Protein AF-0000000076847899 (afdb_homodimer)

pLDDT: mean 93.51, std 5.8, range [64.25, 98.56]

Solvent-accessible surface area (backbone atoms only — not comparable to full-atom values): 31486 Å² total; per-residue (Å²): 113,62,66,60,46,51,48,40,58,74,71,61,50,60,64,45,74,41,77,75,40,55,43,34,65,60,43,50,50,50,53,50,50,47,45,71,74,34,76,83,59,78,60,36,42,27,38,28,44,30,40,66,51,17,61,75,36,35,68,57,30,49,69,56,30,61,17,38,27,42,31,46,64,54,27,39,74,67,42,67,65,85,48,45,66,59,51,51,46,51,51,40,50,50,27,43,48,63,65,25,42,31,30,44,32,33,73,51,46,51,56,18,27,82,35,93,59,64,51,73,68,32,53,51,50,48,50,48,48,56,74,58,61,46,29,37,77,39,76,46,61,24,60,74,72,23,80,29,31,70,56,49,52,50,48,54,50,52,53,49,53,52,51,51,49,53,43,51,75,64,59,67,70,69,82,84,80,68,62,85,68,55,88,45,70,71,45,42,52,50,46,46,50,32,51,39,49,31,52,46,35,55,74,67,61,33,60,31,36,39,33,43,21,76,79,39,59,58,48,48,49,34,31,55,62,60,45,78,43,52,34,40,31,35,19,71,36,70,69,45,32,60,57,41,60,50,35,36,66,44,47,56,36,82,42,83,81,60,93,44,65,68,59,41,49,52,53,47,50,53,54,36,40,74,70,66,75,48,55,66,66,38,37,32,38,40,34,33,60,90,59,40,32,40,31,49,47,61,39,111,113,62,65,60,48,49,50,39,59,74,72,61,48,60,64,46,75,42,77,74,39,55,41,34,63,61,44,48,49,51,53,51,51,47,44,72,75,33,74,82,60,80,59,35,41,27,39,28,43,29,40,66,51,18,62,76,34,36,68,57,30,49,70,54,28,62,17,37,26,42,31,46,64,54,28,39,74,64,41,66,63,85,47,46,66,58,50,50,49,50,51,38,50,51,26,44,48,64,66,25,43,30,31,45,32,33,73,50,46,51,56,17,27,82,34,94,60,66,51,73,67,31,54,51,51,49,50,49,48,55,72,59,60,45,29,39,78,40,76,47,60,22,60,75,73,23,79,31,29,70,57,48,51,50,49,53,51,52,54,50,52,52,50,52,50,53,43,50,73,64,60,68,72,70,81,85,80,67,61,86,71,56,86,46,70,70,44,41,51,51,45,47,51,31,51,40,48,33,53,45,36,54,74,68,60,33,61,31,34,38,33,42,22,77,79,38,59,58,47,49,48,34,31,54,61,60,44,77,41,51,33,41,32,34,18,70,36,70,68,45,33,60,56,41,60,50,35,36,67,46,47,56,37,80,43,82,80,60,96,43,65,68,59,41,49,51,53,49,51,52,54,34,41,76,70,65,75,48,55,69,66,38,39,34,37,40,34,32,60,90,60,40,31,42,32,49,48,62,40,112

Foldseek 3Di:
DVVVVLVCLVVQPQEDEDPDDQELVVLVVSVVVSCVNDPPRNRFYEYEDQEPSCLVHVLRNLLSGQAYEDELVNNCVHDPNVCSLVSLLVNLVSCLLQLHAYEYEDQLFVVQLEPLDGDPVSLVVLLSCLVSQHLYYDYDSNLVRGPHNPSVVVVSVVSSVVSLVVCLVVLPDDDPPHDDNDDDPLLVLLLVLLLVQLVCCSVVVFQEEEEEDAQCSSVSSNLSNVRSHAYEYEYQDPSSQVNSSSGGRYDYDYDDDDPDPVVRVVVVLVVCVVVVNDDFQTWYWYYYSVVSDIDIDTRD/DVVVVLVCLVVQPQEDEDPDDQELVVLVVSVVVSCVNDPPRNYFYEYEDQEPSCLVHVLRNLLSGQAYEDELVNNCVHDPNVCSLVSLLVNLVSCLLQLHAYEYEDQLFVVQLEPLDGDPVSLVVLLSCLVSQHLYYDYDSNLVRGPCNVSVVVCSVVSSVVSLVVCLVVLPDDDPPHDDNDPDPLLVLLLVLLLVQLVCCSVVVFQEEEEEDAQCSSVSSNLSNPRSHAYEYEYQDPSSQVNSSSGGRYDYDYDDDDPDVVVRVVVVLVVCVVVVNDDFQTWYWYHYSVVSDIDIDTRD

Organism: Aegilops tauschii subsp. strangulata (NCBI:txid200361)

Secondary structure (DSSP, 8-state):
-HHHHHHHHHHT-SEEEESS--SHHHHHHHHHHHHHHSTT---EEEEEE-SHHHHHTHHHHHHHSSEEEEEHHHHHTTS-GGGHHHHHHHHHHHHHHTT--EEEES-TTGGGGT-SS--HHHHHHHHHHHHTT-SEEE-SHHHHT-S-HHHHHHHHHHHHHHHHHHHHHTT-PPP--------SHHHHHHHHHHHHHHHHHHHHT-SEEEEE-SSSHHHHHHHHH--SS-EEEEES-HHHHHHHTTSTTEEEEE-PPPS-HHHHHHHHHHHHHHTTS--TT-EEEEEETTTTEEEEEE--/-HHHHHHHHHHT-SEEEESS--SHHHHHHHHHHHHHHSTT---EEEEEE-SHHHHHTHHHHHHHSSEEEEEHHHHHHHS-GGGHHHHHHHHHHHHHHTT--EEEES-TTGGGGT-SS--HHHHHHHHHHHHTT-SEEE-SHHHHT-S-HHHHHHHHHHHHHHHHHHHHHTT-PPP--------SHHHHHHHHHHHHHHHHHHHHT-SEEEEE-SSSHHHHHHHHH--SS-EEEEES-HHHHHHGGGSTTEEEEE-PPPS-HHHHHHHHHHHHHHTTS--TT-EEEEEETTTTEEEEEE--

Sequence (600 aa):
DWLDIDFGIAEGVDFIAVSFVKSAEVINHLKSYIAARSRGSDIAVIAKIESIDSLTNLEEIIRASDGAMVARGDLGAQIPLEQVPSIQQKIVKLCRQLNKPVIVASQLLESMIEYPIPTRAEVADVSEAVHQRADALMLSGESAMGRYPDKALIVLSSVSLRIERWWREEKHHEPLELEDVSSSFSDKISEEICISAAKMANKLEVDAVFVYTKGGHMASLLSRCRPDCPIFAFTNSTSVRRRLNLQWGLIPFRLTFSDDMESNLNRTFSLLKARGMIKSGDLVIALSDMLQSIQVMNVPDWLDIDFGIAEGVDFIAVSFVKSAEVINHLKSYIAARSRGSDIAVIAKIESIDSLTNLEEIIRASDGAMVARGDLGAQIPLEQVPSIQQKIVKLCRQLNKPVIVASQLLESMIEYPIPTRAEVADVSEAVHQRADALMLSGESAMGRYPDKALIVLSSVSLRIERWWREEKHHEPLELEDVSSSFSDKISEEICISAAKMANKLEVDAVFVYTKGGHMASLLSRCRPDCPIFAFTNSTSVRRRLNLQWGLIPFRLTFSDDMESNLNRTFSLLKARGMIKSGDLVIALSDMLQSIQVMNVP

Radius of gyration: 29.97 Å; Cα contacts (8 Å, |Δi|>4): 1107; chains: 2; bounding box: 51×97×66 Å

Nearest PDB structures (foldseek):
  8eds-assembly1_B-2  TM=9.173E-01  e=6.169E-26  Escherichia coli
  3ma8-assembly1_A-2  TM=8.996E-01  e=3.233E-26  Cryptosporidium parvum Iowa II
  3ma8-assembly1_B-2  TM=8.973E-01  e=4.010E-26  Cryptosporidium parvum Iowa II
  4drs-assembly1_A  TM=8.855E-01  e=1.788E-26  Cryptosporidium parvum Iowa II
  3gg8-assembly1_B  TM=9.104E-01  e=5.922E-25  Toxoplasma gondii

InterPro domains:
  IPR001697 Pyruvate kinase [PR01050] (13-27)
  IPR001697 Pyruvate kinase [PR01050] (45-71)
  IPR001697 Pyruvate kinase [PR01050] (72-96)
  IPR001697 Pyruvate kinase [PR01050] (97-121)
  IPR001697 Pyruvate kinase [PR01050] (122-140)
  IPR001697 Pyruvate kinase [PR01050] (141-157)
  IPR001697 Pyruvate kinase [PTHR11817] (1-286)
  IPR015793 Pyruvate kinase, barrel [PF00224] (3-152)
  IPR015795 Pyruvate kinase, C-terminal [PF02887] (191-290)
  IPR015813 Pyruvate/Phosphoenolpyruvate kinase-like domain superfamily [SSF51621] (1-169)
  IPR018209 Pyruvate kinase, active site [PS00110] (43-55)
  IPR036918 Pyruvate kinase, C-terminal domain superfamily [G3DSA:3.40.1380.20] (159-300)
  IPR036918 Pyruvate kinase, C-terminal domain superfamily [SSF52935] (186-298)
  IPR040442 Pyruvate kinase-like domain superfamily [G3DSA:3.20.20.60] (1-158)

Structure (mmCIF, N/CA/C/O backbone):
data_AF-0000000076847899-model_v1
#
loop_
_entity.id
_entity.type
_entity.pdbx_description
1 polymer 'Pyruvate kinase'
#
loop_
_atom_site.group_PDB
_atom_site.id
_atom_site.type_symbol
_atom_site.label_atom_id
_atom_site.label_alt_id
_atom_site.label_comp_id
_atom_site.label_asym_id
_atom_site.label_entity_id
_atom_site.label_seq_id
_atom_site.pdbx_PDB_ins_code
_atom_site.Cartn_x
_atom_site.Cartn_y
_atom_site.Cartn_z
_atom_site.occupancy
_atom_site.B_iso_or_equiv
_atom_site.auth_seq_id
_atom_site.auth_comp_id
_atom_site.auth_asym_id
_atom_site.auth_atom_id
_atom_site.pdbx_PDB_model_num
ATOM 1 N N . ASP A 1 1 ? -2.35 35.469 31.5 1 80.12 1 ASP A N 1
ATOM 2 C CA . ASP A 1 1 ? -2.27 34.375 30.547 1 80.12 1 ASP A CA 1
ATOM 3 C C . ASP A 1 1 ? -3.49 33.469 30.641 1 80.12 1 ASP A C 1
ATOM 5 O O . ASP A 1 1 ? -4.156 33.188 29.641 1 80.12 1 ASP A O 1
ATOM 9 N N . TRP A 1 2 ? -4.051 33.375 31.859 1 88.88 2 TRP A N 1
ATOM 10 C CA . TRP A 1 2 ? -5.176 32.469 32.062 1 88.88 2 TRP A CA 1
ATOM 11 C C . TRP A 1 2 ? -6.48 33.094 31.578 1 88.88 2 TRP A C 1
ATOM 13 O O . TRP A 1 2 ? -7.328 32.438 30.984 1 88.88 2 TRP A O 1
ATOM 23 N N . LEU A 1 3 ? -6.543 34.406 31.828 1 92.56 3 LEU A N 1
ATOM 24 C CA . LEU A 1 3 ? -7.738 35.125 31.391 1 92.56 3 LEU A CA 1
ATOM 25 C C . LEU A 1 3 ? -7.871 35.062 29.875 1 92.56 3 LEU A C 1
ATOM 27 O O . LEU A 1 3 ? -8.977 34.938 29.344 1 92.56 3 LEU A O 1
ATOM 31 N N . ASP A 1 4 ? -6.789 35.281 29.234 1 93.06 4 ASP A N 1
ATOM 32 C CA . ASP A 1 4 ? -6.797 35.219 27.781 1 93.06 4 ASP A CA 1
ATOM 33 C C . ASP A 1 4 ? -7.156 33.812 27.297 1 93.06 4 ASP A C 1
ATOM 35 O O . ASP A 1 4 ? -7.867 33.656 26.297 1 93.06 4 ASP A O 1
ATOM 39 N N . ILE A 1 5 ? -6.672 32.812 28.016 1 94 5 ILE A N 1
ATOM 40 C CA . ILE A 1 5 ? -6.988 31.438 27.672 1 94 5 ILE A CA 1
ATOM 41 C C . ILE A 1 5 ? -8.484 31.188 27.859 1 94 5 ILE A C 1
ATOM 43 O O . ILE A 1 5 ? -9.133 30.594 27 1 94 5 ILE A O 1
ATOM 47 N N . ASP A 1 6 ? -8.969 31.688 28.938 1 94.69 6 ASP A N 1
ATOM 48 C CA . ASP A 1 6 ? -10.398 31.562 29.203 1 94.69 6 ASP A CA 1
ATOM 49 C C . ASP A 1 6 ? -11.219 32.219 28.094 1 94.69 6 ASP A C 1
ATOM 51 O O . ASP A 1 6 ? -12.242 31.703 27.672 1 94.69 6 ASP A O 1
ATOM 55 N N . PHE A 1 7 ? -10.766 33.344 27.703 1 95.12 7 PHE A N 1
ATOM 56 C CA . PHE A 1 7 ? -11.422 34.031 26.609 1 95.12 7 PHE A CA 1
ATOM 57 C C . PHE A 1 7 ? -11.406 33.188 25.344 1 95.12 7 PHE A C 1
ATOM 59 O O . PHE A 1 7 ? -12.422 33.094 24.656 1 95.12 7 PHE A O 1
ATOM 66 N N . GLY A 1 8 ? -10.25 32.656 25.031 1 94.56 8 GLY A N 1
ATOM 67 C CA . GLY A 1 8 ? -10.133 31.797 23.859 1 94.56 8 GLY A CA 1
ATOM 68 C C . GLY A 1 8 ? -11.062 30.594 23.922 1 94.56 8 GLY A C 1
ATOM 69 O O . GLY A 1 8 ? -11.68 30.234 22.906 1 94.56 8 GLY A O 1
ATOM 70 N N . ILE A 1 9 ? -11.133 30.016 25.031 1 93.94 9 ILE A N 1
ATOM 71 C CA . ILE A 1 9 ? -12.023 28.875 25.219 1 93.94 9 ILE A CA 1
ATOM 72 C C . ILE A 1 9 ? -13.469 29.297 24.969 1 93.94 9 ILE A C 1
ATOM 74 O O . ILE A 1 9 ? -14.195 28.625 24.234 1 93.94 9 ILE A O 1
ATOM 78 N N . ALA A 1 10 ? -13.836 30.391 25.547 1 93.38 10 ALA A N 1
ATOM 79 C CA . ALA A 1 10 ? -15.203 30.891 25.422 1 93.38 10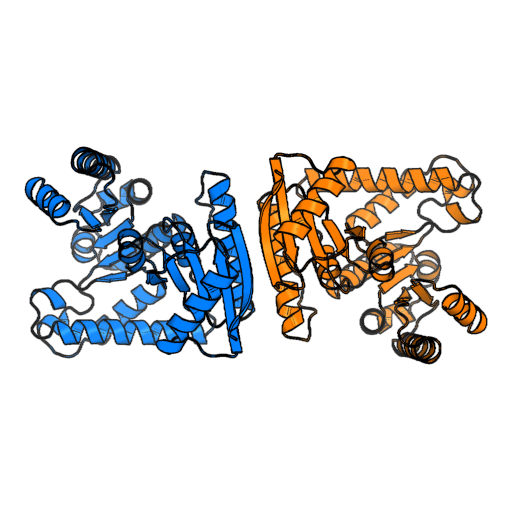 ALA A CA 1
ATOM 80 C C . ALA A 1 10 ? -15.547 31.203 23.969 1 93.38 10 ALA A C 1
ATOM 82 O O . ALA A 1 10 ? -16.688 31.016 23.547 1 93.38 10 ALA A O 1
ATOM 83 N N . GLU A 1 11 ? -14.57 31.75 23.203 1 93.44 11 GLU A N 1
ATOM 84 C CA . GLU A 1 11 ? -14.781 32.125 21.812 1 93.44 11 GLU A CA 1
ATOM 85 C C . GLU A 1 11 ? -14.734 30.906 20.906 1 93.44 11 GLU A C 1
ATOM 87 O O . GLU A 1 11 ? -15.039 31.016 19.703 1 93.44 11 GLU A O 1
ATOM 92 N N . GLY A 1 12 ? -14.312 29.812 21.438 1 92 12 GLY A N 1
ATOM 93 C CA . GLY A 1 12 ? -14.305 28.578 20.656 1 92 12 GLY A CA 1
ATOM 94 C C . GLY A 1 12 ? -13.164 28.5 19.672 1 92 12 GLY A C 1
ATOM 95 O O . GLY A 1 12 ? -13.359 28.125 18.516 1 92 12 GLY A O 1
ATOM 96 N N . VAL A 1 13 ? -11.953 28.922 20.078 1 94.5 13 VAL A N 1
ATOM 97 C CA . VAL A 1 13 ? -10.789 28.859 19.188 1 94.5 13 VAL A CA 1
ATOM 98 C C . VAL A 1 13 ? -10.445 27.391 18.906 1 94.5 13 VAL A C 1
ATOM 100 O O . VAL A 1 13 ? -10.766 26.516 19.719 1 94.5 13 VAL A O 1
ATOM 103 N N . ASP A 1 14 ? -9.836 27.156 17.844 1 95.38 14 ASP A N 1
ATOM 104 C CA . ASP A 1 14 ? -9.445 25.797 17.469 1 95.38 14 ASP A CA 1
ATOM 105 C C . ASP A 1 14 ? -8.086 25.438 18.047 1 95.38 14 ASP A C 1
ATOM 107 O O . ASP A 1 14 ? -7.82 24.266 18.328 1 95.38 14 ASP A O 1
ATOM 111 N N . PHE A 1 15 ? -7.207 26.484 18.219 1 96.69 15 PHE A N 1
ATOM 112 C CA . PHE A 1 15 ? -5.84 26.266 18.688 1 96.69 15 PHE A CA 1
ATOM 113 C C . PHE A 1 15 ? -5.441 27.312 19.719 1 96.69 15 PHE A C 1
ATOM 115 O O . PHE A 1 15 ? -5.848 28.469 19.625 1 96.69 15 PHE A O 1
ATOM 122 N N . ILE A 1 16 ? -4.699 26.859 20.641 1 96.44 16 ILE A N 1
ATOM 123 C CA . ILE A 1 16 ? -4.008 27.766 21.562 1 96.44 16 ILE A CA 1
ATOM 124 C C . ILE A 1 16 ? -2.506 27.5 21.516 1 96.44 16 ILE A C 1
ATOM 126 O O . ILE A 1 16 ? -2.061 26.359 21.734 1 96.44 16 ILE A O 1
ATOM 130 N N . ALA A 1 17 ? -1.791 28.531 21.172 1 96.38 17 ALA A N 1
ATOM 131 C CA . ALA A 1 17 ? -0.333 28.438 21.156 1 96.38 17 ALA A CA 1
ATOM 132 C C . ALA A 1 17 ? 0.261 28.938 22.469 1 96.38 17 ALA A C 1
ATOM 134 O O . ALA A 1 17 ? -0.104 30.016 22.953 1 96.38 17 ALA A O 1
ATOM 135 N N . VAL A 1 18 ? 1.167 28.172 23.016 1 95.31 18 VAL A N 1
ATOM 136 C CA . VAL A 1 18 ? 1.778 28.516 24.297 1 95.31 18 VAL A CA 1
ATOM 137 C C . VAL A 1 18 ? 3.238 28.906 24.078 1 95.31 18 VAL A C 1
ATOM 139 O O . VAL A 1 18 ? 3.992 28.188 23.422 1 95.31 18 VAL A O 1
ATOM 142 N N . SER A 1 19 ? 3.619 30.062 24.688 1 94.75 19 SER A N 1
ATOM 143 C CA . SER A 1 19 ? 4.957 30.609 24.516 1 94.75 19 SER A CA 1
ATOM 144 C C . SER A 1 19 ? 5.922 30.062 25.562 1 94.75 19 SER A C 1
ATOM 146 O O . SER A 1 19 ? 5.504 29.688 26.656 1 94.75 19 SER A O 1
ATOM 148 N N . PHE A 1 20 ? 7.156 29.953 25.172 1 93.62 20 PHE A N 1
ATOM 149 C CA . PHE A 1 20 ? 8.297 29.672 26.031 1 93.62 20 PHE A CA 1
ATOM 150 C C . PHE A 1 20 ? 8.102 28.359 26.766 1 93.62 20 PHE A C 1
ATOM 152 O O . PHE A 1 20 ? 8.25 28.297 27.984 1 93.62 20 PHE A O 1
ATOM 159 N N . VAL A 1 21 ? 7.777 27.375 26.031 1 96.75 21 VAL A N 1
ATOM 160 C CA . VAL A 1 21 ? 7.59 26.047 26.578 1 96.75 21 VAL A CA 1
ATOM 161 C C . VAL A 1 21 ? 8.945 25.422 26.906 1 96.75 21 VAL A C 1
ATOM 163 O O . VAL A 1 21 ? 9.828 25.359 26.031 1 96.75 21 VAL A O 1
ATOM 166 N N . LYS A 1 22 ? 9.078 24.938 28.125 1 96.12 22 LYS A N 1
ATOM 167 C CA . LYS A 1 22 ? 10.375 24.406 28.547 1 96.12 22 LYS A CA 1
ATOM 168 C C . LYS A 1 22 ? 10.297 22.891 28.797 1 96.12 22 LYS A C 1
ATOM 170 O O . LYS A 1 22 ? 11.328 22.219 28.875 1 96.12 22 LYS A O 1
ATOM 175 N N . SER A 1 23 ? 9.102 22.438 28.953 1 97.31 23 SER A N 1
ATOM 176 C CA . SER A 1 23 ? 8.906 21.016 29.234 1 97.31 23 SER A CA 1
ATOM 177 C C . SER A 1 23 ? 7.512 20.562 28.828 1 97.31 23 SER A C 1
ATOM 179 O O . SER A 1 23 ? 6.625 21.391 28.594 1 97.31 23 SER A O 1
ATOM 181 N N . ALA A 1 24 ? 7.328 19.25 28.812 1 97.94 24 ALA A N 1
ATOM 182 C CA . ALA A 1 24 ? 6.035 18.656 28.5 1 97.94 24 ALA A CA 1
ATOM 183 C C . ALA A 1 24 ? 4.992 18.984 29.562 1 97.94 24 ALA A C 1
ATOM 185 O O . ALA A 1 24 ? 3.797 19.047 29.266 1 97.94 24 ALA A O 1
ATOM 186 N N . GLU A 1 25 ? 5.449 19.219 30.75 1 97.62 25 GLU A N 1
ATOM 187 C CA . GLU A 1 25 ? 4.555 19.484 31.875 1 97.62 25 GLU A CA 1
ATOM 188 C C . GLU A 1 25 ? 3.713 20.734 31.609 1 97.62 25 GLU A C 1
ATOM 190 O O . GLU A 1 25 ? 2.537 20.781 31.984 1 97.62 25 GLU A O 1
ATOM 195 N N . VAL A 1 26 ? 4.316 21.719 31 1 96 26 VAL A N 1
ATOM 196 C CA . VAL A 1 26 ? 3.615 22.953 30.672 1 96 26 VAL A CA 1
ATOM 197 C C . VAL A 1 26 ? 2.445 22.656 29.734 1 96 26 VAL A C 1
ATOM 199 O O . VAL A 1 26 ? 1.338 23.172 29.938 1 96 26 VAL A O 1
ATOM 202 N N . ILE A 1 27 ? 2.611 21.812 28.766 1 97.69 27 ILE A N 1
ATOM 203 C CA . ILE A 1 27 ? 1.598 21.453 27.781 1 97.69 27 ILE A CA 1
ATOM 204 C C . ILE A 1 27 ? 0.489 20.656 28.453 1 97.69 27 ILE A C 1
ATOM 206 O O . ILE A 1 27 ? -0.696 20.938 28.281 1 97.69 27 ILE A O 1
ATOM 210 N N . ASN A 1 28 ? 0.909 19.719 29.234 1 97.62 28 ASN A N 1
ATOM 211 C CA . ASN A 1 28 ? -0.058 18.859 29.922 1 97.62 28 ASN A CA 1
ATOM 212 C C . ASN A 1 28 ? -0.941 19.672 30.859 1 97.62 28 ASN A C 1
ATOM 214 O O . ASN A 1 28 ? -2.143 19.406 30.969 1 97.62 28 ASN A O 1
ATOM 218 N N . HIS A 1 29 ? -0.303 20.578 31.516 1 96.31 29 HIS A N 1
ATOM 219 C CA . HIS A 1 29 ? -1.055 21.438 32.406 1 96.31 29 HIS A CA 1
ATOM 220 C C . HIS A 1 29 ? -2.107 22.25 31.672 1 96.31 29 HIS A C 1
ATOM 222 O O . HIS A 1 29 ? -3.256 22.344 32.125 1 96.31 29 HIS A O 1
ATOM 228 N N . LEU A 1 30 ? -1.673 22.859 30.594 1 96.12 30 LEU A N 1
ATOM 229 C CA . LEU A 1 30 ? -2.611 23.641 29.797 1 96.12 30 LEU A CA 1
ATOM 230 C C . LEU A 1 30 ? -3.736 22.766 29.266 1 96.12 30 LEU A C 1
ATOM 232 O O . LEU A 1 30 ? -4.906 23.156 29.297 1 96.12 30 LEU A O 1
ATOM 236 N N . LYS A 1 31 ? -3.461 21.609 28.75 1 95.88 31 LYS A N 1
ATOM 237 C CA . LYS A 1 31 ? -4.477 20.703 28.234 1 95.88 31 LYS A CA 1
ATOM 238 C C . LYS A 1 31 ? -5.469 20.312 29.312 1 95.88 31 LYS A C 1
ATOM 240 O O . LYS A 1 31 ? -6.676 20.25 29.078 1 95.88 31 LYS A O 1
ATOM 245 N N . SER A 1 32 ? -4.941 20.031 30.5 1 95.5 32 SER A N 1
ATOM 246 C CA . SER A 1 32 ? -5.797 19.703 31.641 1 95.5 32 SER A CA 1
ATOM 247 C C . SER A 1 32 ? -6.707 20.875 32 1 95.5 32 SER A C 1
ATOM 249 O O . SER A 1 32 ? -7.887 20.672 32.312 1 95.5 32 SER A O 1
ATOM 251 N N . TYR A 1 33 ? -6.094 22.031 32 1 95.81 33 TYR A N 1
ATOM 252 C CA . TYR A 1 33 ? -6.871 23.234 32.312 1 95.81 33 TYR A CA 1
ATOM 253 C C . TYR A 1 33 ? -8.016 23.391 31.312 1 95.81 33 TYR A C 1
ATOM 255 O O . TYR A 1 33 ? -9.156 23.656 31.719 1 95.81 33 TYR A O 1
ATOM 263 N N . ILE A 1 34 ? -7.742 23.25 30 1 94.88 34 ILE A N 1
ATOM 264 C CA . ILE A 1 34 ? -8.734 23.375 28.938 1 94.88 34 ILE A CA 1
ATOM 265 C C . ILE A 1 34 ? -9.828 22.328 29.125 1 94.88 34 ILE A C 1
ATOM 267 O O . ILE A 1 34 ? -11.016 22.641 29.016 1 94.88 34 ILE A O 1
ATOM 271 N N . ALA A 1 35 ? -9.391 21.125 29.406 1 94.31 35 ALA A N 1
ATOM 272 C CA . ALA A 1 35 ? -10.352 20.031 29.594 1 94.31 35 ALA A CA 1
ATOM 273 C C . ALA A 1 35 ? -11.289 20.312 30.766 1 94.31 35 ALA A C 1
ATOM 275 O O . ALA A 1 35 ? -12.477 19.984 30.703 1 94.31 35 ALA A O 1
ATOM 276 N N . ALA A 1 36 ? -10.742 20.922 31.781 1 93.62 36 ALA A N 1
ATOM 277 C CA . ALA A 1 36 ? -11.523 21.234 32.969 1 93.62 36 ALA A CA 1
ATOM 278 C C . ALA A 1 36 ? -12.523 22.359 32.688 1 93.62 36 ALA A C 1
ATOM 280 O O . ALA A 1 36 ? -13.617 22.375 33.25 1 93.62 36 ALA A O 1
ATOM 281 N N . ARG A 1 37 ? -12.156 23.266 31.875 1 92.31 37 ARG A N 1
ATOM 282 C CA . ARG A 1 37 ? -12.984 24.438 31.609 1 92.31 37 ARG A CA 1
ATOM 283 C C . ARG A 1 37 ? -13.992 24.156 30.516 1 92.31 37 ARG A C 1
ATOM 285 O O . ARG A 1 37 ? -15.055 24.781 30.453 1 92.31 37 ARG A O 1
ATOM 292 N N . SER A 1 38 ? -13.672 23.359 29.641 1 86.62 38 SER A N 1
ATOM 293 C CA . SER A 1 38 ? -14.516 23.047 28.5 1 86.62 38 SER A CA 1
ATOM 294 C C . SER A 1 38 ? -14.461 21.562 28.156 1 86.62 38 SER A C 1
ATOM 296 O O . SER A 1 38 ? -13.688 21.141 27.297 1 86.62 38 SER A O 1
ATOM 298 N N . ARG A 1 39 ? -15.383 20.891 28.828 1 78.69 39 ARG A N 1
ATOM 299 C CA . ARG A 1 39 ? -15.438 19.453 28.641 1 78.69 39 ARG A CA 1
ATOM 300 C C . ARG A 1 39 ? -15.789 19.109 27.188 1 78.69 39 ARG A C 1
ATOM 302 O O . ARG A 1 39 ? -16.75 19.641 26.641 1 78.69 39 ARG A O 1
ATOM 309 N N . GLY A 1 40 ? -14.953 18.391 26.719 1 76.62 40 GLY A N 1
ATOM 310 C CA . GLY A 1 40 ? -15.227 17.938 25.359 1 76.62 40 GLY A CA 1
ATOM 311 C C . GLY A 1 40 ? -14.656 18.859 24.297 1 76.62 40 GLY A C 1
ATOM 312 O O . GLY A 1 40 ? -14.984 18.734 23.109 1 76.62 40 GLY A O 1
ATOM 313 N N . SER A 1 41 ? -13.984 19.844 24.844 1 82.31 41 SER A N 1
ATOM 314 C CA . SER A 1 41 ? -13.367 20.797 23.922 1 82.31 41 SER A CA 1
ATOM 315 C C . SER A 1 41 ? -12.336 20.109 23.047 1 82.31 41 SER A C 1
ATOM 317 O O . SER A 1 41 ? -11.641 19.188 23.484 1 82.31 41 SER A O 1
ATOM 319 N N . ASP A 1 42 ? -12.305 20.516 21.797 1 86.88 42 ASP A N 1
ATOM 320 C CA . ASP A 1 42 ? -11.352 19.969 20.828 1 86.88 42 ASP A CA 1
ATOM 321 C C . ASP A 1 42 ? -10.242 20.984 20.531 1 86.88 42 ASP A C 1
ATOM 323 O O . ASP A 1 42 ? -9.633 20.953 19.469 1 86.88 42 ASP A O 1
ATOM 327 N N . ILE A 1 43 ? -10.055 21.859 21.562 1 94.44 43 ILE A N 1
ATOM 328 C CA . ILE A 1 43 ? -9.031 22.875 21.359 1 94.44 43 ILE A CA 1
ATOM 329 C C . ILE A 1 43 ? -7.645 22.234 21.391 1 94.44 43 ILE A C 1
ATOM 331 O O . ILE A 1 43 ? -7.297 21.531 22.344 1 94.44 43 ILE A O 1
ATOM 335 N N . ALA A 1 44 ? -6.895 22.453 20.391 1 96.38 44 ALA A N 1
ATOM 336 C CA . ALA A 1 44 ? -5.551 21.891 20.266 1 96.38 44 ALA A CA 1
ATOM 337 C C . ALA A 1 44 ? -4.504 22.844 20.844 1 96.38 44 ALA A C 1
ATOM 339 O O . ALA A 1 44 ? -4.652 24.062 20.75 1 96.38 44 ALA A O 1
ATOM 340 N N . VAL A 1 45 ? -3.484 22.266 21.391 1 97.5 45 VAL A N 1
ATOM 341 C CA . VAL A 1 45 ? -2.424 23.047 22.016 1 97.5 45 VAL A CA 1
ATOM 342 C C . VAL A 1 45 ? -1.157 22.969 21.172 1 97.5 45 VAL A C 1
ATOM 344 O O . VAL A 1 45 ? -0.634 21.891 20.906 1 97.5 45 VAL A O 1
ATOM 347 N N . ILE A 1 46 ? -0.659 24.156 20.766 1 98.25 46 ILE A N 1
ATOM 348 C CA . ILE A 1 46 ? 0.548 24.266 19.953 1 98.25 46 ILE A CA 1
ATOM 349 C C . ILE A 1 46 ? 1.703 24.781 20.812 1 98.25 46 ILE A C 1
ATOM 351 O O . ILE A 1 46 ? 1.582 25.812 21.484 1 98.25 46 ILE A O 1
ATOM 355 N N . ALA A 1 47 ? 2.785 24.062 20.812 1 98.44 47 ALA A N 1
ATOM 356 C CA . ALA A 1 47 ? 3.967 24.5 21.547 1 98.44 47 ALA A CA 1
ATOM 357 C C . ALA A 1 47 ? 4.844 25.406 20.703 1 98.44 47 ALA A C 1
ATOM 359 O O . ALA A 1 47 ? 5.277 25.016 19.609 1 98.44 47 ALA A O 1
ATOM 360 N N . LYS A 1 48 ? 5.086 26.578 21.172 1 97.81 48 LYS A N 1
ATOM 361 C CA . LYS A 1 48 ? 6.066 27.438 20.516 1 97.81 48 LYS A CA 1
ATOM 362 C C . LYS A 1 48 ? 7.492 27.047 20.906 1 97.81 48 LYS A C 1
ATOM 364 O O . LYS A 1 48 ? 7.848 27.094 22.078 1 97.81 48 LYS A O 1
ATOM 369 N N . ILE A 1 49 ? 8.211 26.578 19.938 1 97.88 49 ILE A N 1
ATOM 370 C CA . ILE A 1 49 ? 9.617 26.234 20.125 1 97.88 49 ILE A CA 1
ATOM 371 C C . ILE A 1 49 ? 10.477 27.484 19.891 1 97.88 49 ILE A C 1
ATOM 373 O O . ILE A 1 49 ? 10.75 27.844 18.734 1 97.88 49 ILE A O 1
ATOM 377 N N . GLU A 1 50 ? 10.938 28.094 20.953 1 95.81 50 GLU A N 1
ATOM 378 C CA . GLU A 1 50 ? 11.531 29.422 20.781 1 95.81 50 GLU A CA 1
ATOM 379 C C . GLU A 1 50 ? 12.672 29.641 21.766 1 95.81 50 GLU A C 1
ATOM 381 O O . GLU A 1 50 ? 13.195 30.75 21.891 1 95.81 50 GLU A O 1
ATOM 386 N N . SER A 1 51 ? 13.094 28.594 22.5 1 93.94 51 SER A N 1
ATOM 387 C CA . SER A 1 51 ? 14.164 28.734 23.484 1 93.94 51 SER A CA 1
ATOM 388 C C . SER A 1 51 ? 15.086 27.516 23.469 1 93.94 51 SER A C 1
ATOM 390 O O . SER A 1 51 ? 14.734 26.469 22.906 1 93.94 51 SER A O 1
ATOM 392 N N . ILE A 1 52 ? 16.25 27.688 24.078 1 94.62 52 ILE A N 1
ATOM 393 C CA . ILE A 1 52 ? 17.203 26.594 24.219 1 94.62 52 ILE A CA 1
ATOM 394 C C . ILE A 1 52 ? 16.594 25.484 25.062 1 94.62 52 ILE A C 1
ATOM 396 O O . ILE A 1 52 ? 16.828 24.297 24.812 1 94.62 52 ILE A O 1
ATOM 400 N N . ASP A 1 53 ? 15.844 25.875 26.016 1 94.12 53 ASP A N 1
ATOM 401 C CA . ASP A 1 53 ? 15.18 24.891 26.875 1 94.12 53 ASP A CA 1
ATOM 402 C C . ASP A 1 53 ? 14.234 24.016 26.062 1 94.12 53 ASP A C 1
ATOM 404 O O . ASP A 1 53 ? 14.18 22.797 26.281 1 94.12 53 ASP A O 1
ATOM 408 N N . SER A 1 54 ? 13.508 24.578 25.203 1 96.12 54 SER A N 1
ATOM 409 C CA . SER A 1 54 ? 12.602 23.812 24.344 1 96.12 54 SER A CA 1
ATOM 410 C C . SER A 1 54 ? 13.359 22.828 23.469 1 96.12 54 SER A C 1
ATOM 412 O O . SER A 1 54 ? 12.883 21.719 23.219 1 96.12 54 SER A O 1
ATOM 414 N N . LEU A 1 55 ? 14.523 23.234 23.047 1 96.75 55 LEU A N 1
ATOM 415 C CA . LEU A 1 55 ? 15.328 22.375 22.172 1 96.75 55 LEU A CA 1
ATOM 416 C C . LEU A 1 55 ? 15.867 21.172 22.953 1 96.75 55 LEU A C 1
ATOM 418 O O . LEU A 1 55 ? 15.938 20.062 22.422 1 96.75 55 LEU A O 1
ATOM 422 N N . THR A 1 56 ? 16.219 21.406 24.172 1 96.56 56 THR A N 1
ATOM 423 C CA . THR A 1 56 ? 16.75 20.344 25.031 1 96.56 56 THR A CA 1
ATOM 424 C C . THR A 1 56 ? 15.688 19.281 25.281 1 96.56 56 THR A C 1
ATOM 426 O O . THR A 1 56 ? 16 18.094 25.328 1 96.56 56 THR A O 1
ATOM 429 N N . ASN A 1 57 ? 14.453 19.719 25.438 1 97.75 57 ASN A N 1
ATOM 430 C CA . ASN A 1 57 ? 13.344 18.812 25.719 1 97.75 57 ASN A CA 1
ATOM 431 C C . ASN A 1 57 ? 12.398 18.688 24.531 1 97.75 57 ASN A C 1
ATOM 433 O O . ASN A 1 57 ? 11.195 18.484 24.703 1 97.75 57 ASN A O 1
ATOM 437 N N . LEU A 1 58 ? 12.93 18.781 23.375 1 98.12 58 LEU A N 1
ATOM 438 C CA . LEU A 1 58 ? 12.156 18.984 22.141 1 98.12 58 LEU A CA 1
ATOM 439 C C . LEU A 1 58 ? 11.172 17.828 21.938 1 98.12 58 LEU A C 1
ATOM 441 O O . LEU A 1 58 ? 9.969 18.062 21.781 1 98.12 58 LEU A O 1
ATOM 445 N N . GLU A 1 59 ? 11.633 16.609 21.953 1 97.69 59 GLU A N 1
ATOM 446 C CA . GLU A 1 59 ? 10.797 15.461 21.609 1 97.69 59 GLU A CA 1
ATOM 447 C C . GLU A 1 59 ? 9.648 15.305 22.594 1 97.69 59 GLU A C 1
ATOM 449 O O . GLU A 1 59 ? 8.5 15.078 22.188 1 97.69 59 GLU A O 1
ATOM 454 N N . GLU A 1 60 ? 9.906 15.359 23.875 1 98.06 60 GLU A N 1
ATOM 455 C CA . GLU A 1 60 ? 8.836 15.195 24.844 1 98.06 60 GLU A CA 1
ATOM 456 C C . GLU A 1 60 ? 7.797 16.312 24.719 1 98.06 60 GLU A C 1
ATOM 458 O O . GLU A 1 60 ? 6.602 16.078 24.922 1 98.06 60 GLU A O 1
ATOM 463 N N . ILE A 1 61 ? 8.266 17.547 24.422 1 98.5 61 ILE A N 1
ATOM 464 C CA . ILE A 1 61 ? 7.359 18.672 24.234 1 98.5 61 ILE A CA 1
ATOM 465 C C . ILE A 1 61 ? 6.445 18.422 23.047 1 98.5 61 ILE A C 1
ATOM 467 O O . ILE A 1 61 ? 5.227 18.594 23.141 1 98.5 61 ILE A O 1
ATOM 471 N N . ILE A 1 62 ? 7.016 17.984 21.969 1 98.12 62 ILE A N 1
ATOM 472 C CA . ILE A 1 62 ? 6.238 17.75 20.75 1 98.12 62 ILE A CA 1
ATOM 473 C C . ILE A 1 62 ? 5.258 16.594 20.984 1 98.12 62 ILE A C 1
ATOM 475 O O . ILE A 1 62 ? 4.098 16.672 20.578 1 98.12 62 ILE A O 1
ATOM 479 N N . ARG A 1 63 ? 5.656 15.578 21.656 1 97.25 63 ARG A N 1
ATOM 480 C CA . ARG A 1 63 ? 4.781 14.445 21.938 1 97.25 63 ARG A CA 1
ATOM 481 C C . ARG A 1 63 ? 3.586 14.875 22.781 1 97.25 63 ARG A C 1
ATOM 483 O O . ARG A 1 63 ? 2.473 14.383 22.578 1 97.25 63 ARG A O 1
ATOM 490 N N . ALA A 1 64 ? 3.84 15.758 23.656 1 97.62 64 ALA A N 1
ATOM 491 C CA . ALA A 1 64 ? 2.779 16.203 24.562 1 97.62 64 ALA A CA 1
ATOM 492 C C . ALA A 1 64 ? 1.848 17.188 23.859 1 97.62 64 ALA A C 1
ATOM 494 O O . ALA A 1 64 ? 0.695 17.359 24.266 1 97.62 64 ALA A O 1
ATOM 495 N N . SER A 1 65 ? 2.279 17.875 22.828 1 98.25 65 SER A N 1
ATOM 496 C CA . SER A 1 65 ? 1.536 18.922 22.141 1 98.25 65 SER A CA 1
ATOM 497 C C . SER A 1 65 ? 0.696 18.344 21.016 1 98.25 65 SER A C 1
ATOM 499 O O . SER A 1 65 ? 0.812 17.172 20.672 1 98.25 65 SER A O 1
ATOM 501 N N . ASP A 1 66 ? -0.179 19.141 20.5 1 97.5 66 ASP A N 1
ATOM 502 C CA . ASP A 1 66 ? -0.951 18.766 19.312 1 97.5 66 ASP A CA 1
ATOM 503 C C . ASP A 1 66 ? -0.295 19.297 18.047 1 97.5 66 ASP A C 1
ATOM 505 O O . ASP A 1 66 ? -0.738 18.984 16.938 1 97.5 66 ASP A O 1
ATOM 509 N N . GLY A 1 67 ? 0.726 20.016 18.203 1 98.06 67 GLY A N 1
ATOM 510 C CA . GLY A 1 67 ? 1.55 20.594 17.156 1 98.06 67 GLY A CA 1
ATOM 511 C C . GLY A 1 67 ? 2.627 21.516 17.672 1 98.06 67 GLY A C 1
ATOM 512 O O . GLY A 1 67 ? 2.748 21.719 18.891 1 98.06 67 GLY A O 1
ATOM 513 N N . ALA A 1 68 ? 3.396 22.062 16.781 1 98.56 68 ALA A N 1
ATOM 514 C CA . ALA A 1 68 ? 4.488 22.953 17.172 1 98.56 68 ALA A CA 1
ATOM 515 C C . ALA A 1 68 ? 4.551 24.172 16.266 1 98.56 68 ALA A C 1
ATOM 517 O O . ALA A 1 68 ? 3.92 24.203 15.203 1 98.56 68 ALA A O 1
ATOM 518 N N . MET A 1 69 ? 5.176 25.141 16.812 1 98.44 69 MET A N 1
ATOM 519 C CA . MET A 1 69 ? 5.492 26.344 16.047 1 98.44 69 MET A CA 1
ATOM 520 C C . MET A 1 69 ? 6.957 26.734 16.219 1 98.44 69 MET A C 1
ATOM 522 O O . MET A 1 69 ? 7.422 26.922 17.344 1 98.44 69 MET A O 1
ATOM 526 N N . VAL A 1 70 ? 7.664 26.734 15.156 1 97.88 70 VAL A N 1
ATOM 527 C CA . VAL A 1 70 ? 9.039 27.219 15.188 1 97.88 70 VAL A CA 1
ATOM 528 C C . VAL A 1 70 ? 9.047 28.75 15.188 1 97.88 70 VAL A C 1
ATOM 530 O O . VAL A 1 70 ? 8.836 29.391 14.148 1 97.88 70 VAL A O 1
ATOM 533 N N . ALA A 1 71 ? 9.289 29.297 16.328 1 96.38 71 ALA A N 1
ATOM 534 C CA . ALA A 1 71 ? 9.375 30.75 16.453 1 96.38 71 ALA A CA 1
ATOM 535 C C . ALA A 1 71 ? 10.812 31.219 16.266 1 96.38 71 ALA A C 1
ATOM 537 O O . ALA A 1 71 ? 11.555 31.406 17.234 1 96.38 71 ALA A O 1
ATOM 538 N N . ARG A 1 72 ? 11.117 31.516 15.039 1 94.19 72 ARG A N 1
ATOM 539 C CA . ARG A 1 72 ? 12.508 31.734 14.664 1 94.19 72 ARG A CA 1
ATOM 540 C C . ARG A 1 72 ? 13.055 33 15.312 1 94.19 72 ARG A C 1
ATOM 542 O O . ARG A 1 72 ? 14.227 33.062 15.688 1 94.19 72 ARG A O 1
ATOM 549 N N . GLY A 1 73 ? 12.219 34.06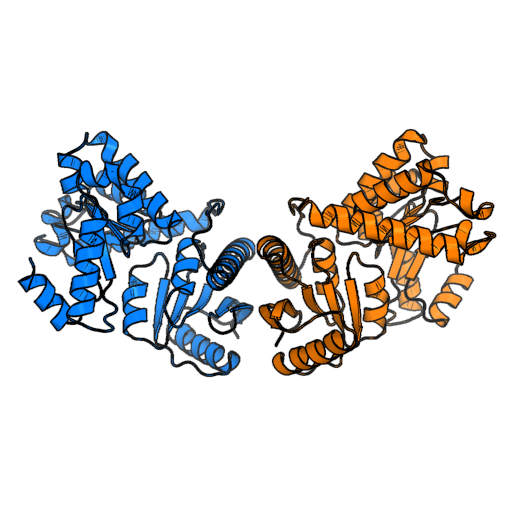2 15.391 1 91.69 73 GLY A N 1
ATOM 550 C CA . GLY A 1 73 ? 12.68 35.281 16 1 91.69 73 GLY A CA 1
ATOM 551 C C . GLY A 1 73 ? 13.227 35.094 17.406 1 91.69 73 GLY A C 1
ATOM 552 O O . GLY A 1 73 ? 14.391 35.406 17.672 1 91.69 73 GLY A O 1
ATOM 553 N N . ASP A 1 74 ? 12.461 34.5 18.219 1 93.25 74 ASP A N 1
ATOM 554 C CA . ASP A 1 74 ? 12.859 34.25 19.609 1 93.25 74 ASP A CA 1
ATOM 555 C C . ASP A 1 74 ? 13.977 33.219 19.656 1 93.25 74 ASP A C 1
ATOM 557 O O . ASP A 1 74 ? 14.906 33.344 20.469 1 93.25 74 ASP A O 1
ATOM 561 N N . LEU A 1 75 ? 13.891 32.219 18.891 1 93.94 75 LEU A N 1
ATOM 562 C CA . LEU A 1 75 ? 14.891 31.156 18.844 1 93.94 75 LEU A CA 1
ATOM 563 C C . LEU A 1 75 ? 16.25 31.719 18.438 1 93.94 75 LEU A C 1
ATOM 565 O O . LEU A 1 75 ? 17.281 31.359 19.016 1 93.94 75 LEU A O 1
ATOM 569 N N . GLY A 1 76 ? 16.219 32.625 17.469 1 92.12 76 GLY A N 1
ATOM 570 C CA . GLY A 1 76 ? 17.438 33.219 16.953 1 92.12 76 GLY A CA 1
ATOM 571 C C . GLY A 1 76 ? 18.141 34.125 17.969 1 92.12 76 GLY A C 1
ATOM 572 O O . GLY A 1 76 ? 19.328 34.406 17.844 1 92.12 76 GLY A O 1
ATOM 573 N N . ALA A 1 77 ? 17.391 34.562 18.922 1 92.25 77 ALA A N 1
ATOM 574 C CA . ALA A 1 77 ? 17.969 35.375 20 1 92.25 77 ALA A CA 1
ATOM 575 C C . ALA A 1 77 ? 18.703 34.5 21.016 1 92.25 77 ALA A C 1
ATOM 577 O O . ALA A 1 77 ? 19.5 35 21.797 1 92.25 77 ALA A O 1
ATOM 578 N N . GLN A 1 78 ? 18.484 33.219 20.938 1 93 78 GLN A N 1
ATOM 579 C CA . GLN A 1 78 ? 19 32.312 21.984 1 93 78 GLN A CA 1
ATOM 580 C C . GLN A 1 78 ? 20.094 31.422 21.438 1 93 78 GLN A C 1
ATOM 582 O O . GLN A 1 78 ? 20.891 30.859 22.203 1 93 78 GLN A O 1
ATOM 587 N N . ILE A 1 79 ? 20.141 31.281 20.125 1 92.88 79 ILE A N 1
ATOM 588 C CA . ILE A 1 79 ? 21.141 30.422 19.5 1 92.88 79 ILE A CA 1
ATOM 589 C C . ILE A 1 79 ? 21.844 31.188 18.375 1 92.88 79 ILE A C 1
ATOM 591 O O . ILE A 1 79 ? 21.328 32.219 17.906 1 92.88 79 ILE A O 1
ATOM 595 N N . PRO A 1 80 ? 23.078 30.672 17.984 1 94 80 PRO A N 1
ATOM 596 C CA . PRO A 1 80 ? 23.703 31.312 16.812 1 94 80 PRO A CA 1
ATOM 597 C C . PRO A 1 80 ? 22.797 31.297 15.586 1 94 80 PRO A C 1
ATOM 599 O O . PRO A 1 80 ? 22.156 30.281 15.281 1 94 80 PRO A O 1
ATOM 602 N N . LEU A 1 81 ? 22.75 32.469 14.922 1 91.38 81 LEU A N 1
ATOM 603 C CA . LEU A 1 81 ? 21.812 32.688 13.828 1 91.38 81 LEU A CA 1
ATOM 604 C C . LEU A 1 81 ? 21.984 31.656 12.727 1 91.38 81 LEU A C 1
ATOM 606 O O . LEU A 1 81 ? 21 31.234 12.094 1 91.38 81 LEU A O 1
ATOM 610 N N . GLU A 1 82 ? 23.188 31.219 12.492 1 93.31 82 GLU A N 1
ATOM 611 C CA . GLU A 1 82 ? 23.469 30.297 11.391 1 93.31 82 GLU A CA 1
ATOM 612 C C . GLU A 1 82 ? 22.938 28.906 11.688 1 93.31 82 GLU A C 1
ATOM 614 O O . GLU A 1 82 ? 22.859 28.062 10.781 1 93.31 82 GLU A O 1
ATOM 619 N N . GLN A 1 83 ? 22.531 28.625 12.914 1 95 83 GLN A N 1
ATOM 620 C CA . GLN A 1 83 ? 22.031 27.312 13.289 1 95 83 GLN A CA 1
ATOM 621 C C . GLN A 1 83 ? 20.516 27.25 13.141 1 95 83 GLN A C 1
ATOM 623 O O . GLN A 1 83 ? 19.922 26.156 13.156 1 95 83 GLN A O 1
ATOM 628 N N . VAL A 1 84 ? 19.891 28.391 13.008 1 94.19 84 VAL A N 1
ATOM 629 C CA . VAL A 1 84 ? 18.438 28.484 13.047 1 94.19 84 VAL A CA 1
ATOM 630 C C . VAL A 1 84 ? 17.844 27.641 11.922 1 94.19 84 VAL A C 1
ATOM 632 O O . VAL A 1 84 ? 16.938 26.844 12.148 1 94.19 84 VAL A O 1
ATOM 635 N N . PRO A 1 85 ? 18.438 27.688 10.664 1 93.5 85 PRO A N 1
ATOM 636 C CA . PRO A 1 85 ? 17.844 26.891 9.594 1 93.5 85 PRO A CA 1
ATOM 637 C C . PRO A 1 85 ? 17.938 25.391 9.859 1 93.5 85 PRO A C 1
ATOM 639 O O . PRO A 1 85 ? 17 24.641 9.586 1 93.5 85 PRO A O 1
ATOM 642 N N . SER A 1 86 ? 19.016 24.984 10.359 1 95.56 86 SER A N 1
ATOM 643 C CA . SER A 1 86 ? 19.203 23.562 10.656 1 95.56 86 SER A CA 1
ATOM 644 C C . SER A 1 86 ? 18.297 23.094 11.773 1 95.56 86 SER A C 1
ATOM 646 O O . SER A 1 86 ? 17.75 21.984 11.727 1 95.56 86 SER A O 1
ATOM 648 N N . ILE A 1 87 ? 18.156 23.875 12.758 1 96.69 87 ILE A N 1
ATOM 649 C CA . ILE A 1 87 ? 17.281 23.547 13.883 1 96.69 87 ILE A CA 1
ATOM 650 C C . ILE A 1 87 ? 15.828 23.5 13.422 1 96.69 87 ILE A C 1
ATOM 652 O O . ILE A 1 87 ? 15.078 22.609 13.812 1 96.69 87 ILE A O 1
ATOM 656 N N . GLN A 1 88 ? 15.469 24.484 12.609 1 97 88 GLN A N 1
ATOM 657 C CA . GLN A 1 88 ? 14.141 24.453 12.008 1 97 88 GLN A CA 1
ATOM 658 C C . GLN A 1 88 ? 13.883 23.125 11.297 1 97 88 GLN A C 1
ATOM 660 O O . GLN A 1 88 ? 12.844 22.5 11.5 1 97 88 GLN A O 1
ATOM 665 N N . GLN A 1 89 ? 14.82 22.703 10.492 1 96.94 89 GLN A N 1
ATOM 666 C CA . GLN A 1 89 ? 14.703 21.453 9.758 1 96.94 89 GLN A CA 1
ATOM 667 C C . GLN A 1 89 ? 14.516 20.281 10.711 1 96.94 89 GLN A C 1
ATOM 669 O O . GLN A 1 89 ? 13.688 19.406 10.469 1 96.94 89 GLN A O 1
ATOM 674 N N . LYS A 1 90 ? 15.266 20.25 11.734 1 96.94 90 LYS A N 1
ATOM 675 C CA . LYS A 1 90 ? 15.18 19.203 12.734 1 96.94 90 LYS A CA 1
ATOM 676 C C . LYS A 1 90 ? 13.789 19.156 13.367 1 96.94 90 LYS A C 1
ATOM 678 O O . LYS A 1 90 ? 13.211 18.078 13.539 1 96.94 90 LYS A O 1
ATOM 683 N N . ILE A 1 91 ? 13.266 20.297 13.703 1 97.81 91 ILE A N 1
ATOM 684 C CA . ILE A 1 91 ? 11.961 20.375 14.352 1 97.81 91 ILE A CA 1
ATOM 685 C C . ILE A 1 91 ? 10.875 19.922 13.391 1 97.81 91 ILE A C 1
ATOM 687 O O . ILE A 1 91 ? 10.008 19.125 13.758 1 97.81 91 ILE A O 1
ATOM 691 N N . VAL A 1 92 ? 10.953 20.375 12.18 1 97.38 92 VAL A N 1
ATOM 692 C CA . VAL A 1 92 ? 9.961 20.031 11.164 1 97.38 92 VAL A CA 1
ATOM 693 C C . VAL A 1 92 ? 9.977 18.516 10.93 1 97.38 92 VAL A C 1
ATOM 695 O O . VAL A 1 92 ? 8.922 17.875 10.891 1 97.38 92 VAL A O 1
ATOM 698 N N . LYS A 1 93 ? 11.133 17.984 10.828 1 95.56 93 LYS A N 1
ATOM 699 C CA . LYS A 1 93 ? 11.281 16.547 10.617 1 95.56 93 LYS A CA 1
ATOM 700 C C . LYS A 1 93 ? 10.711 15.758 11.789 1 95.56 93 LYS A C 1
ATOM 702 O O . LYS A 1 93 ? 9.984 14.781 11.594 1 95.56 93 LYS A O 1
ATOM 707 N N . LEU A 1 94 ? 11.047 16.172 12.945 1 96.56 94 LEU A N 1
ATOM 708 C CA . LEU A 1 94 ? 10.57 15.477 14.133 1 96.56 94 LEU A CA 1
ATOM 709 C C . LEU A 1 94 ? 9.047 15.539 14.227 1 96.56 94 LEU A C 1
ATOM 711 O O . LEU A 1 94 ? 8.398 14.539 14.547 1 96.56 94 LEU A O 1
ATOM 715 N N . CYS A 1 95 ? 8.508 16.656 13.969 1 97.56 95 CYS A N 1
ATOM 716 C CA . CYS A 1 95 ? 7.055 16.812 13.992 1 97.56 95 CYS A CA 1
ATOM 717 C C . CYS A 1 95 ? 6.387 15.891 12.984 1 97.56 95 CYS A C 1
ATOM 719 O O . CYS A 1 95 ? 5.395 15.234 13.297 1 97.56 95 CYS A O 1
ATOM 721 N N . ARG A 1 96 ? 6.914 15.836 11.812 1 95.81 96 ARG A N 1
ATOM 722 C CA . ARG A 1 96 ? 6.367 14.953 10.797 1 95.81 96 ARG A CA 1
ATOM 723 C C . ARG A 1 96 ? 6.445 13.492 11.234 1 95.81 96 ARG A C 1
ATOM 725 O O . ARG A 1 96 ? 5.477 12.742 11.109 1 95.81 96 ARG A O 1
ATOM 732 N N . GLN A 1 97 ? 7.582 13.164 11.781 1 94.44 97 GLN A N 1
ATOM 733 C CA . GLN A 1 97 ? 7.773 11.797 12.266 1 94.44 97 GLN A CA 1
ATOM 734 C C . GLN A 1 97 ? 6.73 11.438 13.32 1 94.44 97 GLN A C 1
ATOM 736 O O . GLN A 1 97 ? 6.23 10.305 13.344 1 94.44 97 GLN A O 1
ATOM 741 N N . LEU A 1 98 ? 6.375 12.391 14.109 1 95.44 98 LEU A N 1
ATOM 742 C CA . LEU A 1 98 ? 5.477 12.141 15.234 1 95.44 98 LEU A CA 1
ATOM 743 C C . LEU A 1 98 ? 4.035 12.461 14.852 1 95.44 98 LEU A C 1
ATOM 745 O O . LEU A 1 98 ? 3.141 12.43 15.703 1 95.44 98 LEU A O 1
ATOM 749 N N . ASN A 1 99 ? 3.816 12.789 13.648 1 96.12 99 ASN A N 1
ATOM 750 C CA . ASN A 1 99 ? 2.49 13.109 13.125 1 96.12 99 ASN A CA 1
ATOM 751 C C . ASN A 1 99 ? 1.878 14.305 13.852 1 96.12 99 ASN A C 1
ATOM 753 O O . ASN A 1 99 ? 0.732 14.242 14.305 1 96.12 99 ASN A O 1
ATOM 757 N N . LYS A 1 100 ? 2.713 15.336 14 1 97.12 100 LYS A N 1
ATOM 758 C CA . LYS A 1 100 ? 2.305 16.625 14.578 1 97.12 100 LYS A CA 1
ATOM 759 C C . LYS A 1 100 ? 2.494 17.75 13.578 1 97.12 100 LYS A C 1
ATOM 761 O O . LYS A 1 100 ? 3.555 17.875 12.961 1 97.12 100 LYS A O 1
ATOM 766 N N . PRO A 1 101 ? 1.413 18.5 13.383 1 98.06 101 PRO A N 1
ATOM 767 C CA . PRO A 1 101 ? 1.622 19.641 12.492 1 98.06 101 PRO A CA 1
ATOM 768 C C . PRO A 1 101 ? 2.633 20.641 13.039 1 98.06 101 PRO A C 1
ATOM 770 O O . PRO A 1 101 ? 2.779 20.781 14.258 1 98.06 101 PRO A O 1
ATOM 773 N N . VAL A 1 102 ? 3.307 21.312 12.117 1 98.56 102 VAL A N 1
ATOM 774 C CA . VAL A 1 102 ? 4.32 22.281 12.531 1 98.56 102 VAL A CA 1
ATOM 775 C C . VAL A 1 102 ? 4.195 23.547 11.688 1 98.56 102 VAL A C 1
ATOM 777 O O . VAL A 1 102 ? 4.062 23.484 10.469 1 98.56 102 VAL A O 1
ATOM 780 N N . ILE A 1 103 ? 4.219 24.672 12.375 1 98.25 103 ILE A N 1
ATOM 781 C CA . ILE A 1 103 ? 4.16 26 11.766 1 98.25 103 ILE A CA 1
ATOM 782 C C . ILE A 1 103 ? 5.539 26.656 11.828 1 98.25 103 ILE A C 1
ATOM 784 O O . ILE A 1 103 ? 6.184 26.672 12.875 1 98.25 103 ILE A O 1
ATOM 788 N N . VAL A 1 104 ? 5.984 27.109 10.727 1 97.94 104 VAL A N 1
ATOM 789 C CA . VAL A 1 104 ? 7.172 27.953 10.742 1 97.94 104 VAL A CA 1
ATOM 790 C C . VAL A 1 104 ? 6.762 29.422 10.797 1 97.94 104 VAL A C 1
ATOM 792 O O . VAL A 1 104 ? 6.125 29.938 9.875 1 97.94 104 VAL A O 1
ATOM 795 N N . ALA A 1 105 ? 7.082 29.984 11.914 1 95.56 105 ALA A N 1
ATOM 796 C CA . ALA A 1 105 ? 6.723 31.391 12.156 1 95.56 105 ALA A CA 1
ATOM 797 C C . ALA A 1 105 ? 7.969 32.25 12.258 1 95.56 105 ALA A C 1
ATOM 799 O O . ALA A 1 105 ? 8.844 32 13.086 1 95.56 105 ALA A O 1
ATOM 800 N N . SER A 1 106 ? 8.133 33.156 11.328 1 86.12 106 SER A N 1
ATOM 801 C CA . SER A 1 106 ? 9.281 34.062 11.297 1 86.12 106 SER A CA 1
ATOM 802 C C . SER A 1 106 ? 8.977 35.312 10.492 1 86.12 106 SER A C 1
ATOM 804 O O . SER A 1 106 ? 7.863 35.469 9.984 1 86.12 106 SER A O 1
ATOM 806 N N . GLN A 1 107 ? 9.984 36.188 10.5 1 85.69 107 GLN A N 1
ATOM 807 C CA . GLN A 1 107 ? 9.961 37.344 9.578 1 85.69 107 GLN A CA 1
ATOM 808 C C . GLN A 1 107 ? 10.297 36.875 8.156 1 85.69 107 GLN A C 1
ATOM 810 O O . GLN A 1 107 ? 11.305 37.312 7.59 1 85.69 107 GLN A O 1
ATOM 815 N N . LEU A 1 108 ? 9.344 36.156 7.605 1 92.56 108 LEU A N 1
ATOM 816 C CA . LEU A 1 108 ? 9.547 35.562 6.289 1 92.56 108 LEU A CA 1
ATOM 817 C C . LEU A 1 108 ? 9.594 36.625 5.211 1 92.56 108 LEU A C 1
ATOM 819 O O . LEU A 1 108 ? 10.375 36.531 4.258 1 92.56 108 LEU A O 1
ATOM 823 N N . LEU A 1 109 ? 8.781 37.594 5.457 1 96 109 LEU A N 1
ATOM 824 C CA . LEU A 1 109 ? 8.711 38.719 4.523 1 96 109 LEU A CA 1
ATOM 825 C C . LEU A 1 109 ? 8.773 40.062 5.27 1 96 109 LEU A C 1
ATOM 827 O O . LEU A 1 109 ? 7.934 40.938 5.051 1 96 109 LEU A O 1
ATOM 831 N N . GLU A 1 110 ? 9.758 40.156 6.059 1 94.38 110 GLU A N 1
ATOM 832 C CA . GLU A 1 110 ? 9.875 41.312 6.945 1 94.38 110 GLU A CA 1
ATOM 833 C C . GLU A 1 110 ? 9.938 42.594 6.152 1 94.38 110 GLU A C 1
ATOM 835 O O . GLU A 1 110 ? 9.391 43.625 6.574 1 94.38 110 GLU A O 1
ATOM 840 N N . SER A 1 111 ? 10.609 42.594 5.004 1 95.81 111 SER A N 1
ATOM 841 C CA . SER A 1 111 ? 10.758 43.812 4.188 1 95.81 111 SER A CA 1
ATOM 842 C C . SER A 1 111 ? 9.406 44.344 3.742 1 95.81 111 SER A C 1
ATOM 844 O O . SER A 1 111 ? 9.258 45.531 3.512 1 95.81 111 SER A O 1
ATOM 846 N N . MET A 1 112 ? 8.438 43.531 3.727 1 95.75 112 MET A N 1
ATOM 847 C CA . MET A 1 112 ? 7.141 43.906 3.188 1 95.75 112 MET A CA 1
ATOM 848 C C . MET A 1 112 ? 6.312 44.656 4.242 1 95.75 112 MET A C 1
ATOM 850 O O . MET A 1 112 ? 5.184 45.062 3.975 1 95.75 112 MET A O 1
ATOM 854 N N . ILE A 1 113 ? 6.82 44.688 5.422 1 95.31 113 ILE A N 1
ATOM 855 C CA . ILE A 1 113 ? 6.23 45.625 6.383 1 95.31 113 ILE A CA 1
ATOM 856 C C . ILE A 1 113 ? 6.254 47.031 5.82 1 95.31 113 ILE A C 1
ATOM 858 O O . ILE A 1 113 ? 5.316 47.812 6.027 1 95.31 113 ILE A O 1
ATOM 862 N N . GLU A 1 114 ? 7.344 47.344 5.102 1 96.56 114 GLU A N 1
ATOM 863 C CA . GLU A 1 114 ? 7.57 48.688 4.629 1 96.56 114 GLU A CA 1
ATOM 864 C C . GLU A 1 114 ? 7.492 48.781 3.105 1 96.56 114 GLU A C 1
ATOM 866 O O . GLU A 1 114 ? 7.184 49.812 2.545 1 96.56 114 GLU A O 1
ATOM 871 N N . TYR A 1 115 ? 7.859 47.719 2.447 1 96.19 115 TYR A N 1
ATOM 872 C CA . TYR A 1 115 ? 7.945 47.719 0.991 1 96.19 115 TYR A CA 1
ATOM 873 C C . TYR A 1 115 ? 6.938 46.75 0.383 1 96.19 115 TYR A C 1
ATOM 875 O O . TYR A 1 115 ? 6.562 45.781 1.013 1 96.19 115 TYR A O 1
ATOM 883 N N . PRO A 1 116 ? 6.535 46.938 -0.802 1 95.44 116 PRO A N 1
ATOM 884 C CA . PRO A 1 116 ? 5.504 46.125 -1.426 1 95.44 116 PRO A CA 1
ATOM 885 C C . PRO A 1 116 ? 6.07 44.844 -2.043 1 95.44 116 PRO A C 1
ATOM 887 O O . PRO A 1 116 ? 5.312 43.938 -2.426 1 95.44 116 PRO A O 1
ATOM 890 N N . ILE A 1 117 ? 7.391 44.75 -2.152 1 95.94 117 ILE A N 1
ATOM 891 C CA . ILE A 1 117 ? 8.031 43.594 -2.768 1 95.94 117 ILE A CA 1
ATOM 892 C C . ILE A 1 117 ? 9.07 43 -1.811 1 95.94 117 ILE A C 1
ATOM 894 O O . ILE A 1 117 ? 9.828 43.75 -1.176 1 95.94 117 ILE A O 1
ATOM 898 N N . PRO A 1 118 ? 9.055 41.688 -1.677 1 96.56 118 PRO A N 1
ATOM 899 C CA . PRO A 1 118 ? 10.055 41.062 -0.794 1 96.56 118 PRO A CA 1
ATOM 900 C C . PRO A 1 118 ? 11.445 41.031 -1.421 1 96.56 118 PRO A C 1
ATOM 902 O O . PRO A 1 118 ? 11.586 41.219 -2.633 1 96.56 118 PRO A O 1
ATOM 905 N N . THR A 1 119 ? 12.43 40.812 -0.638 1 96.5 119 THR A N 1
ATOM 906 C CA . THR A 1 119 ? 13.789 40.625 -1.139 1 96.5 119 THR A CA 1
ATOM 907 C C . THR A 1 119 ? 13.984 39.219 -1.682 1 96.5 119 THR A C 1
ATOM 909 O O . THR A 1 119 ? 13.188 38.312 -1.398 1 96.5 119 THR A O 1
ATOM 912 N N . ARG A 1 120 ? 15.07 39.031 -2.461 1 95.31 120 ARG A N 1
ATOM 913 C CA . ARG A 1 120 ? 15.43 37.719 -2.951 1 95.31 120 ARG A CA 1
ATOM 914 C C . ARG A 1 120 ? 15.75 36.781 -1.796 1 95.31 120 ARG A C 1
ATOM 916 O O . ARG A 1 120 ? 15.43 35.594 -1.853 1 95.31 120 ARG A O 1
ATOM 923 N N . ALA A 1 121 ? 16.359 37.25 -0.798 1 95.56 121 ALA A N 1
ATOM 924 C CA . ALA A 1 121 ? 16.703 36.438 0.371 1 95.56 121 ALA A CA 1
ATOM 925 C C . ALA A 1 121 ? 15.461 35.938 1.087 1 95.56 121 ALA A C 1
ATOM 927 O O . ALA A 1 121 ? 15.422 34.781 1.548 1 95.56 121 ALA A O 1
ATOM 928 N N . GLU A 1 122 ? 14.484 36.781 1.175 1 96.06 122 GLU A N 1
ATOM 929 C CA . GLU A 1 122 ? 13.234 36.406 1.817 1 96.06 122 GLU A CA 1
ATOM 930 C C . GLU A 1 122 ? 12.508 35.312 1.024 1 96.06 122 GLU A C 1
ATOM 932 O O . GLU A 1 122 ? 11.977 34.375 1.604 1 96.06 122 GLU A O 1
ATOM 937 N N . VAL A 1 123 ? 12.523 35.469 -0.267 1 95.69 123 VAL A N 1
ATOM 938 C CA . VAL A 1 123 ? 11.922 34.438 -1.121 1 95.69 123 VAL A CA 1
ATOM 939 C C . VAL A 1 123 ? 12.672 33.125 -0.963 1 95.69 123 VAL A C 1
ATOM 941 O O . VAL A 1 123 ? 12.055 32.062 -0.907 1 95.69 123 VAL A O 1
ATOM 944 N N . ALA A 1 124 ? 13.984 33.156 -0.878 1 95.19 124 ALA A N 1
ATOM 945 C CA . ALA A 1 124 ? 14.797 31.969 -0.645 1 95.19 124 ALA A CA 1
ATOM 946 C C . ALA A 1 124 ? 14.461 31.328 0.701 1 95.19 124 ALA A C 1
ATOM 948 O O . ALA A 1 124 ? 14.445 30.094 0.825 1 95.19 124 ALA A O 1
ATOM 949 N N . ASP A 1 125 ? 14.227 32.125 1.659 1 95.38 125 ASP A N 1
ATOM 950 C CA . ASP A 1 125 ? 13.859 31.641 2.984 1 95.38 125 ASP A CA 1
ATOM 951 C C . ASP A 1 125 ? 12.523 30.906 2.947 1 95.38 125 ASP A C 1
ATOM 953 O O . ASP A 1 125 ? 12.383 29.828 3.518 1 95.38 125 ASP A O 1
ATOM 957 N N . VAL A 1 126 ? 11.578 31.5 2.283 1 95.94 126 VAL A N 1
ATOM 958 C CA . VAL A 1 126 ? 10.281 30.844 2.096 1 95.94 126 VAL A CA 1
ATOM 959 C C . VAL A 1 126 ? 10.469 29.516 1.381 1 95.94 126 VAL A C 1
ATOM 961 O O . VAL A 1 126 ? 9.891 28.5 1.778 1 95.94 126 VAL A O 1
ATOM 964 N N . SER A 1 127 ? 11.297 29.516 0.396 1 94.12 127 SER A N 1
ATOM 965 C CA . SER A 1 127 ? 11.57 28.297 -0.369 1 94.12 127 SER A CA 1
ATOM 966 C C . SER A 1 127 ? 12.109 27.188 0.529 1 94.12 127 SER A C 1
ATOM 968 O O . SER A 1 127 ? 11.719 26.031 0.392 1 94.12 127 SER A O 1
ATOM 970 N N . GLU A 1 128 ? 12.93 27.547 1.395 1 93.69 128 GLU A N 1
ATOM 971 C CA . GLU A 1 128 ? 13.523 26.578 2.307 1 93.69 128 GLU A CA 1
ATOM 972 C C . GLU A 1 128 ? 12.461 25.953 3.215 1 93.69 128 GLU A C 1
ATOM 974 O O . GLU A 1 128 ? 12.445 24.75 3.424 1 93.69 128 GLU A O 1
ATOM 979 N N . ALA A 1 129 ? 11.609 26.781 3.76 1 95.06 129 ALA A N 1
ATOM 980 C CA . ALA A 1 129 ? 10.547 26.281 4.633 1 95.06 129 ALA A CA 1
ATOM 981 C C . ALA A 1 129 ? 9.602 25.344 3.883 1 95.06 129 ALA A C 1
ATOM 983 O O . ALA A 1 129 ? 9.156 24.344 4.43 1 95.06 129 ALA A O 1
ATOM 984 N N . VAL A 1 130 ? 9.32 25.656 2.629 1 93.94 130 VAL A N 1
ATOM 985 C CA . VAL A 1 130 ? 8.453 24.828 1.791 1 93.94 130 VAL A CA 1
ATOM 986 C C . VAL A 1 130 ? 9.156 23.5 1.475 1 93.94 130 VAL A C 1
ATOM 988 O O . VAL A 1 130 ? 8.539 22.438 1.541 1 93.94 130 VAL A O 1
ATOM 991 N N . HIS A 1 131 ? 10.461 23.578 1.265 1 90.81 131 HIS A N 1
ATOM 992 C CA . HIS A 1 131 ? 11.25 22.375 0.976 1 90.81 131 HIS A CA 1
ATOM 993 C C . HIS A 1 131 ? 11.297 21.453 2.18 1 90.81 131 HIS A C 1
ATOM 995 O O . HIS A 1 131 ? 11.336 20.219 2.021 1 90.81 131 HIS A O 1
ATOM 1001 N N . GLN A 1 132 ? 11.25 22.062 3.262 1 92.44 132 GLN A N 1
ATOM 1002 C CA . GLN A 1 132 ? 11.266 21.266 4.488 1 92.44 132 GLN A CA 1
ATOM 1003 C C . GLN A 1 132 ? 9.898 20.672 4.777 1 92.44 132 GLN A C 1
ATOM 1005 O O . GLN A 1 132 ? 9.742 19.859 5.691 1 92.44 132 GLN A O 1
ATOM 1010 N N . ARG A 1 133 ? 8.867 21.047 4 1 91.88 133 ARG A N 1
ATOM 1011 C CA . ARG A 1 133 ? 7.516 20.5 4.012 1 91.88 133 ARG A CA 1
ATOM 1012 C C . ARG A 1 133 ? 6.812 20.812 5.328 1 91.88 133 ARG A C 1
ATOM 1014 O O . ARG A 1 133 ? 6.172 19.938 5.918 1 91.88 133 ARG A O 1
ATOM 1021 N N . ALA A 1 134 ? 7.047 22 5.809 1 96.31 134 ALA A N 1
ATOM 1022 C CA . ALA A 1 134 ? 6.289 22.484 6.965 1 96.31 134 ALA A CA 1
ATOM 1023 C C . ALA A 1 134 ? 4.789 22.484 6.668 1 96.31 134 ALA A C 1
ATOM 1025 O O . ALA A 1 134 ? 4.379 22.641 5.516 1 96.31 134 ALA A O 1
ATOM 1026 N N . ASP A 1 135 ? 3.988 22.328 7.672 1 97.38 135 ASP A N 1
ATOM 1027 C CA . ASP A 1 135 ? 2.541 22.281 7.488 1 97.38 135 ASP A CA 1
ATOM 1028 C C . ASP A 1 135 ? 1.976 23.672 7.184 1 97.38 135 ASP A C 1
ATOM 1030 O O . ASP A 1 135 ? 0.984 23.797 6.461 1 97.38 135 ASP A O 1
ATOM 1034 N N . ALA A 1 136 ? 2.586 24.672 7.797 1 96.94 136 ALA A N 1
ATOM 1035 C CA . ALA A 1 136 ? 2.117 26.031 7.586 1 96.94 136 ALA A CA 1
ATOM 1036 C C . ALA A 1 136 ? 3.256 27.031 7.746 1 96.94 136 ALA A C 1
ATOM 1038 O O . ALA A 1 136 ? 4.238 26.766 8.438 1 96.94 136 ALA A O 1
ATOM 1039 N N . LEU A 1 137 ? 3.113 28.125 7.082 1 97.12 137 LEU A N 1
ATOM 1040 C CA . LEU A 1 137 ? 3.969 29.297 7.234 1 97.12 137 LEU A CA 1
ATOM 1041 C C . LEU A 1 137 ? 3.182 30.469 7.789 1 97.12 137 LEU A C 1
ATOM 1043 O O . LEU A 1 137 ? 2.035 30.703 7.395 1 97.12 137 LEU A O 1
ATOM 1047 N N . MET A 1 138 ? 3.795 31.094 8.688 1 96.56 138 MET A N 1
ATOM 1048 C CA . MET A 1 138 ? 3.066 32.188 9.359 1 96.56 138 MET A CA 1
ATOM 1049 C C . MET A 1 138 ? 3.846 33.469 9.289 1 96.56 138 MET A C 1
ATOM 1051 O O . MET A 1 138 ? 5.035 33.531 9.609 1 96.56 138 MET A O 1
ATOM 1055 N N . LEU A 1 139 ? 3.09 34.5 8.875 1 95.12 139 LEU A N 1
ATOM 1056 C CA . LEU A 1 139 ? 3.631 35.875 8.898 1 95.12 139 LEU A CA 1
ATOM 1057 C C . LEU A 1 139 ? 3.5 36.469 10.289 1 95.12 139 LEU A C 1
ATOM 1059 O O . LEU A 1 139 ? 2.662 36.031 11.086 1 95.12 139 LEU A O 1
ATOM 1063 N N . SER A 1 140 ? 4.383 37.406 10.602 1 91.88 140 SER A N 1
ATOM 1064 C CA . SER A 1 140 ? 4.352 38.094 11.891 1 91.88 140 SER A CA 1
ATOM 1065 C C . SER A 1 140 ? 4.031 39.562 11.703 1 91.88 140 SER A C 1
ATOM 1067 O O . SER A 1 140 ? 2.879 39.938 11.461 1 91.88 140 SER A O 1
ATOM 1069 N N . GLY A 1 141 ? 5.066 40.406 11.648 1 91.38 141 GLY A N 1
ATOM 1070 C CA . GLY A 1 141 ? 4.883 41.844 11.531 1 91.38 141 GLY A CA 1
ATOM 1071 C C . GLY A 1 141 ? 4.266 42.281 10.211 1 91.38 141 GLY A C 1
ATOM 1072 O O . GLY A 1 141 ? 3.562 43.281 10.148 1 91.38 141 GLY A O 1
ATOM 1073 N N . GLU A 1 142 ? 4.422 41.531 9.148 1 93 142 GLU A N 1
ATOM 1074 C CA . GLU A 1 142 ? 3.93 41.844 7.816 1 93 142 GLU A CA 1
ATOM 1075 C C . GLU A 1 142 ? 2.406 41.938 7.797 1 93 142 GLU A C 1
ATOM 1077 O O . GLU A 1 142 ? 1.845 42.875 7.203 1 93 142 GLU A O 1
ATOM 1082 N N . SER A 1 143 ? 1.735 41.031 8.477 1 90.56 143 SER A N 1
ATOM 1083 C CA . SER A 1 143 ? 0.277 40.969 8.469 1 90.56 143 SER A CA 1
ATOM 1084 C C . SER A 1 143 ? -0.301 41.781 9.625 1 90.56 143 SER A C 1
ATOM 1086 O O . SER A 1 143 ? -1.392 42.344 9.516 1 90.56 143 SER A O 1
ATOM 1088 N N . ALA A 1 144 ? 0.431 41.906 10.727 1 89.38 144 ALA A N 1
ATOM 1089 C CA . ALA A 1 144 ? -0.083 42.562 11.93 1 89.38 144 ALA A CA 1
ATOM 1090 C C . ALA A 1 144 ? 0 44.094 11.82 1 89.38 144 ALA A C 1
ATOM 1092 O O . ALA A 1 144 ? -0.931 44.781 12.211 1 89.38 144 ALA A O 1
ATOM 1093 N N . MET A 1 145 ? 1.114 44.562 11.266 1 90.88 145 MET A N 1
ATOM 1094 C CA . MET A 1 145 ? 1.328 46 11.312 1 90.88 145 MET A CA 1
ATOM 1095 C C . MET A 1 145 ? 1.947 46.5 10.008 1 90.88 145 MET A C 1
ATOM 1097 O O . MET A 1 145 ? 2.359 47.656 9.914 1 90.88 145 MET A O 1
ATOM 1101 N N . GLY A 1 146 ? 2.039 45.688 9.023 1 91.62 146 GLY A N 1
ATOM 1102 C CA . GLY A 1 146 ? 2.701 46.062 7.785 1 91.62 146 GLY A CA 1
ATOM 1103 C C . GLY A 1 146 ? 1.849 46.969 6.902 1 91.62 146 GLY A C 1
ATOM 1104 O O . GLY A 1 146 ? 0.627 47.031 7.059 1 91.62 146 GLY A O 1
ATOM 1105 N N . ARG A 1 147 ? 2.447 47.656 5.996 1 96.06 147 ARG A N 1
ATOM 1106 C CA . ARG A 1 147 ? 1.785 48.562 5.051 1 96.06 147 ARG A CA 1
ATOM 1107 C C . ARG A 1 147 ? 1.041 47.781 3.979 1 96.06 147 ARG A C 1
ATOM 1109 O O . ARG A 1 147 ? 0.099 48.281 3.369 1 96.06 147 ARG A O 1
ATOM 1116 N N . TYR A 1 148 ? 1.449 46.531 3.834 1 95.88 148 TYR A N 1
ATOM 1117 C CA . TYR A 1 148 ? 0.906 45.719 2.74 1 95.88 148 TYR A CA 1
ATOM 1118 C C . TYR A 1 148 ? 0.515 44.344 3.223 1 95.88 148 TYR A C 1
ATOM 1120 O O . TYR A 1 148 ? 0.949 43.344 2.656 1 95.88 148 TYR A O 1
ATOM 1128 N N . PRO A 1 149 ? -0.322 44.188 4.176 1 95.19 149 PRO A N 1
ATOM 1129 C CA . PRO A 1 149 ? -0.621 42.875 4.773 1 95.19 149 PRO A CA 1
ATOM 1130 C C . PRO A 1 149 ? -1.229 41.906 3.773 1 95.19 149 PRO A C 1
ATOM 1132 O O . PRO A 1 149 ? -0.82 40.75 3.715 1 95.19 149 PRO A O 1
ATOM 1135 N N . ASP A 1 150 ? -2.217 42.344 2.939 1 96.31 150 ASP A N 1
ATOM 1136 C CA . ASP A 1 150 ? -2.852 41.469 1.958 1 96.31 150 ASP A CA 1
ATOM 1137 C C . ASP A 1 150 ? -1.853 41 0.896 1 96.31 150 ASP A C 1
ATOM 1139 O O . ASP A 1 150 ? -1.833 39.844 0.511 1 96.31 150 ASP A O 1
ATOM 1143 N N . LYS A 1 151 ? -1.073 41.938 0.495 1 96.5 151 LYS A N 1
ATOM 1144 C CA . LYS A 1 151 ? -0.088 41.656 -0.539 1 96.5 151 LYS A CA 1
ATOM 1145 C C . LYS A 1 151 ? 0.956 40.656 -0.029 1 96.5 151 LYS A C 1
ATOM 1147 O O . LYS A 1 151 ? 1.398 39.781 -0.769 1 96.5 151 LYS A O 1
ATOM 1152 N N . ALA A 1 152 ? 1.37 40.875 1.203 1 96.19 152 ALA A N 1
ATOM 1153 C CA . ALA A 1 152 ? 2.336 39.969 1.794 1 96.19 152 ALA A CA 1
ATOM 1154 C C . ALA A 1 152 ? 1.801 38.531 1.79 1 96.19 152 ALA A C 1
ATOM 1156 O O . ALA A 1 152 ? 2.529 37.594 1.464 1 96.19 152 ALA A O 1
ATOM 1157 N N . LEU A 1 153 ? 0.561 38.375 2.154 1 96.12 153 LEU A N 1
ATOM 1158 C CA . LEU A 1 153 ? -0.062 37.062 2.168 1 96.12 153 LEU A CA 1
ATOM 1159 C C . LEU A 1 153 ? -0.149 36.5 0.759 1 96.12 153 LEU A C 1
ATOM 1161 O O . LEU A 1 153 ? 0.073 35.281 0.558 1 96.12 153 LEU A O 1
ATOM 1165 N N . ILE A 1 154 ? -0.458 37.25 -0.192 1 96.5 154 ILE A N 1
ATOM 1166 C CA . ILE A 1 154 ? -0.562 36.812 -1.583 1 96.5 154 ILE A CA 1
ATOM 1167 C C . ILE A 1 154 ? 0.803 36.344 -2.082 1 96.5 154 ILE A C 1
ATOM 1169 O O . ILE A 1 154 ? 0.907 35.312 -2.742 1 96.5 154 ILE A O 1
ATOM 1173 N N . VAL A 1 155 ? 1.801 37.156 -1.725 1 95.56 155 VAL A N 1
ATOM 1174 C CA . VAL A 1 155 ? 3.156 36.781 -2.135 1 95.56 155 VAL A CA 1
ATOM 1175 C C . VAL A 1 155 ? 3.557 35.469 -1.497 1 95.56 155 VAL A C 1
ATOM 1177 O O . VAL A 1 155 ? 4.039 34.562 -2.184 1 95.56 155 VAL A O 1
ATOM 1180 N N . LEU A 1 156 ? 3.33 35.344 -0.214 1 97 156 LEU A N 1
ATOM 1181 C CA . LEU A 1 156 ? 3.67 34.125 0.475 1 97 156 LEU A CA 1
ATOM 1182 C C . LEU A 1 156 ? 2.967 32.938 -0.169 1 97 156 LEU A C 1
ATOM 1184 O O . LEU A 1 156 ? 3.596 31.891 -0.442 1 97 156 LEU A O 1
ATOM 1188 N N . SER A 1 157 ? 1.716 33.062 -0.418 1 95.75 157 SER A N 1
ATOM 1189 C CA . SER A 1 157 ? 0.908 32 -1 1 95.75 157 SER A CA 1
ATOM 1190 C C . SER A 1 157 ? 1.38 31.656 -2.408 1 95.75 157 SER A C 1
ATOM 1192 O O . SER A 1 157 ? 1.599 30.484 -2.727 1 95.75 157 SER A O 1
ATOM 1194 N N . SER A 1 158 ? 1.589 32.625 -3.211 1 95.75 158 SER A N 1
ATOM 1195 C CA . SER A 1 158 ? 1.967 32.406 -4.602 1 95.75 158 SER A CA 1
ATOM 1196 C C . SER A 1 158 ? 3.346 31.766 -4.707 1 95.75 158 SER A C 1
ATOM 1198 O O . SER A 1 158 ? 3.537 30.828 -5.477 1 95.75 158 SER A O 1
ATOM 1200 N N . VAL A 1 159 ? 4.242 32.312 -3.916 1 94.69 159 VAL A N 1
ATOM 1201 C CA . VAL A 1 159 ? 5.598 31.781 -3.928 1 94.69 159 VAL A CA 1
ATOM 1202 C C . VAL A 1 159 ? 5.59 30.328 -3.451 1 94.69 159 VAL A C 1
ATOM 1204 O O . VAL A 1 159 ? 6.195 29.469 -4.078 1 94.69 159 VAL A O 1
ATOM 1207 N N . SER A 1 160 ? 4.887 30.062 -2.383 1 95.38 160 SER A N 1
ATOM 1208 C CA . SER A 1 160 ? 4.816 28.703 -1.821 1 95.38 160 SER A CA 1
ATOM 1209 C C . SER A 1 160 ? 4.223 27.719 -2.822 1 95.38 160 SER A C 1
ATOM 1211 O O . SER A 1 160 ? 4.77 26.641 -3.025 1 95.38 160 SER A O 1
ATOM 1213 N N . LEU A 1 161 ? 3.166 28.141 -3.486 1 92.81 161 LEU A N 1
ATOM 1214 C CA . LEU A 1 161 ? 2.469 27.266 -4.434 1 92.81 161 LEU A CA 1
ATOM 1215 C C . LEU A 1 161 ? 3.35 26.969 -5.641 1 92.81 161 LEU A C 1
ATOM 1217 O O . LEU A 1 161 ? 3.369 25.844 -6.133 1 92.81 161 LEU A O 1
ATOM 1221 N N . ARG A 1 162 ? 4.07 27.891 -6.109 1 93 162 ARG A N 1
ATOM 1222 C CA . ARG A 1 162 ? 4.945 27.703 -7.262 1 93 162 ARG A CA 1
ATOM 1223 C C . ARG A 1 162 ? 6.098 26.766 -6.926 1 93 162 ARG A C 1
ATOM 1225 O O . ARG A 1 162 ? 6.457 25.906 -7.734 1 93 162 ARG A O 1
ATOM 1232 N N . ILE A 1 163 ? 6.57 26.969 -5.773 1 91.25 163 ILE A N 1
ATOM 1233 C CA . ILE A 1 163 ? 7.676 26.125 -5.348 1 91.25 163 ILE A CA 1
ATOM 1234 C C . ILE A 1 163 ? 7.191 24.688 -5.215 1 91.25 163 ILE A C 1
ATOM 1236 O O . ILE A 1 163 ? 7.859 23.75 -5.672 1 91.25 163 ILE A O 1
ATOM 1240 N N . GLU A 1 164 ? 6.109 24.469 -4.598 1 88.88 164 GLU A N 1
ATOM 1241 C CA . GLU A 1 164 ? 5.543 23.141 -4.434 1 88.88 164 GLU A CA 1
ATOM 1242 C C . GLU A 1 164 ? 5.273 22.484 -5.785 1 88.88 164 GLU A C 1
ATOM 1244 O O . GLU A 1 164 ? 5.531 21.281 -5.961 1 88.88 164 GLU A O 1
ATOM 1249 N N . ARG A 1 165 ? 4.773 23.25 -6.703 1 87.81 165 ARG A N 1
ATOM 1250 C CA . ARG A 1 165 ? 4.488 22.734 -8.039 1 87.81 165 ARG A CA 1
ATOM 1251 C C . ARG A 1 165 ? 5.766 22.266 -8.727 1 87.81 165 ARG A C 1
ATOM 1253 O O . ARG A 1 165 ? 5.793 21.203 -9.344 1 87.81 165 ARG A O 1
ATOM 1260 N N . TRP A 1 166 ? 6.734 23.047 -8.594 1 87.19 166 TRP A N 1
ATOM 1261 C CA . TRP A 1 166 ? 8.016 22.688 -9.188 1 87.19 166 TRP A CA 1
ATOM 1262 C C . TRP A 1 166 ? 8.555 21.406 -8.578 1 87.19 166 TRP A C 1
ATOM 1264 O O . TRP A 1 166 ? 9.117 20.562 -9.281 1 87.19 166 TRP A O 1
ATOM 1274 N N . TRP A 1 167 ? 8.352 21.281 -7.379 1 82.56 167 TRP A N 1
ATOM 1275 C CA . TRP A 1 167 ? 8.844 20.109 -6.668 1 82.56 167 TRP A CA 1
ATOM 1276 C C . TRP A 1 167 ? 8.094 18.844 -7.09 1 82.56 167 TRP A C 1
ATOM 1278 O O . TRP A 1 167 ? 8.688 17.781 -7.211 1 82.56 167 TRP A O 1
ATOM 1288 N N . ARG A 1 168 ? 6.836 18.891 -7.273 1 79.75 168 ARG A N 1
ATOM 1289 C CA . ARG A 1 168 ? 6.012 17.781 -7.719 1 79.75 168 ARG A CA 1
ATOM 1290 C C . ARG A 1 168 ? 6.359 17.375 -9.148 1 79.75 168 ARG A C 1
ATOM 1292 O O . ARG A 1 168 ? 6.414 16.188 -9.469 1 79.75 168 ARG A O 1
ATOM 1299 N N . GLU A 1 169 ? 6.574 18.375 -9.93 1 83.25 169 GLU A N 1
ATOM 1300 C CA . GLU A 1 169 ? 6.898 18.125 -11.328 1 83.25 169 GLU A CA 1
ATOM 1301 C C . GLU A 1 169 ? 8.234 17.406 -11.477 1 83.25 169 GLU A C 1
ATOM 1303 O O . GLU A 1 169 ? 8.406 16.578 -12.375 1 83.25 169 GLU A O 1
ATOM 1308 N N . GLU A 1 170 ? 9.047 17.656 -10.547 1 80.81 170 GLU A N 1
ATOM 1309 C CA . GLU A 1 170 ? 10.359 17.031 -10.578 1 80.81 170 GLU A CA 1
ATOM 1310 C C . GLU A 1 170 ? 10.336 15.672 -9.891 1 80.81 170 GLU A C 1
ATOM 1312 O O . GLU A 1 170 ? 11.359 14.977 -9.852 1 80.81 170 GLU A O 1
ATOM 1317 N N . LYS A 1 171 ? 9.219 15.164 -9.469 1 75.69 171 LYS A N 1
ATOM 1318 C CA . LYS A 1 171 ? 9 13.867 -8.828 1 75.69 171 LYS A CA 1
ATOM 1319 C C . LYS A 1 171 ? 10.023 13.617 -7.727 1 75.69 171 LYS A C 1
ATOM 1321 O O . LYS A 1 171 ? 10.602 12.523 -7.645 1 75.69 171 LYS A O 1
ATOM 1326 N N . HIS A 1 172 ? 10.359 14.57 -7.18 1 67.44 172 HIS A N 1
ATOM 1327 C CA . HIS A 1 172 ? 11.25 14.453 -6.031 1 67.44 172 HIS A CA 1
ATOM 1328 C C . HIS A 1 172 ? 10.547 13.789 -4.852 1 67.44 172 HIS A C 1
ATOM 1330 O O . HIS A 1 172 ? 10.18 14.461 -3.887 1 67.44 172 HIS A O 1
ATOM 1336 N N . HIS A 1 173 ? 10.297 12.43 -5.172 1 65.25 173 HIS A N 1
ATOM 1337 C CA . HIS A 1 173 ? 9.641 11.727 -4.078 1 65.25 173 HIS A CA 1
ATOM 1338 C C . HIS A 1 173 ? 10.641 11.344 -2.992 1 65.25 173 HIS A C 1
ATOM 1340 O O . HIS A 1 173 ? 11.742 10.875 -3.293 1 65.25 173 HIS A O 1
ATOM 1346 N N . GLU A 1 174 ? 10.359 11.938 -1.802 1 64.25 174 GLU A N 1
ATOM 1347 C CA . GLU A 1 174 ? 11.172 11.406 -0.707 1 64.25 174 GLU A CA 1
ATOM 1348 C C . GLU A 1 174 ? 10.727 10 -0.317 1 64.25 174 GLU A C 1
ATOM 1350 O O . GLU A 1 174 ? 9.531 9.695 -0.33 1 64.25 174 GLU A O 1
ATOM 1355 N N . PRO A 1 175 ? 11.812 9.148 -0.215 1 64.38 175 PRO A N 1
ATOM 1356 C CA . PRO A 1 175 ? 11.406 7.844 0.307 1 64.38 175 PRO A CA 1
ATOM 1357 C C . PRO A 1 175 ? 10.672 7.945 1.645 1 64.38 175 PRO A C 1
ATOM 1359 O O . PRO A 1 175 ? 11.062 8.742 2.504 1 64.38 175 PRO A O 1
ATOM 1362 N N . LEU A 1 176 ? 9.5 7.512 1.681 1 65.12 176 LEU A N 1
ATOM 1363 C CA . LEU A 1 176 ? 8.703 7.535 2.902 1 65.12 176 LEU A CA 1
ATOM 1364 C C . LEU A 1 176 ? 9.266 6.57 3.939 1 65.12 176 LEU A C 1
ATOM 1366 O O . LEU A 1 176 ? 9.07 5.355 3.836 1 65.12 176 LEU A O 1
ATOM 1370 N N . GLU A 1 177 ? 10.281 6.988 4.637 1 76.38 177 GLU A N 1
ATOM 1371 C CA . GLU A 1 177 ? 10.727 6.207 5.785 1 76.38 177 GLU A CA 1
ATOM 1372 C C . GLU A 1 177 ? 10.234 6.812 7.094 1 76.38 177 GLU A C 1
ATOM 1374 O O . GLU A 1 177 ? 10.914 7.645 7.695 1 76.38 177 GLU A O 1
ATOM 1379 N N . LEU A 1 178 ? 8.969 6.516 7.367 1 79.88 178 LEU A N 1
ATOM 1380 C CA . LEU A 1 178 ? 8.406 7.066 8.594 1 79.88 178 LEU A CA 1
ATOM 1381 C C . LEU A 1 178 ? 8.273 5.984 9.664 1 79.88 178 LEU A C 1
ATOM 1383 O O . LEU A 1 178 ? 7.812 4.875 9.375 1 79.88 178 LEU A O 1
ATOM 1387 N N . GLU A 1 179 ? 8.836 6.355 10.758 1 83.56 179 GLU A N 1
ATOM 1388 C CA . GLU A 1 179 ? 8.648 5.445 11.883 1 83.56 179 GLU A CA 1
ATOM 1389 C C . GLU A 1 179 ? 7.184 5.379 12.305 1 83.56 179 GLU A C 1
ATOM 1391 O O . GLU A 1 179 ? 6.441 6.348 12.141 1 83.56 179 GLU A O 1
ATOM 1396 N N . ASP A 1 180 ? 6.875 4.23 12.828 1 86.38 180 ASP A N 1
ATOM 1397 C CA . ASP A 1 180 ? 5.504 4.047 13.305 1 86.38 180 ASP A CA 1
ATOM 1398 C C . ASP A 1 180 ? 5.199 4.984 14.469 1 86.38 180 ASP A C 1
ATOM 1400 O O . ASP A 1 180 ? 6.035 5.176 15.352 1 86.38 180 ASP A O 1
ATOM 1404 N N . VAL A 1 181 ? 4.086 5.566 14.398 1 86.19 181 VAL A N 1
ATOM 1405 C CA . VAL A 1 181 ? 3.711 6.496 15.461 1 86.19 181 VAL A CA 1
ATOM 1406 C C . VAL A 1 181 ? 2.592 5.887 16.312 1 86.19 181 VAL A C 1
ATOM 1408 O O . VAL A 1 181 ? 2.342 6.332 17.422 1 86.19 181 VAL A O 1
ATOM 1411 N N . SER A 1 182 ? 1.967 4.871 15.789 1 76.44 182 SER A N 1
ATOM 1412 C CA . SER A 1 182 ? 0.745 4.387 16.422 1 76.44 182 SER A CA 1
ATOM 1413 C C . SER A 1 182 ? 1.056 3.389 17.531 1 76.44 182 SER A C 1
ATOM 1415 O O . SER A 1 182 ? 1.938 2.541 17.391 1 76.44 182 SER A O 1
ATOM 1417 N N . SER A 1 183 ? 0.347 3.676 18.594 1 76.56 183 SER A N 1
ATOM 1418 C CA . SER A 1 183 ? 0.513 2.771 19.734 1 76.56 183 SER A CA 1
ATOM 1419 C C . SER A 1 183 ? -0.542 1.67 19.719 1 76.56 183 SER A C 1
ATOM 1421 O O . SER A 1 183 ? -0.269 0.537 20.125 1 76.56 183 SER A O 1
ATOM 1423 N N . SER A 1 184 ? -1.673 1.965 19.141 1 83.06 184 SER A N 1
ATOM 1424 C CA . SER A 1 184 ? -2.744 0.975 19.125 1 83.06 184 SER A CA 1
ATOM 1425 C C . SER A 1 184 ? -2.752 0.201 17.812 1 83.06 184 SER A C 1
ATOM 1427 O O . SER A 1 184 ? -2.217 0.671 16.797 1 83.06 184 SER A O 1
ATOM 1429 N N . PHE A 1 185 ? -3.33 -0.901 17.953 1 85.06 185 PHE A N 1
ATOM 1430 C CA . PHE A 1 185 ? -3.4 -1.768 16.781 1 85.06 185 PHE A CA 1
ATOM 1431 C C . PHE A 1 185 ? -4.277 -1.146 15.695 1 85.06 185 PHE A C 1
ATOM 1433 O O . PHE A 1 185 ? -3.939 -1.198 14.516 1 85.06 185 PHE A O 1
ATOM 1440 N N . SER A 1 186 ? -5.363 -0.562 16.078 1 83.88 186 SER A N 1
ATOM 1441 C CA . SER A 1 186 ? -6.25 0.095 15.125 1 83.88 186 SER A CA 1
ATOM 1442 C C . SER A 1 186 ? -5.547 1.249 14.422 1 83.88 186 SER A C 1
ATOM 1444 O O . SER A 1 186 ? -5.734 1.457 13.219 1 83.88 186 SER A O 1
ATOM 1446 N N . ASP A 1 187 ? -4.75 1.901 15.156 1 87.94 187 ASP A N 1
ATOM 1447 C CA . ASP A 1 187 ? -4.012 3.018 14.578 1 87.94 187 ASP A CA 1
ATOM 1448 C C . ASP A 1 187 ? -2.922 2.521 13.625 1 87.94 187 ASP A C 1
ATOM 1450 O O . ASP A 1 187 ? -2.615 3.176 12.633 1 87.94 187 ASP A O 1
ATOM 1454 N N . LYS A 1 188 ? -2.438 1.384 14 1 92.25 188 LYS A N 1
ATOM 1455 C CA . LYS A 1 188 ? -1.438 0.798 13.109 1 92.25 188 LYS A CA 1
ATOM 1456 C C . LYS A 1 188 ? -2.047 0.443 11.758 1 92.25 188 LYS A C 1
ATOM 1458 O O . LYS A 1 188 ? -1.412 0.631 10.719 1 92.25 188 LYS A O 1
ATOM 1463 N N . ILE A 1 189 ? -3.229 -0.042 11.812 1 93.88 189 ILE A N 1
ATOM 1464 C CA . ILE A 1 189 ? -3.926 -0.379 10.578 1 93.88 189 ILE A CA 1
ATOM 1465 C C . ILE A 1 189 ? -4.129 0.881 9.742 1 93.88 189 ILE A C 1
ATOM 1467 O O . ILE A 1 189 ? -3.795 0.905 8.555 1 93.88 189 ILE A O 1
ATOM 1471 N N . SER A 1 190 ? -4.613 1.935 10.398 1 94.12 190 SER A N 1
ATOM 1472 C CA . SER A 1 190 ? -4.844 3.195 9.695 1 94.12 190 SER A CA 1
ATOM 1473 C C . SER A 1 190 ? -3.553 3.746 9.102 1 94.12 190 SER A C 1
ATOM 1475 O O . SER A 1 190 ? -3.547 4.254 7.98 1 94.12 190 SER A O 1
ATOM 1477 N N . GLU A 1 191 ? -2.557 3.629 9.883 1 94.44 191 GLU A N 1
ATOM 1478 C CA . GLU A 1 191 ? -1.256 4.113 9.43 1 94.44 191 GLU A CA 1
ATOM 1479 C C . GLU A 1 191 ? -0.796 3.371 8.172 1 94.44 191 GLU A C 1
ATOM 1481 O O . GLU A 1 191 ? -0.365 3.994 7.203 1 94.44 191 GLU A O 1
ATOM 1486 N N . GLU A 1 192 ? -0.919 2.074 8.188 1 94.12 192 GLU A N 1
ATOM 1487 C CA . GLU A 1 192 ? -0.489 1.271 7.047 1 94.12 192 GLU A CA 1
ATOM 1488 C C . GLU A 1 192 ? -1.352 1.548 5.82 1 94.12 192 GLU A C 1
ATOM 1490 O O . GLU A 1 192 ? -0.852 1.56 4.691 1 94.12 192 GLU A O 1
ATOM 1495 N N . ILE A 1 193 ? -2.578 1.727 6.062 1 95.75 193 ILE A N 1
ATOM 1496 C CA . ILE A 1 193 ? -3.49 2.068 4.98 1 95.75 193 ILE A CA 1
ATOM 1497 C C . ILE A 1 193 ? -3.055 3.379 4.332 1 95.75 193 ILE A C 1
ATOM 1499 O O . ILE A 1 193 ? -2.959 3.471 3.104 1 95.75 193 ILE A O 1
ATOM 1503 N N . CYS A 1 194 ? -2.754 4.332 5.125 1 96.19 194 CYS A N 1
ATOM 1504 C CA . CYS A 1 194 ? -2.367 5.645 4.617 1 96.19 194 CYS A CA 1
ATOM 1505 C C . CYS A 1 194 ? -1.022 5.574 3.902 1 96.19 194 CYS A C 1
ATOM 1507 O O . CYS A 1 194 ? -0.843 6.188 2.848 1 96.19 194 CYS A O 1
ATOM 1509 N N . ILE A 1 195 ? -0.113 4.863 4.48 1 94.69 195 ILE A N 1
ATOM 1510 C CA . ILE A 1 195 ? 1.194 4.695 3.855 1 94.69 195 ILE A CA 1
ATOM 1511 C C . ILE A 1 195 ? 1.03 4.035 2.488 1 94.69 195 ILE A C 1
ATOM 1513 O O . ILE A 1 195 ? 1.587 4.508 1.493 1 94.69 195 ILE A O 1
ATOM 1517 N N . SER A 1 196 ? 0.243 2.984 2.449 1 95 196 SER A N 1
ATOM 1518 C CA . SER A 1 196 ? 0.004 2.26 1.205 1 95 196 SER A CA 1
ATOM 1519 C C . SER A 1 196 ? -0.676 3.15 0.17 1 95 196 SER A C 1
ATOM 1521 O O . SER A 1 196 ? -0.291 3.156 -1.001 1 95 196 SER A O 1
ATOM 1523 N N . ALA A 1 197 ? -1.625 3.889 0.612 1 96.62 197 ALA A N 1
ATOM 1524 C CA . ALA A 1 197 ? -2.355 4.773 -0.292 1 96.62 197 ALA A CA 1
ATOM 1525 C C . ALA A 1 197 ? -1.437 5.84 -0.876 1 96.62 197 ALA A C 1
ATOM 1527 O O . ALA A 1 197 ? -1.503 6.141 -2.07 1 96.62 197 ALA A O 1
ATOM 1528 N N . ALA A 1 198 ? -0.618 6.422 -0.047 1 95.56 198 ALA A N 1
ATOM 1529 C CA . ALA A 1 198 ? 0.29 7.473 -0.501 1 95.56 198 ALA A CA 1
ATOM 1530 C C . ALA A 1 198 ? 1.293 6.93 -1.515 1 95.56 198 ALA A C 1
ATOM 1532 O O . ALA A 1 198 ? 1.553 7.562 -2.541 1 95.56 198 ALA A O 1
ATOM 1533 N N . LYS A 1 199 ? 1.847 5.777 -1.229 1 93.44 199 LYS A N 1
ATOM 1534 C CA . LYS A 1 199 ? 2.785 5.152 -2.156 1 93.44 199 LYS A CA 1
ATOM 1535 C C . LYS A 1 199 ? 2.115 4.84 -3.49 1 93.44 199 LYS A C 1
ATOM 1537 O O . LYS A 1 199 ? 2.676 5.113 -4.555 1 93.44 199 LYS A O 1
ATOM 1542 N N . MET A 1 200 ? 0.948 4.266 -3.395 1 94.81 200 MET A N 1
ATOM 1543 C CA . MET A 1 200 ? 0.194 3.943 -4.602 1 94.81 200 MET A CA 1
ATOM 1544 C C . MET A 1 200 ? -0.136 5.207 -5.391 1 94.81 200 MET A C 1
ATOM 1546 O O . MET A 1 200 ? -0.054 5.211 -6.621 1 94.81 200 MET A O 1
ATOM 1550 N N . ALA A 1 201 ? -0.492 6.238 -4.668 1 95.81 201 ALA A N 1
ATOM 1551 C CA . ALA A 1 201 ? -0.828 7.508 -5.309 1 95.81 201 ALA A CA 1
ATOM 1552 C C . ALA A 1 201 ? 0.35 8.039 -6.121 1 95.81 201 ALA A C 1
ATOM 1554 O O . ALA A 1 201 ? 0.179 8.477 -7.262 1 95.81 201 ALA A O 1
ATOM 1555 N N . ASN A 1 202 ? 1.483 8.008 -5.551 1 93.25 202 ASN A N 1
ATOM 1556 C CA . ASN A 1 202 ? 2.676 8.5 -6.234 1 93.25 202 ASN A CA 1
ATOM 1557 C C . ASN A 1 202 ? 3.045 7.617 -7.422 1 93.25 202 ASN A C 1
ATOM 1559 O O . ASN A 1 202 ? 3.361 8.125 -8.5 1 93.25 202 ASN A O 1
ATOM 1563 N N . LYS A 1 203 ? 2.971 6.301 -7.195 1 91.81 203 LYS A N 1
ATOM 1564 C CA . LYS A 1 203 ? 3.346 5.363 -8.25 1 91.81 203 LYS A CA 1
ATOM 1565 C C . LYS A 1 203 ? 2.402 5.473 -9.445 1 91.81 203 LYS A C 1
ATOM 1567 O O . LYS A 1 203 ? 2.844 5.438 -10.594 1 91.81 203 LYS A O 1
ATOM 1572 N N . LEU A 1 204 ? 1.136 5.617 -9.141 1 93.88 204 LEU A N 1
ATOM 1573 C CA . LEU A 1 204 ? 0.127 5.652 -10.195 1 93.88 204 LEU A CA 1
ATOM 1574 C C . LEU A 1 204 ? -0.11 7.078 -10.68 1 93.88 204 LEU A C 1
ATOM 1576 O O . LEU A 1 204 ? -0.86 7.301 -11.633 1 93.88 204 LEU A O 1
ATOM 1580 N N . GLU A 1 205 ? 0.502 8.062 -9.984 1 92.56 205 GLU A N 1
ATOM 1581 C CA . GLU A 1 205 ? 0.326 9.477 -10.305 1 92.56 205 GLU A CA 1
ATOM 1582 C C . GLU A 1 205 ? -1.152 9.852 -10.344 1 92.56 205 GLU A C 1
ATOM 1584 O O . GLU A 1 205 ? -1.621 10.445 -11.32 1 92.56 205 GLU A O 1
ATOM 1589 N N . VAL A 1 206 ? -1.829 9.531 -9.305 1 96 206 VAL A N 1
ATOM 1590 C CA . VAL A 1 206 ? -3.264 9.789 -9.266 1 96 206 VAL A CA 1
ATOM 1591 C C . VAL A 1 206 ? -3.512 11.297 -9.172 1 96 206 VAL A C 1
ATOM 1593 O O . VAL A 1 206 ? -2.615 12.055 -8.797 1 96 206 VAL A O 1
ATOM 1596 N N . ASP A 1 207 ? -4.734 11.664 -9.484 1 96.75 207 ASP A N 1
ATOM 1597 C CA . ASP A 1 207 ? -5.082 13.086 -9.531 1 96.75 207 ASP A CA 1
ATOM 1598 C C . ASP A 1 207 ? -5.398 13.617 -8.141 1 96.75 207 ASP A C 1
ATOM 1600 O O . ASP A 1 207 ? -5.191 14.805 -7.863 1 96.75 207 ASP A O 1
ATOM 1604 N N . ALA A 1 208 ? -5.91 12.742 -7.32 1 97.69 208 ALA A N 1
ATOM 1605 C CA . ALA A 1 208 ? -6.262 13.18 -5.973 1 97.69 208 ALA A CA 1
ATOM 1606 C C . ALA A 1 208 ? -6.477 11.984 -5.047 1 97.69 208 ALA A C 1
ATOM 1608 O O . ALA A 1 208 ? -6.703 10.867 -5.512 1 97.69 208 ALA A O 1
ATOM 1609 N N . VAL A 1 209 ? -6.363 12.234 -3.805 1 98.25 209 VAL A N 1
ATOM 1610 C CA . VAL A 1 209 ? -6.727 11.266 -2.775 1 98.25 209 VAL A CA 1
ATOM 1611 C C . VAL A 1 209 ? -7.891 11.805 -1.945 1 98.25 209 VAL A C 1
ATOM 1613 O O . VAL A 1 209 ? -7.883 12.969 -1.545 1 98.25 209 VAL A O 1
ATOM 1616 N N . PHE A 1 210 ? -8.891 10.977 -1.805 1 98.44 210 PHE A N 1
ATOM 1617 C CA . PHE A 1 210 ? -10.023 11.273 -0.936 1 98.44 210 PHE A CA 1
ATOM 1618 C C . PHE A 1 210 ? -9.891 10.539 0.395 1 98.44 210 PHE A C 1
ATOM 1620 O O . PHE A 1 210 ? -9.625 9.336 0.424 1 98.44 210 PHE A O 1
ATOM 1627 N N . VAL A 1 211 ? -10.062 11.258 1.428 1 98.06 211 VAL A N 1
ATOM 1628 C CA . VAL A 1 211 ? -10.055 10.586 2.723 1 98.06 211 VAL A CA 1
ATOM 1629 C C . VAL A 1 211 ? -11.305 10.961 3.512 1 98.06 211 VAL A C 1
ATOM 1631 O O . VAL A 1 211 ? -11.57 12.148 3.729 1 98.06 211 VAL A O 1
ATOM 1634 N N . TYR A 1 212 ? -12.117 9.984 3.812 1 96.88 212 TYR A N 1
ATOM 1635 C CA . TYR A 1 212 ? -13.266 10.141 4.691 1 96.88 212 TYR A CA 1
ATOM 1636 C C . TYR A 1 212 ? -12.891 9.859 6.145 1 96.88 212 TYR A C 1
ATOM 1638 O O . TYR A 1 212 ? -12.547 8.734 6.496 1 96.88 212 TYR A O 1
ATOM 1646 N N . THR A 1 213 ? -12.969 10.953 6.949 1 95.5 213 THR A N 1
ATOM 1647 C CA . THR A 1 213 ? -12.438 10.859 8.305 1 95.5 213 THR A CA 1
ATOM 1648 C C . THR A 1 213 ? -13.422 11.422 9.32 1 95.5 213 THR A C 1
ATOM 1650 O O . THR A 1 213 ? -13.969 12.516 9.125 1 95.5 213 THR A O 1
ATOM 1653 N N . LYS A 1 214 ? -13.68 10.664 10.383 1 91.38 214 LYS A N 1
ATOM 1654 C CA . LYS A 1 214 ? -14.586 11.133 11.43 1 91.38 214 LYS A CA 1
ATOM 1655 C C . LYS A 1 214 ? -13.859 12.055 12.406 1 91.38 214 LYS A C 1
ATOM 1657 O O . LYS A 1 214 ? -14.297 13.188 12.641 1 91.38 214 LYS A O 1
ATOM 1662 N N . GLY A 1 215 ? -12.766 11.68 12.906 1 91.88 215 GLY A N 1
ATOM 1663 C CA . GLY A 1 215 ? -12.031 12.445 13.898 1 91.88 215 GLY A CA 1
ATOM 1664 C C . GLY A 1 215 ? -10.805 13.141 13.336 1 91.88 215 GLY A C 1
ATOM 1665 O O . GLY A 1 215 ? -10.086 13.828 14.055 1 91.88 215 GLY A O 1
ATOM 1666 N N . GLY A 1 216 ? -10.555 12.992 12.117 1 95.25 216 GLY A N 1
ATOM 1667 C CA . GLY A 1 216 ? -9.453 13.664 11.461 1 95.25 216 GLY A CA 1
ATOM 1668 C C . GLY A 1 216 ? -8.156 12.883 11.5 1 95.25 216 GLY A C 1
ATOM 1669 O O . GLY A 1 216 ? -7.176 13.25 10.852 1 95.25 216 GLY A O 1
ATOM 1670 N N . HIS A 1 217 ? -8.164 11.797 12.219 1 93.94 217 HIS A N 1
ATOM 1671 C CA . HIS A 1 217 ? -6.93 11.062 12.453 1 93.94 217 HIS A CA 1
ATOM 1672 C C . HIS A 1 217 ? -6.367 10.5 11.156 1 93.94 217 HIS A C 1
ATOM 1674 O O . HIS A 1 217 ? -5.18 10.664 10.859 1 93.94 217 HIS A O 1
ATOM 1680 N N . MET A 1 218 ? -7.164 9.836 10.344 1 95.38 218 MET A N 1
ATOM 1681 C CA . MET A 1 218 ? -6.684 9.258 9.094 1 95.38 218 MET A CA 1
ATOM 1682 C C . MET A 1 218 ? -6.184 10.352 8.148 1 95.38 218 MET A C 1
ATOM 1684 O O . MET A 1 218 ? -5.18 10.164 7.457 1 95.38 218 MET A O 1
ATOM 1688 N N . ALA A 1 219 ? -6.891 11.445 8.164 1 97.5 219 ALA A N 1
ATOM 1689 C CA . ALA A 1 219 ? -6.441 12.57 7.344 1 97.5 219 ALA A CA 1
ATOM 1690 C C . ALA A 1 219 ? -5.059 13.047 7.781 1 97.5 219 ALA A C 1
ATOM 1692 O O . ALA A 1 219 ? -4.207 13.344 6.941 1 97.5 219 ALA A O 1
ATOM 1693 N N . SER A 1 220 ? -4.867 13.094 9.055 1 96.5 220 SER A N 1
ATOM 1694 C CA . SER A 1 220 ? -3.578 13.516 9.594 1 96.5 220 SER A CA 1
ATOM 1695 C C . SER A 1 220 ? -2.467 12.555 9.188 1 96.5 220 SER A C 1
ATOM 1697 O O . SER A 1 220 ? 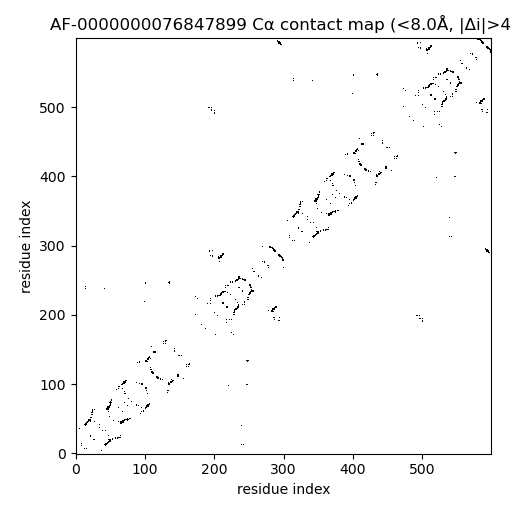-1.372 12.984 8.82 1 96.5 220 SER A O 1
ATOM 1699 N N . LEU A 1 221 ? -2.766 11.281 9.258 1 95.94 221 LEU A N 1
ATOM 1700 C CA . LEU A 1 221 ? -1.795 10.266 8.859 1 95.94 221 LEU A CA 1
ATOM 1701 C C . LEU A 1 221 ? -1.445 10.391 7.379 1 95.94 221 LEU A C 1
ATOM 1703 O O . LEU A 1 221 ? -0.281 10.258 7 1 95.94 221 LEU A O 1
ATOM 1707 N N . LEU A 1 222 ? -2.455 10.602 6.625 1 96.44 222 LEU A N 1
ATOM 1708 C CA . LEU A 1 222 ? -2.227 10.75 5.191 1 96.44 222 LEU A CA 1
ATOM 1709 C C . LEU A 1 222 ? -1.411 12.008 4.895 1 96.44 222 LEU A C 1
ATOM 1711 O O . LEU A 1 222 ? -0.51 11.977 4.055 1 96.44 222 LEU A O 1
ATOM 1715 N N . SER A 1 223 ? -1.719 13.094 5.535 1 96.94 223 SER A N 1
ATOM 1716 C CA . SER A 1 223 ? -0.954 14.328 5.422 1 96.94 223 SER A CA 1
ATOM 1717 C C . SER A 1 223 ? 0.521 14.102 5.73 1 96.94 223 SER A C 1
ATOM 1719 O O . SER A 1 223 ? 1.396 14.594 5.016 1 96.94 223 SER A O 1
ATOM 1721 N N . ARG A 1 224 ? 0.729 13.375 6.75 1 95.69 224 ARG A N 1
ATOM 1722 C CA . ARG A 1 224 ? 2.08 13.031 7.184 1 95.69 224 ARG A CA 1
ATOM 1723 C C . ARG A 1 224 ? 2.867 12.367 6.062 1 95.69 224 ARG A C 1
ATOM 1725 O O . ARG A 1 224 ? 4.078 12.555 5.949 1 95.69 224 ARG A O 1
ATOM 1732 N N . CYS A 1 225 ? 2.188 11.641 5.219 1 94.5 225 CYS A N 1
ATOM 1733 C CA . CYS A 1 225 ? 2.838 10.891 4.148 1 94.5 225 CYS A CA 1
ATOM 1734 C C . CYS A 1 225 ? 3.248 11.812 3.008 1 94.5 225 CYS A C 1
ATOM 1736 O O . CYS A 1 225 ? 4.113 11.469 2.205 1 94.5 225 CYS A O 1
ATOM 1738 N N . ARG A 1 226 ? 2.631 12.945 2.859 1 93.06 226 ARG A N 1
ATOM 1739 C CA . ARG A 1 226 ? 2.936 14 1.897 1 93.06 226 ARG A CA 1
ATOM 1740 C C . ARG A 1 226 ? 2.914 13.461 0.471 1 93.06 226 ARG A C 1
ATOM 1742 O O . ARG A 1 226 ? 3.881 13.633 -0.277 1 93.06 226 ARG A O 1
ATOM 1749 N N . PRO A 1 227 ? 1.808 12.812 0.044 1 92.88 227 PRO A N 1
ATOM 1750 C CA . PRO A 1 227 ? 1.722 12.43 -1.367 1 92.88 227 PRO A CA 1
ATOM 1751 C C . PRO A 1 227 ? 1.775 13.633 -2.309 1 92.88 227 PRO A C 1
ATOM 1753 O O . PRO A 1 227 ? 1.49 14.758 -1.894 1 92.88 227 PRO A O 1
ATOM 1756 N N . ASP A 1 228 ? 2.08 13.445 -3.551 1 91.19 228 ASP A N 1
ATOM 1757 C CA . ASP A 1 228 ? 2.252 14.516 -4.527 1 91.19 228 ASP A CA 1
ATOM 1758 C C . ASP A 1 228 ? 0.91 15.141 -4.898 1 91.19 228 ASP A C 1
ATOM 1760 O O . ASP A 1 228 ? 0.819 16.344 -5.113 1 91.19 228 ASP A O 1
ATOM 1764 N N . CYS A 1 229 ? -0.093 14.305 -4.953 1 92.69 229 CYS A N 1
ATOM 1765 C CA . CYS A 1 229 ? -1.407 14.789 -5.363 1 92.69 229 CYS A CA 1
ATOM 1766 C C . CYS A 1 229 ? -2.133 15.453 -4.203 1 92.69 229 CYS A C 1
ATOM 1768 O O . CYS A 1 229 ? -1.759 15.266 -3.041 1 92.69 229 CYS A O 1
ATOM 1770 N N . PRO A 1 230 ? -3.131 16.328 -4.504 1 94.5 230 PRO A N 1
ATOM 1771 C CA . PRO A 1 230 ? -3.914 16.938 -3.424 1 94.5 230 PRO A CA 1
ATOM 1772 C C . PRO A 1 230 ? -4.691 15.898 -2.609 1 94.5 230 PRO A C 1
ATOM 1774 O O . PRO A 1 230 ? -5.078 14.852 -3.139 1 94.5 230 PRO A O 1
ATOM 1777 N N . ILE A 1 231 ? -4.867 16.219 -1.372 1 97.62 231 ILE A N 1
ATOM 1778 C CA . ILE A 1 231 ? -5.656 15.383 -0.471 1 97.62 231 ILE A CA 1
ATOM 1779 C C . ILE A 1 231 ? -6.953 16.109 -0.107 1 97.62 231 ILE A C 1
ATOM 1781 O O . ILE A 1 231 ? -6.926 17.156 0.541 1 97.62 231 ILE A O 1
ATOM 1785 N N . PHE A 1 232 ? -8.047 15.594 -0.515 1 98.44 232 PHE A N 1
ATOM 1786 C CA . PHE A 1 232 ? -9.344 16.109 -0.09 1 98.44 232 PHE A CA 1
ATOM 1787 C C . PHE A 1 232 ? -9.867 15.336 1.117 1 98.44 232 PHE A C 1
ATOM 1789 O O . PHE A 1 232 ? -10.078 14.125 1.04 1 98.44 232 PHE A O 1
ATOM 1796 N N . ALA A 1 233 ? -10.031 16.031 2.199 1 98.31 233 ALA A N 1
ATOM 1797 C CA . ALA A 1 233 ? -10.508 15.391 3.426 1 98.31 233 ALA A CA 1
ATOM 1798 C C . ALA A 1 233 ? -11.977 15.719 3.684 1 98.31 233 ALA A C 1
ATOM 1800 O O . ALA A 1 233 ? -12.367 16.891 3.652 1 98.31 233 ALA A O 1
ATOM 1801 N N . PHE A 1 234 ? -12.742 14.727 3.91 1 97.81 234 PHE A N 1
ATOM 1802 C CA . PHE A 1 234 ? -14.172 14.898 4.152 1 97.81 234 PHE A CA 1
ATOM 1803 C C . PHE A 1 234 ? -14.531 14.469 5.57 1 97.81 234 PHE A C 1
ATOM 1805 O O . PHE A 1 234 ? -14.109 13.406 6.027 1 97.81 234 PHE A O 1
ATOM 1812 N N . THR A 1 235 ? -15.273 15.281 6.262 1 96.81 235 THR A N 1
ATOM 1813 C CA . THR A 1 235 ? -15.719 15.023 7.625 1 96.81 235 THR A CA 1
ATOM 1814 C C . THR A 1 235 ? -17.109 15.602 7.855 1 96.81 235 THR A C 1
ATOM 1816 O O . THR A 1 235 ? -17.547 16.5 7.141 1 96.81 235 THR A O 1
ATOM 1819 N N . ASN A 1 236 ? -17.781 15.008 8.828 1 95 236 ASN A N 1
ATOM 1820 C CA . ASN A 1 236 ? -19.109 15.531 9.164 1 95 236 ASN A CA 1
ATOM 1821 C C . ASN A 1 236 ? -19.016 16.547 10.305 1 95 236 ASN A C 1
ATOM 1823 O O . ASN A 1 236 ? -20.047 17.094 10.727 1 95 236 ASN A O 1
ATOM 1827 N N . SER A 1 237 ? -17.891 16.891 10.805 1 94.5 237 SER A N 1
ATOM 1828 C CA . SER A 1 237 ? -17.688 17.797 11.93 1 94.5 237 SER A CA 1
ATOM 1829 C C . SER A 1 237 ? -17.047 19.109 11.477 1 94.5 237 SER A C 1
ATOM 1831 O O . SER A 1 237 ? -16 19.094 10.82 1 94.5 237 SER A O 1
ATOM 1833 N N . THR A 1 238 ? -17.656 20.172 11.898 1 94.19 238 THR A N 1
ATOM 1834 C CA . THR A 1 238 ? -17.125 21.5 11.578 1 94.19 238 THR A CA 1
ATOM 1835 C C . THR A 1 238 ? -15.789 21.719 12.281 1 94.19 238 THR A C 1
ATOM 1837 O O . THR A 1 238 ? -14.859 22.281 11.695 1 94.19 238 THR A O 1
ATOM 1840 N N . SER A 1 239 ? -15.758 21.297 13.484 1 93.5 239 SER A N 1
ATOM 1841 C CA . SER A 1 239 ? -14.539 21.484 14.266 1 93.5 239 SER A CA 1
ATOM 1842 C C . SER A 1 239 ? -13.367 20.734 13.656 1 93.5 239 SER A C 1
ATOM 1844 O O . SER A 1 239 ? -12.266 21.266 13.531 1 93.5 239 SER A O 1
ATOM 1846 N N . VAL A 1 240 ? -13.648 19.516 13.211 1 95.06 240 VAL A N 1
ATOM 1847 C CA . VAL A 1 240 ? -12.602 18.703 12.594 1 95.06 240 VAL A CA 1
ATOM 1848 C C . VAL A 1 240 ? -12.164 19.359 11.281 1 95.06 240 VAL A C 1
ATOM 1850 O O . VAL A 1 240 ? -10.969 19.453 11 1 95.06 240 VAL A O 1
ATOM 1853 N N . ARG A 1 241 ? -13.125 19.812 10.547 1 96.44 241 ARG A N 1
ATOM 1854 C CA . ARG A 1 241 ? -12.82 20.469 9.273 1 96.44 241 ARG A CA 1
ATOM 1855 C C . ARG A 1 241 ? -11.883 21.656 9.477 1 96.44 241 ARG A C 1
ATOM 1857 O O . ARG A 1 241 ? -10.898 21.812 8.75 1 96.44 241 ARG A O 1
ATOM 1864 N N . ARG A 1 242 ? -12.148 22.438 10.461 1 95.88 242 ARG A N 1
ATOM 1865 C CA . ARG A 1 242 ? -11.344 23.625 10.734 1 95.88 242 ARG A CA 1
ATOM 1866 C C . ARG A 1 242 ? -9.93 23.25 11.148 1 95.88 242 ARG A C 1
ATOM 1868 O O . ARG A 1 242 ? -8.961 23.828 10.656 1 95.88 242 ARG A O 1
ATOM 1875 N N . ARG A 1 243 ? -9.812 22.281 11.977 1 95.44 243 ARG A N 1
ATOM 1876 C CA . ARG A 1 243 ? -8.508 21.875 12.5 1 95.44 243 ARG A CA 1
ATOM 1877 C C . ARG A 1 243 ? -7.637 21.281 11.406 1 95.44 243 ARG A C 1
ATOM 1879 O O . ARG A 1 243 ? -6.418 21.453 11.414 1 95.44 243 ARG A O 1
ATOM 1886 N N . LEU A 1 244 ? -8.281 20.625 10.461 1 96.88 244 LEU A N 1
ATOM 1887 C CA . LEU A 1 244 ? -7.543 19.953 9.398 1 96.88 244 LEU A CA 1
ATOM 1888 C C . LEU A 1 244 ? -6.883 20.953 8.469 1 96.88 244 LEU A C 1
ATOM 1890 O O . LEU A 1 244 ? -5.977 20.609 7.707 1 96.88 244 LEU A O 1
ATOM 1894 N N . ASN A 1 245 ? -7.25 22.234 8.602 1 95.5 245 ASN A N 1
ATOM 1895 C CA . ASN A 1 245 ? -6.684 23.266 7.742 1 95.5 245 ASN A CA 1
ATOM 1896 C C . ASN A 1 245 ? -5.203 23.5 8.039 1 95.5 245 ASN A C 1
ATOM 1898 O O . ASN A 1 245 ? -4.473 24.031 7.207 1 95.5 245 ASN A O 1
ATOM 1902 N N . LEU A 1 246 ? -4.812 23.016 9.195 1 96.88 246 LEU A N 1
ATOM 1903 C CA . LEU A 1 246 ? -3.428 23.25 9.594 1 96.88 246 LEU A CA 1
ATOM 1904 C C . LEU A 1 246 ? -2.52 22.156 9.047 1 96.88 246 LEU A C 1
ATOM 1906 O O . LEU A 1 246 ? -1.295 22.297 9.047 1 96.88 246 LEU A O 1
ATOM 1910 N N . GLN A 1 247 ? -3.096 21.078 8.531 1 97 247 GLN A N 1
ATOM 1911 C CA . GLN A 1 247 ? -2.309 19.922 8.102 1 97 247 GLN A CA 1
ATOM 1912 C C . GLN A 1 247 ? -1.836 20.094 6.66 1 97 247 GLN A C 1
ATOM 1914 O O . GLN A 1 247 ? -2.584 20.562 5.809 1 97 247 GLN A O 1
ATOM 1919 N N . TRP A 1 248 ? -0.659 19.641 6.398 1 95.56 248 TRP A N 1
ATOM 1920 C CA . TRP A 1 248 ? -0.004 19.766 5.102 1 95.56 248 TRP A CA 1
ATOM 1921 C C . TRP A 1 248 ? -0.85 19.125 4.004 1 95.56 248 TRP A C 1
ATOM 1923 O O . TRP A 1 248 ? -1.292 17.984 4.137 1 95.56 248 TRP A O 1
ATOM 1933 N N . GLY A 1 249 ? -1.173 19.875 3.029 1 93.19 249 GLY A N 1
ATOM 1934 C CA . GLY A 1 249 ? -1.69 19.328 1.786 1 93.19 249 GLY A CA 1
ATOM 1935 C C . GLY A 1 249 ? -3.17 19 1.849 1 93.19 249 GLY A C 1
ATOM 1936 O O . GLY A 1 249 ? -3.764 18.594 0.847 1 93.19 249 GLY A O 1
ATOM 1937 N N . LEU A 1 250 ? -3.789 19.219 2.947 1 97 250 LEU A N 1
ATOM 1938 C CA . LEU A 1 250 ? -5.195 18.859 3.1 1 97 250 LEU A CA 1
ATOM 1939 C C . LEU A 1 250 ? -6.098 20 2.633 1 97 250 LEU A C 1
ATOM 1941 O O . LEU A 1 250 ? -5.809 21.172 2.881 1 97 250 LEU A O 1
ATOM 1945 N N . ILE A 1 251 ? -7.09 19.641 1.941 1 97.12 251 ILE A N 1
ATOM 1946 C CA . ILE A 1 251 ? -8.227 20.5 1.638 1 97.12 251 ILE A CA 1
ATOM 1947 C C . ILE A 1 251 ? -9.5 19.906 2.248 1 97.12 251 ILE A C 1
ATOM 1949 O O . ILE A 1 251 ? -10.117 19.031 1.664 1 97.12 251 ILE A O 1
ATOM 1953 N N . PRO A 1 252 ? -9.898 20.453 3.389 1 97.62 252 PRO A N 1
ATOM 1954 C CA . PRO A 1 252 ? -11 19.828 4.125 1 97.62 252 PRO A CA 1
ATOM 1955 C C . PRO A 1 252 ? -12.367 20.328 3.662 1 97.62 252 PRO A C 1
ATOM 1957 O O . PRO A 1 252 ? -12.516 21.5 3.309 1 97.62 252 PRO A O 1
ATOM 1960 N N . PHE A 1 253 ? -13.352 19.438 3.67 1 97.38 253 PHE A N 1
ATOM 1961 C CA . PHE A 1 253 ? -14.742 19.719 3.348 1 97.38 253 PHE A CA 1
ATOM 1962 C C . PHE A 1 253 ? -15.672 19.109 4.391 1 97.38 253 PHE A C 1
ATOM 1964 O O . PHE A 1 253 ? -15.367 18.062 4.961 1 97.38 253 PHE A O 1
ATOM 1971 N N . ARG A 1 254 ? -16.75 19.844 4.559 1 95.38 254 ARG A N 1
ATOM 1972 C CA . ARG A 1 254 ? -17.828 19.234 5.328 1 95.38 254 ARG A CA 1
ATOM 1973 C C . ARG A 1 254 ? -18.75 18.422 4.426 1 95.38 254 ARG A C 1
ATOM 1975 O O . ARG A 1 254 ? -19.172 18.906 3.371 1 95.38 254 ARG A O 1
ATOM 1982 N N . LEU A 1 255 ? -19 17.219 4.77 1 93.31 255 LEU A N 1
ATOM 1983 C CA . LEU A 1 255 ? -19.875 16.297 4.039 1 93.31 255 LEU A CA 1
ATOM 1984 C C . LEU A 1 255 ? -20.688 15.445 5.004 1 93.31 255 LEU A C 1
ATOM 1986 O O . LEU A 1 255 ? -20.141 14.914 5.977 1 93.31 255 LEU A O 1
ATOM 1990 N N . THR A 1 256 ? -21.953 15.359 4.773 1 92 256 THR A N 1
ATOM 1991 C CA . THR A 1 256 ? -22.781 14.453 5.555 1 92 256 THR A CA 1
ATOM 1992 C C . THR A 1 256 ? -22.547 13.008 5.113 1 92 256 THR A C 1
ATOM 1994 O O . THR A 1 256 ? -22.703 12.68 3.934 1 92 256 THR A O 1
ATOM 1997 N N . PHE A 1 257 ? -22.172 12.195 6.098 1 89.75 257 PHE A N 1
ATOM 1998 C CA . PHE A 1 257 ? -21.875 10.812 5.773 1 89.75 257 PHE A CA 1
ATOM 1999 C C . PHE A 1 257 ? -23.141 9.969 5.723 1 89.75 257 PHE A C 1
ATOM 2001 O O . PHE A 1 257 ? -24.047 10.148 6.547 1 89.75 257 PHE A O 1
ATOM 2008 N N . SER A 1 258 ? -23.188 9.148 4.695 1 86.81 258 SER A N 1
ATOM 2009 C CA . SER A 1 258 ? -24.156 8.055 4.66 1 86.81 258 SER A CA 1
ATOM 2010 C C . SER A 1 258 ? -23.484 6.719 4.969 1 86.81 258 SER A C 1
ATOM 2012 O O . SER A 1 258 ? -22.25 6.629 4.992 1 86.81 258 SER A O 1
ATOM 2014 N N . ASP A 1 259 ? -24.281 5.703 5.242 1 81.19 259 ASP A N 1
ATOM 2015 C CA . ASP A 1 259 ? -23.734 4.379 5.535 1 81.19 259 ASP A CA 1
ATOM 2016 C C . ASP A 1 259 ? -23.203 3.709 4.266 1 81.19 259 ASP A C 1
ATOM 2018 O O . ASP A 1 259 ? -22.453 2.74 4.34 1 81.19 259 ASP A O 1
ATOM 2022 N N . ASP A 1 260 ? -23.562 4.191 3.213 1 81.69 260 ASP A N 1
ATOM 2023 C CA . ASP A 1 260 ? -23.188 3.633 1.92 1 81.69 260 ASP A CA 1
ATOM 2024 C C . ASP A 1 260 ? -22.031 4.426 1.298 1 81.69 260 ASP A C 1
ATOM 2026 O O . ASP A 1 260 ? -22.188 5.605 0.986 1 81.69 260 ASP A O 1
ATOM 2030 N N . MET A 1 261 ? -20.938 3.76 1.103 1 83.06 261 MET A N 1
ATOM 2031 C CA . MET A 1 261 ? -19.75 4.402 0.549 1 83.06 261 MET A CA 1
ATOM 2032 C C . MET A 1 261 ? -20.016 4.945 -0.849 1 83.06 261 MET A C 1
ATOM 2034 O O . MET A 1 261 ? -19.5 5.992 -1.229 1 83.06 261 MET A O 1
ATOM 2038 N N . GLU A 1 262 ? -20.766 4.258 -1.597 1 86.56 262 GLU A N 1
ATOM 2039 C CA . GLU A 1 262 ? -21.094 4.699 -2.951 1 86.56 262 GLU A CA 1
ATOM 2040 C C . GLU A 1 262 ? -21.812 6.039 -2.941 1 86.56 262 GLU A C 1
ATOM 2042 O O . GLU A 1 262 ? -21.531 6.918 -3.758 1 86.56 262 GLU A O 1
ATOM 2047 N N . SER A 1 263 ? -22.703 6.18 -2.008 1 90.69 263 SER A N 1
ATOM 2048 C CA . SER A 1 263 ? -23.422 7.441 -1.862 1 90.69 263 SER A CA 1
ATOM 2049 C C . SER A 1 263 ? -22.469 8.578 -1.486 1 90.69 263 SER A C 1
ATOM 2051 O O . SER A 1 263 ? -22.562 9.68 -2.029 1 90.69 263 SER A O 1
ATOM 2053 N N . ASN A 1 264 ? -21.594 8.297 -0.6 1 92.5 264 ASN A N 1
ATOM 2054 C CA . ASN A 1 264 ? -20.625 9.305 -0.199 1 92.5 264 ASN A CA 1
ATOM 2055 C C . ASN A 1 264 ? -19.734 9.727 -1.369 1 92.5 264 ASN A C 1
ATOM 2057 O O . ASN A 1 264 ? -19.484 10.914 -1.564 1 92.5 264 ASN A O 1
ATOM 2061 N N . LEU A 1 265 ? -19.359 8.75 -2.139 1 94.25 265 LEU A N 1
ATOM 2062 C CA . LEU A 1 265 ? -18.516 9.031 -3.297 1 94.25 265 LEU A CA 1
ATOM 2063 C C . LEU A 1 265 ? -19.25 9.898 -4.312 1 94.25 265 LEU A C 1
ATOM 2065 O O . LEU A 1 265 ? -18.688 10.867 -4.824 1 94.25 265 LEU A O 1
ATOM 2069 N N . ASN A 1 266 ? -20.453 9.562 -4.559 1 94.94 266 ASN A N 1
ATOM 2070 C CA . ASN A 1 266 ? -21.219 10.32 -5.527 1 94.94 266 ASN A CA 1
ATOM 2071 C C . ASN A 1 266 ? -21.391 11.781 -5.098 1 94.94 266 ASN A C 1
ATOM 2073 O O . ASN A 1 266 ? -21.25 12.688 -5.914 1 94.94 266 ASN A O 1
ATOM 2077 N N . ARG A 1 267 ? -21.656 12 -3.859 1 95.31 267 ARG A N 1
ATOM 2078 C CA . ARG A 1 267 ? -21.75 13.359 -3.336 1 95.31 267 ARG A CA 1
ATOM 2079 C C . ARG A 1 267 ? -20.438 14.109 -3.479 1 95.31 267 ARG A C 1
ATOM 2081 O O . ARG A 1 267 ? -20.422 15.289 -3.826 1 95.31 267 ARG A O 1
ATOM 2088 N N . THR A 1 268 ? -19.391 13.406 -3.205 1 96.81 268 THR A N 1
ATOM 2089 C CA . THR A 1 268 ? -18.047 13.984 -3.299 1 96.81 268 THR A CA 1
ATOM 2090 C C . THR A 1 268 ? -17.734 14.383 -4.738 1 96.81 268 THR A C 1
ATOM 2092 O O . THR A 1 268 ? -17.266 15.484 -4.992 1 96.81 268 THR A O 1
ATOM 2095 N N . PHE A 1 269 ? -18.047 13.523 -5.664 1 97.19 269 PHE A N 1
ATOM 2096 C CA . PHE A 1 269 ? -17.812 13.812 -7.07 1 97.19 269 PHE A CA 1
ATOM 2097 C C . PHE A 1 269 ? -18.594 15.047 -7.512 1 97.19 269 PHE A C 1
ATOM 2099 O O . PHE A 1 269 ? -18.031 15.945 -8.148 1 97.19 269 PHE A O 1
ATOM 2106 N N . SER A 1 270 ? -19.844 15.039 -7.125 1 96.31 270 SER A N 1
ATOM 2107 C CA . SER A 1 270 ? -20.672 16.172 -7.492 1 96.31 270 SER A CA 1
ATOM 2108 C C . SER A 1 270 ? -20.125 17.484 -6.93 1 96.31 270 SER A C 1
ATOM 2110 O O . SER A 1 270 ? -20 18.469 -7.648 1 96.31 270 SER A O 1
ATOM 2112 N N . LEU A 1 271 ? -19.797 17.453 -5.691 1 96.06 271 LEU A N 1
ATOM 2113 C CA . LEU A 1 271 ? -19.281 18.641 -4.996 1 96.06 271 LEU A CA 1
ATOM 2114 C C . LEU A 1 271 ? -18 19.141 -5.637 1 96.06 271 LEU A C 1
ATOM 2116 O O . LEU A 1 271 ? -17.875 20.312 -5.98 1 96.06 271 LEU A O 1
ATOM 2120 N N . LEU A 1 272 ? -17.016 18.281 -5.836 1 97.5 272 LEU A N 1
ATOM 2121 C CA . LEU A 1 272 ? -15.695 18.672 -6.305 1 97.5 272 LEU A CA 1
ATOM 2122 C C . LEU A 1 272 ? -15.734 19.047 -7.777 1 97.5 272 LEU A C 1
ATOM 2124 O O . LEU A 1 272 ? -15 19.953 -8.211 1 97.5 272 LEU A O 1
ATOM 2128 N N . LYS A 1 273 ? -16.547 18.375 -8.555 1 97.06 273 LYS A N 1
ATOM 2129 C CA . LYS A 1 273 ? -16.719 18.766 -9.953 1 97.06 273 LYS A CA 1
ATOM 2130 C C . LYS A 1 273 ? -17.312 20.172 -10.062 1 97.06 273 LYS A C 1
ATOM 2132 O O . LYS A 1 273 ? -16.844 20.984 -10.859 1 97.06 273 LYS A O 1
ATOM 2137 N N . ALA A 1 274 ? -18.375 20.391 -9.266 1 96.44 274 ALA A N 1
ATOM 2138 C CA . ALA A 1 274 ? -19.016 21.703 -9.266 1 96.44 274 ALA A CA 1
ATOM 2139 C C . ALA A 1 274 ? -18.016 22.812 -8.945 1 96.44 274 ALA A C 1
ATOM 2141 O O . ALA A 1 274 ? -18.125 23.922 -9.453 1 96.44 274 ALA A O 1
ATOM 2142 N N . ARG A 1 275 ? -17.016 22.531 -8.203 1 96.12 275 ARG A N 1
ATOM 2143 C CA . ARG A 1 275 ? -16.016 23.516 -7.789 1 96.12 275 ARG A CA 1
ATOM 2144 C C . ARG A 1 275 ? -14.82 23.516 -8.734 1 96.12 275 ARG A C 1
ATOM 2146 O O . ARG A 1 275 ? -13.852 24.25 -8.508 1 96.12 275 ARG A O 1
ATOM 2153 N N . GLY A 1 276 ? -14.836 22.609 -9.672 1 96.19 276 GLY A N 1
ATOM 2154 C CA . GLY A 1 276 ? -13.773 22.531 -10.656 1 96.19 276 GLY A CA 1
ATOM 2155 C C . GLY A 1 276 ? -12.492 21.938 -10.109 1 96.19 276 GLY A C 1
ATOM 2156 O O . GLY A 1 276 ? -11.406 22.188 -10.633 1 96.19 276 GLY A O 1
ATOM 2157 N N . MET A 1 277 ? -12.586 21.125 -9.07 1 96.5 277 MET A N 1
ATOM 2158 C CA . MET A 1 277 ? -11.406 20.594 -8.398 1 96.5 277 MET A CA 1
ATOM 2159 C C . MET A 1 277 ? -11.039 19.219 -8.945 1 96.5 277 MET A C 1
ATOM 2161 O O . MET A 1 277 ? -9.914 18.75 -8.75 1 96.5 277 MET A O 1
ATOM 2165 N N . ILE A 1 278 ? -12.031 18.562 -9.586 1 96.94 278 ILE A N 1
ATOM 2166 C CA . ILE A 1 278 ? -11.773 17.312 -10.289 1 96.94 278 ILE A CA 1
ATOM 2167 C C . ILE A 1 278 ? -12.594 17.266 -11.578 1 96.94 278 ILE A C 1
ATOM 2169 O O . ILE A 1 278 ? -13.523 18.062 -11.758 1 96.94 278 ILE A O 1
ATOM 2173 N N . LYS A 1 279 ? -12.219 16.406 -12.445 1 97.62 279 LYS A N 1
ATOM 2174 C CA . LYS A 1 279 ? -12.945 16.203 -13.695 1 97.62 279 LYS A CA 1
ATOM 2175 C C . LYS A 1 279 ? -13.156 14.719 -13.984 1 97.62 279 LYS A C 1
ATOM 2177 O O . LYS A 1 279 ? -12.453 13.875 -13.43 1 97.62 279 LYS A O 1
ATOM 2182 N N . SER A 1 280 ? -14.18 14.445 -14.867 1 97.31 280 SER A N 1
ATOM 2183 C CA . SER A 1 280 ? -14.43 13.07 -15.289 1 97.31 280 SER A CA 1
ATOM 2184 C C . SER A 1 280 ? -13.188 12.453 -15.914 1 97.31 280 SER A C 1
ATOM 2186 O O . SER A 1 280 ? -12.5 13.094 -16.703 1 97.31 280 SER A O 1
ATOM 2188 N N . GLY A 1 281 ? -12.859 11.227 -15.484 1 97.06 281 GLY A N 1
ATOM 2189 C CA . GLY A 1 281 ? -11.695 10.539 -16.016 1 97.06 281 GLY A CA 1
ATOM 2190 C C . GLY A 1 281 ? -10.492 10.602 -15.102 1 97.06 281 GLY A C 1
ATOM 2191 O O . GLY A 1 281 ? -9.547 9.82 -15.25 1 97.06 281 GLY A O 1
ATOM 2192 N N . ASP A 1 282 ? -10.516 11.555 -14.141 1 97.69 282 ASP A N 1
ATOM 2193 C CA . ASP A 1 282 ? -9.43 11.625 -13.164 1 97.69 282 ASP A CA 1
ATOM 2194 C C . ASP A 1 282 ? -9.312 10.32 -12.375 1 97.69 282 ASP A C 1
ATOM 2196 O O . ASP A 1 282 ? -10.32 9.68 -12.078 1 97.69 282 ASP A O 1
ATOM 2200 N N . LEU A 1 283 ? -8.125 9.891 -12.117 1 97.5 283 LEU A N 1
ATOM 2201 C CA . LEU A 1 283 ? -7.863 8.734 -11.258 1 97.5 283 LEU A CA 1
ATOM 2202 C C . LEU A 1 283 ? -7.707 9.172 -9.805 1 97.5 283 LEU A C 1
ATOM 2204 O O . LEU A 1 283 ? -6.887 10.039 -9.492 1 97.5 283 LEU A O 1
ATOM 2208 N N . VAL A 1 284 ? -8.523 8.539 -8.922 1 98.12 284 VAL A N 1
ATOM 2209 C CA . VAL A 1 284 ? -8.469 8.945 -7.523 1 98.12 284 VAL A CA 1
ATOM 2210 C C . VAL A 1 284 ? -8.367 7.715 -6.629 1 98.12 284 VAL A C 1
ATOM 2212 O O . VAL A 1 284 ? -8.703 6.605 -7.047 1 98.12 284 VAL A O 1
ATOM 2215 N N . ILE A 1 285 ? -7.84 7.895 -5.512 1 98.19 285 ILE A N 1
ATOM 2216 C CA . ILE A 1 285 ? -7.82 6.898 -4.449 1 98.19 285 ILE A CA 1
ATOM 2217 C C . ILE A 1 285 ? -8.688 7.375 -3.283 1 98.19 285 ILE A C 1
ATOM 2219 O O . ILE A 1 285 ? -8.57 8.516 -2.842 1 98.19 285 ILE A O 1
ATOM 2223 N N . ALA A 1 286 ? -9.578 6.555 -2.814 1 97.62 286 ALA A N 1
ATOM 2224 C CA . ALA A 1 286 ? -10.453 6.898 -1.697 1 97.62 286 ALA A CA 1
ATOM 2225 C C . ALA A 1 286 ? -10.156 6.031 -0.477 1 97.62 286 ALA A C 1
ATOM 2227 O O . ALA A 1 286 ? -10.078 4.805 -0.583 1 97.62 286 ALA A O 1
ATOM 2228 N N . LEU A 1 287 ? -9.953 6.703 0.591 1 96.75 287 LEU A N 1
ATOM 2229 C CA . LEU A 1 287 ? -9.75 6.047 1.877 1 96.75 287 LEU A CA 1
ATOM 2230 C C . LEU A 1 287 ? -10.922 6.312 2.814 1 96.75 287 LEU A C 1
ATOM 2232 O O . LEU A 1 287 ? -11.5 7.402 2.803 1 96.75 287 LEU A O 1
ATOM 2236 N N . SER A 1 288 ? -11.188 5.344 3.633 1 92.12 288 SER A N 1
ATOM 2237 C CA . SER A 1 288 ? -12.242 5.508 4.621 1 92.12 288 SER A CA 1
ATOM 2238 C C . SER A 1 288 ? -11.812 4.98 5.984 1 92.12 288 SER A C 1
ATOM 2240 O O . SER A 1 288 ? -11.43 3.816 6.113 1 92.12 288 SER A O 1
ATOM 2242 N N . ASP A 1 289 ? -11.969 5.848 6.98 1 88 289 ASP A N 1
ATOM 2243 C CA . ASP A 1 289 ? -11.703 5.477 8.367 1 88 289 ASP A CA 1
ATOM 2244 C C . ASP A 1 289 ? -12.672 4.402 8.844 1 88 289 ASP A C 1
ATOM 2246 O O . ASP A 1 289 ? -12.273 3.451 9.523 1 88 289 ASP A O 1
ATOM 2250 N N . MET A 1 290 ? -13.852 4.562 8.523 1 83.06 290 MET A N 1
ATOM 2251 C CA . MET A 1 290 ? -14.914 3.682 9 1 83.06 290 MET A CA 1
ATOM 2252 C C . MET A 1 290 ? -14.766 2.281 8.414 1 83.06 290 MET A C 1
ATOM 2254 O O . MET A 1 290 ? -14.945 1.287 9.117 1 83.06 290 MET A O 1
ATOM 2258 N N . LEU A 1 291 ? -14.352 2.184 7.195 1 85.56 291 LEU A N 1
ATOM 2259 C CA . LEU A 1 291 ? -14.289 0.9 6.504 1 85.56 291 LEU A CA 1
ATOM 2260 C C . LEU A 1 291 ? -12.875 0.343 6.504 1 85.56 291 LEU A C 1
ATOM 2262 O O . LEU A 1 291 ? -12.664 -0.832 6.191 1 85.56 291 LEU A O 1
ATOM 2266 N N . GLN A 1 292 ? -11.898 1.158 6.902 1 90.88 292 GLN A N 1
ATOM 2267 C CA . GLN A 1 292 ? -10.5 0.767 6.816 1 90.88 292 GLN A CA 1
ATOM 2268 C C . GLN A 1 292 ? -10.172 0.181 5.445 1 90.88 292 GLN A C 1
ATOM 2270 O O . GLN A 1 292 ? -9.727 -0.964 5.34 1 90.88 292 GLN A O 1
ATOM 2275 N N . SER A 1 293 ? -10.336 1.053 4.414 1 93.62 293 SER A N 1
ATOM 2276 C CA . SER A 1 293 ? -10.242 0.546 3.049 1 93.62 293 SER A CA 1
ATOM 2277 C C . SER A 1 293 ? -9.555 1.554 2.131 1 93.62 293 SER A C 1
ATOM 2279 O O . SER A 1 293 ? -9.445 2.734 2.469 1 93.62 293 SER A O 1
ATOM 2281 N N . ILE A 1 294 ? -9.055 1.048 1.098 1 96.25 294 ILE A N 1
ATOM 2282 C CA . ILE A 1 294 ? -8.516 1.784 -0.041 1 96.25 294 ILE A CA 1
ATOM 2283 C C . ILE A 1 294 ? -9.266 1.391 -1.312 1 96.25 294 ILE A C 1
ATOM 2285 O O . ILE A 1 294 ? -9.492 0.205 -1.563 1 96.25 294 ILE A O 1
ATOM 2289 N N . GLN A 1 295 ? -9.68 2.355 -2.1 1 95.81 295 GLN A N 1
ATOM 2290 C CA . GLN A 1 295 ? -10.289 2.07 -3.396 1 95.81 295 GLN A CA 1
ATOM 2291 C C . GLN A 1 295 ? -9.703 2.971 -4.484 1 95.81 295 GLN A C 1
ATOM 2293 O O . GLN A 1 295 ? -9.531 4.172 -4.273 1 95.81 295 GLN A O 1
ATOM 2298 N N . VAL A 1 296 ? -9.32 2.414 -5.527 1 96.75 296 VAL A N 1
ATOM 2299 C CA . VAL A 1 296 ? -8.836 3.156 -6.688 1 96.75 296 VAL A CA 1
ATOM 2300 C C . VAL A 1 296 ? -9.93 3.219 -7.75 1 96.75 296 VAL A C 1
ATOM 2302 O O . VAL A 1 296 ? -10.539 2.199 -8.086 1 96.75 296 VAL A O 1
ATOM 2305 N N . MET A 1 297 ? -10.219 4.363 -8.281 1 95.31 297 MET A N 1
ATOM 2306 C CA . MET A 1 297 ? -11.281 4.441 -9.266 1 95.31 297 MET A CA 1
ATOM 2307 C C . MET A 1 297 ? -11.117 5.672 -10.148 1 95.31 297 MET A C 1
ATOM 2309 O O . MET A 1 297 ? -10.422 6.617 -9.781 1 95.31 297 MET A O 1
ATOM 2313 N N . ASN A 1 298 ? -11.766 5.656 -11.242 1 95.81 298 ASN A N 1
ATOM 2314 C CA . ASN A 1 298 ? -11.898 6.84 -12.086 1 95.81 298 ASN A CA 1
ATOM 2315 C C . ASN A 1 298 ? -13.133 7.66 -11.719 1 95.81 298 ASN A C 1
ATOM 2317 O O . ASN A 1 298 ? -14.188 7.102 -11.43 1 95.81 298 ASN A O 1
ATOM 2321 N N . VAL A 1 299 ? -12.914 8.914 -11.711 1 96.62 299 VAL A N 1
ATOM 2322 C CA . VAL A 1 299 ? -14.062 9.805 -11.547 1 96.62 299 VAL A CA 1
ATOM 2323 C C . VAL A 1 299 ? -15.016 9.641 -12.727 1 96.62 299 VAL A C 1
ATOM 2325 O O . VAL A 1 299 ? -14.586 9.664 -13.883 1 96.62 299 VAL A O 1
ATOM 2328 N N . PRO A 1 300 ? -16.312 9.43 -12.445 1 95.06 300 PRO A N 1
ATOM 2329 C CA . PRO A 1 300 ? -17.25 9.203 -13.547 1 95.06 300 PRO A CA 1
ATOM 2330 C C . PRO A 1 300 ? -17.484 10.461 -14.383 1 95.06 300 PRO A C 1
ATOM 2332 O O . PRO A 1 300 ? -17.328 11.578 -13.883 1 95.06 300 PRO A O 1
ATOM 2335 N N . ASP B 1 1 ? 2.264 -36.062 -31.375 1 79.75 1 ASP B N 1
ATOM 2336 C CA . ASP B 1 1 ? 2.193 -34.938 -30.422 1 79.75 1 ASP B CA 1
ATOM 2337 C C . ASP B 1 1 ? 0.896 -34.156 -30.578 1 79.75 1 ASP B C 1
ATOM 2339 O O . ASP B 1 1 ? 0.162 -33.969 -29.609 1 79.75 1 ASP B O 1
ATOM 2343 N N . TRP B 1 2 ? 0.379 -34.125 -31.828 1 88.88 2 TRP B N 1
ATOM 2344 C CA . TRP B 1 2 ? -0.819 -33.312 -32.062 1 88.88 2 TRP B CA 1
ATOM 2345 C C . TRP B 1 2 ? -2.072 -34.062 -31.641 1 88.88 2 TRP B C 1
ATOM 2347 O O . TRP B 1 2 ? -3.004 -33.5 -31.078 1 88.88 2 TRP B O 1
ATOM 2357 N N . LEU B 1 3 ? -2.004 -35.375 -31.891 1 92.56 3 LEU B N 1
ATOM 2358 C CA . LEU B 1 3 ? -3.141 -36.188 -31.484 1 92.56 3 LEU B CA 1
ATOM 2359 C C . LEU B 1 3 ? -3.338 -36.156 -29.984 1 92.56 3 LEU B C 1
ATOM 2361 O O . LEU B 1 3 ? -4.473 -36.125 -29.5 1 92.56 3 LEU B O 1
ATOM 2365 N N . ASP B 1 4 ? -2.266 -36.281 -29.297 1 93.06 4 ASP B N 1
ATOM 2366 C CA . ASP B 1 4 ? -2.338 -36.219 -27.844 1 93.06 4 ASP B CA 1
ATOM 2367 C C . ASP B 1 4 ? -2.85 -34.844 -27.375 1 93.06 4 ASP B C 1
ATOM 2369 O O . ASP B 1 4 ? -3.619 -34.75 -26.422 1 93.06 4 ASP B O 1
ATOM 2373 N N . ILE B 1 5 ? -2.432 -33.812 -28.094 1 94 5 ILE B N 1
ATOM 2374 C CA . ILE B 1 5 ? -2.893 -32.469 -27.766 1 94 5 ILE B CA 1
ATOM 2375 C C . ILE B 1 5 ? -4.395 -32.344 -28.016 1 94 5 ILE B C 1
ATOM 2377 O O . ILE B 1 5 ? -5.133 -31.828 -27.188 1 94 5 ILE B O 1
ATOM 2381 N N . ASP B 1 6 ? -4.789 -32.906 -29.109 1 94.69 6 ASP B N 1
ATOM 2382 C CA . ASP B 1 6 ? -6.215 -32.906 -29.422 1 94.69 6 ASP B CA 1
ATOM 2383 C C . ASP B 1 6 ? -7.012 -33.656 -28.359 1 94.69 6 ASP B C 1
ATOM 2385 O O . ASP B 1 6 ? -8.102 -33.219 -27.969 1 94.69 6 ASP B O 1
ATOM 2389 N N . PHE B 1 7 ? -6.469 -34.719 -27.938 1 95.19 7 PHE B N 1
ATOM 2390 C CA . PHE B 1 7 ? -7.105 -35.469 -26.859 1 95.19 7 PHE B CA 1
ATOM 2391 C C . PHE B 1 7 ? -7.215 -34.625 -25.594 1 95.19 7 PHE B C 1
ATOM 2393 O O . PHE B 1 7 ? -8.266 -34.625 -24.938 1 95.19 7 PHE B O 1
ATOM 2400 N N . GLY B 1 8 ? -6.133 -34 -25.234 1 94.56 8 GLY B N 1
ATOM 2401 C CA . GLY B 1 8 ? -6.148 -33.125 -24.078 1 94.56 8 GLY B CA 1
ATOM 2402 C C . GLY B 1 8 ? -7.18 -32 -24.172 1 94.56 8 GLY B C 1
ATOM 2403 O O . GLY B 1 8 ? -7.867 -31.703 -23.188 1 94.56 8 GLY B O 1
ATOM 2404 N N . ILE B 1 9 ? -7.266 -31.438 -25.297 1 94 9 ILE B N 1
ATOM 2405 C CA . ILE B 1 9 ? -8.242 -30.391 -25.531 1 94 9 ILE B CA 1
ATOM 2406 C C . ILE B 1 9 ? -9.656 -30.938 -25.328 1 94 9 ILE B C 1
ATOM 2408 O O . ILE B 1 9 ? -10.469 -30.344 -24.625 1 94 9 ILE B O 1
ATOM 2412 N N . ALA B 1 10 ? -9.891 -32.094 -25.906 1 93.44 10 ALA B N 1
ATOM 2413 C CA . ALA B 1 10 ? -11.203 -32.719 -25.844 1 93.44 10 ALA B CA 1
ATOM 2414 C C . ALA B 1 10 ? -11.578 -33.031 -24.406 1 93.44 10 ALA B C 1
ATOM 2416 O O . ALA B 1 10 ? -12.75 -32.969 -24.016 1 93.44 10 ALA B O 1
ATOM 2417 N N . GLU B 1 11 ? -10.586 -33.469 -23.594 1 93.44 11 GLU B N 1
ATOM 2418 C CA . GLU B 1 11 ? -10.82 -33.875 -22.203 1 93.44 11 GLU B CA 1
ATOM 2419 C C . GLU B 1 11 ? -10.922 -32.656 -21.297 1 93.44 11 GLU B C 1
ATOM 2421 O O . GLU B 1 11 ? -11.266 -32.781 -20.125 1 93.44 11 GLU B O 1
ATOM 2426 N N . GLY B 1 12 ? -10.594 -31.516 -21.812 1 91.94 12 GLY B N 1
ATOM 2427 C CA . GLY B 1 12 ? -10.727 -30.281 -21.047 1 91.94 12 GLY B CA 1
ATOM 2428 C C . GLY B 1 12 ? -9.633 -30.109 -20.016 1 91.94 12 GLY B C 1
ATOM 2429 O O . GLY B 1 12 ? -9.914 -29.75 -18.859 1 91.94 12 GLY B O 1
ATOM 2430 N N . VAL B 1 13 ? -8.375 -30.422 -20.375 1 94.5 13 VAL B N 1
ATOM 2431 C CA . VAL B 1 13 ? -7.266 -30.234 -19.453 1 94.5 13 VAL B CA 1
ATOM 2432 C C . VAL B 1 13 ? -7.074 -28.75 -19.172 1 94.5 13 VAL B C 1
ATOM 2434 O O . VAL B 1 13 ? -7.445 -27.906 -19.984 1 94.5 13 VAL B O 1
ATOM 2437 N N . ASP B 1 14 ? -6.527 -28.453 -18.078 1 95.38 14 ASP B N 1
ATOM 2438 C CA . ASP B 1 14 ? -6.289 -27.062 -17.688 1 95.38 14 ASP B CA 1
ATOM 2439 C C . ASP B 1 14 ? -4.945 -26.578 -18.203 1 95.38 14 ASP B C 1
ATOM 2441 O O . ASP B 1 14 ? -4.785 -25.391 -18.5 1 95.38 14 ASP B O 1
ATOM 2445 N N . PHE B 1 15 ? -3.971 -27.531 -18.359 1 96.75 15 PHE B N 1
ATOM 2446 C CA . PHE B 1 15 ? -2.617 -27.188 -18.766 1 96.75 15 PHE B CA 1
ATOM 2447 C C . PHE B 1 15 ? -2.078 -28.188 -19.781 1 96.75 15 PHE B C 1
ATOM 2449 O O . PHE B 1 15 ? -2.381 -29.375 -19.703 1 96.75 15 PHE B O 1
ATOM 2456 N N . ILE B 1 16 ? -1.337 -27.672 -20.672 1 96.5 16 ILE B N 1
ATOM 2457 C CA . ILE B 1 16 ? -0.53 -28.5 -21.562 1 96.5 16 ILE B CA 1
ATOM 2458 C C . ILE B 1 16 ? 0.938 -28.094 -21.453 1 96.5 16 ILE B C 1
ATOM 2460 O O . ILE B 1 16 ? 1.283 -26.938 -21.672 1 96.5 16 ILE B O 1
ATOM 2464 N N . ALA B 1 17 ? 1.732 -29.062 -21.078 1 96.44 17 ALA B N 1
ATOM 2465 C CA . ALA B 1 17 ? 3.172 -28.844 -21.016 1 96.44 17 ALA B CA 1
ATOM 2466 C C . ALA B 1 17 ? 3.863 -29.297 -22.297 1 96.44 17 ALA B C 1
ATOM 2468 O O . ALA B 1 17 ? 3.615 -30.406 -22.781 1 96.44 17 ALA B O 1
ATOM 2469 N N . VAL B 1 18 ? 4.715 -28.438 -22.812 1 95.38 18 VAL B N 1
ATOM 2470 C CA . VAL B 1 18 ? 5.406 -28.734 -24.062 1 95.38 18 VAL B CA 1
ATOM 2471 C C . VAL B 1 18 ? 6.887 -28.984 -23.797 1 95.38 18 VAL B C 1
ATOM 2473 O O . VAL B 1 18 ? 7.543 -28.188 -23.109 1 95.38 18 VAL B O 1
ATOM 2476 N N . SER B 1 19 ? 7.41 -30.109 -24.359 1 94.88 19 SER B N 1
ATOM 2477 C CA . SER B 1 19 ? 8.789 -30.531 -24.141 1 94.88 19 SER B CA 1
ATOM 2478 C C . SER B 1 19 ? 9.734 -29.891 -25.141 1 94.88 19 SER B C 1
ATOM 2480 O O . SER B 1 19 ? 9.328 -29.562 -26.266 1 94.88 19 SER B O 1
ATOM 2482 N N . PHE B 1 20 ? 10.922 -29.656 -24.703 1 93.81 20 PHE B N 1
ATOM 2483 C CA . PHE B 1 20 ? 12.07 -29.266 -25.516 1 93.81 20 PHE B CA 1
ATOM 2484 C C . PHE B 1 20 ? 11.773 -27.969 -26.281 1 93.81 20 PHE B C 1
ATOM 2486 O O . PHE B 1 20 ? 11.977 -27.906 -27.5 1 93.81 20 PHE B O 1
ATOM 2493 N N . VAL B 1 21 ? 11.336 -27.031 -25.547 1 96.75 21 VAL B N 1
ATOM 2494 C CA . VAL B 1 21 ? 11.047 -25.719 -26.109 1 96.75 21 VAL B CA 1
ATOM 2495 C C . VAL B 1 21 ? 12.352 -24.969 -26.375 1 96.75 21 VAL B C 1
ATOM 2497 O O . VAL B 1 21 ? 13.18 -24.828 -25.484 1 96.75 21 VAL B O 1
ATOM 2500 N N . LYS B 1 22 ? 12.484 -24.469 -27.609 1 96.19 22 LYS B N 1
ATOM 2501 C CA . LYS B 1 22 ? 13.742 -23.828 -27.984 1 96.19 22 LYS B CA 1
ATOM 2502 C C . LYS B 1 22 ? 13.531 -22.328 -28.219 1 96.19 22 LYS B C 1
ATOM 2504 O O . LYS B 1 22 ? 14.5 -21.562 -28.266 1 96.19 22 LYS B O 1
ATOM 2509 N N . SER B 1 23 ? 12.297 -22 -28.453 1 97.25 23 SER B N 1
ATOM 2510 C CA . SER B 1 23 ? 11.992 -20.594 -28.734 1 97.25 23 SER B CA 1
ATOM 2511 C C . SER B 1 23 ? 10.539 -20.266 -28.406 1 97.25 23 SER B C 1
ATOM 2513 O O . SER B 1 23 ? 9.727 -21.172 -28.188 1 97.25 23 SER B O 1
ATOM 2515 N N . ALA B 1 24 ? 10.242 -18.969 -28.391 1 97.94 24 ALA B N 1
ATOM 2516 C CA . ALA B 1 24 ? 8.883 -18.5 -28.125 1 97.94 24 ALA B CA 1
ATOM 2517 C C . ALA B 1 24 ? 7.926 -18.938 -29.234 1 97.94 24 ALA B C 1
ATOM 2519 O O . ALA B 1 24 ? 6.727 -19.094 -28.984 1 97.94 24 ALA B O 1
ATOM 2520 N N . GLU B 1 25 ? 8.445 -19.125 -30.406 1 97.69 25 GLU B N 1
ATOM 2521 C CA . GLU B 1 25 ? 7.629 -19.484 -31.562 1 97.69 25 GLU B CA 1
ATOM 2522 C C . GLU B 1 25 ? 6.895 -20.797 -31.328 1 97.69 25 GLU B C 1
ATOM 2524 O O . GLU B 1 25 ? 5.742 -20.953 -31.75 1 97.69 25 GLU B O 1
ATOM 2529 N N . VAL B 1 26 ? 7.555 -21.719 -30.688 1 96.06 26 VAL B N 1
ATOM 2530 C CA . VAL B 1 26 ? 6.957 -23.016 -30.391 1 96.06 26 VAL B CA 1
ATOM 2531 C C . VAL B 1 26 ? 5.73 -22.828 -29.5 1 96.06 26 VAL B C 1
ATOM 2533 O O . VAL B 1 26 ? 4.68 -23.438 -29.75 1 96.06 26 VAL B O 1
ATOM 2536 N N . ILE B 1 27 ? 5.785 -21.969 -28.531 1 97.69 27 ILE B N 1
ATOM 2537 C CA . ILE B 1 27 ? 4.703 -21.703 -27.578 1 97.69 27 ILE B CA 1
ATOM 2538 C C . ILE B 1 27 ? 3.553 -21 -28.312 1 97.69 27 ILE B C 1
ATOM 2540 O O . ILE B 1 27 ? 2.395 -21.406 -28.172 1 97.69 27 ILE B O 1
ATOM 2544 N N . ASN B 1 28 ? 3.91 -20.031 -29.062 1 97.62 28 ASN B N 1
ATOM 2545 C CA . ASN B 1 28 ? 2.898 -19.281 -29.797 1 97.62 28 ASN B CA 1
ATOM 2546 C C . ASN B 1 28 ? 2.135 -20.156 -30.781 1 97.62 28 ASN B C 1
ATOM 2548 O O . ASN B 1 28 ? 0.919 -20.031 -30.922 1 97.62 28 ASN B O 1
ATOM 2552 N N . HIS B 1 29 ? 2.875 -21.016 -31.406 1 96.31 29 HIS B N 1
ATOM 2553 C CA . HIS B 1 29 ? 2.244 -21.938 -32.344 1 96.31 29 HIS B CA 1
ATOM 2554 C C . HIS B 1 29 ? 1.243 -22.844 -31.625 1 96.31 29 HIS B C 1
ATOM 2556 O O . HIS B 1 29 ? 0.126 -23.047 -32.094 1 96.31 29 HIS B O 1
ATOM 2562 N N . LEU B 1 30 ? 1.69 -23.406 -30.516 1 96.12 30 LEU B N 1
ATOM 2563 C CA . LEU B 1 30 ? 0.801 -24.281 -29.766 1 96.12 30 LEU B CA 1
ATOM 2564 C C . LEU B 1 30 ? -0.423 -23.516 -29.281 1 96.12 30 LEU B C 1
ATOM 2566 O O . LEU B 1 30 ? -1.548 -24.016 -29.359 1 96.12 30 LEU B O 1
ATOM 2570 N N . LYS B 1 31 ? -0.279 -22.344 -28.75 1 95.88 31 LYS B N 1
ATOM 2571 C CA . LYS B 1 31 ? -1.395 -21.516 -28.281 1 95.88 31 LYS B CA 1
ATOM 2572 C C . LYS B 1 31 ? -2.377 -21.234 -29.422 1 95.88 31 LYS B C 1
ATOM 2574 O O . LYS B 1 31 ? -3.592 -21.297 -29.219 1 95.88 31 LYS B O 1
ATOM 2579 N N . SER B 1 32 ? -1.83 -20.922 -30.578 1 95.5 32 SER B N 1
ATOM 2580 C CA . SER B 1 32 ? -2.67 -20.672 -31.75 1 95.5 32 SER B CA 1
ATOM 2581 C C . SER B 1 32 ? -3.449 -21.922 -32.156 1 95.5 32 SER B C 1
ATOM 2583 O O . SER B 1 32 ? -4.625 -21.844 -32.5 1 95.5 32 SER B O 1
ATOM 2585 N N . TYR B 1 33 ? -2.74 -23.016 -32.125 1 95.81 33 TYR B N 1
ATOM 2586 C CA . TYR B 1 33 ? -3.385 -24.281 -32.438 1 95.81 33 TYR B CA 1
ATOM 2587 C C . TYR B 1 33 ? -4.547 -24.547 -31.484 1 95.81 33 TYR B C 1
ATOM 2589 O O . TYR B 1 33 ? -5.645 -24.906 -31.922 1 95.81 33 TYR B O 1
ATOM 2597 N N . ILE B 1 34 ? -4.344 -24.375 -30.172 1 94.88 34 ILE B N 1
ATOM 2598 C CA . ILE B 1 34 ? -5.359 -24.609 -29.156 1 94.88 34 ILE B CA 1
ATOM 2599 C C . ILE B 1 34 ? -6.543 -23.672 -29.375 1 94.88 34 ILE B C 1
ATOM 2601 O O . ILE B 1 34 ? -7.699 -24.094 -29.328 1 94.88 34 ILE B O 1
ATOM 2605 N N . ALA B 1 35 ? -6.215 -22.422 -29.641 1 94.25 35 ALA B N 1
ATOM 2606 C CA . ALA B 1 35 ? -7.262 -21.422 -29.875 1 94.25 35 ALA B CA 1
ATOM 2607 C C . ALA B 1 35 ? -8.125 -21.812 -31.078 1 94.25 35 ALA B C 1
ATOM 2609 O O . ALA B 1 35 ? -9.336 -21.594 -31.062 1 94.25 35 ALA B O 1
ATOM 2610 N N . ALA B 1 36 ? -7.48 -22.359 -32.062 1 93.5 36 ALA B N 1
ATOM 2611 C CA . ALA B 1 36 ? -8.188 -22.734 -33.312 1 93.5 36 ALA B CA 1
ATOM 2612 C C . ALA B 1 36 ? -9.078 -23.953 -33.062 1 93.5 36 ALA B C 1
ATOM 2614 O O . ALA B 1 36 ? -10.148 -24.078 -33.656 1 93.5 36 ALA B O 1
ATOM 2615 N N . ARG B 1 37 ? -8.664 -24.812 -32.219 1 92.25 37 ARG B N 1
ATOM 2616 C CA . ARG B 1 37 ? -9.383 -26.062 -31.984 1 92.25 37 ARG B CA 1
ATOM 2617 C C . ARG B 1 37 ? -10.461 -25.875 -30.922 1 92.25 37 ARG B C 1
ATOM 2619 O O . ARG B 1 37 ? -11.461 -26.609 -30.906 1 92.25 37 ARG B O 1
ATOM 2626 N N . SER B 1 38 ? -10.258 -25.062 -30.047 1 86.25 38 SER B N 1
ATOM 2627 C CA . SER B 1 38 ? -11.18 -24.828 -28.938 1 86.25 38 SER B CA 1
ATOM 2628 C C . SER B 1 38 ? -11.273 -23.344 -28.609 1 86.25 38 SER B C 1
ATOM 2630 O O . SER B 1 38 ? -10.57 -22.844 -27.734 1 86.25 38 SER B O 1
ATOM 2632 N N . ARG B 1 39 ? -12.227 -22.781 -29.328 1 78.5 39 ARG B N 1
ATOM 2633 C CA . ARG B 1 39 ? -12.43 -21.344 -29.156 1 78.5 39 ARG B CA 1
ATOM 2634 C C . ARG B 1 39 ? -12.859 -21.031 -27.719 1 78.5 39 ARG B C 1
ATOM 2636 O O . ARG B 1 39 ? -13.789 -21.641 -27.203 1 78.5 39 ARG B O 1
ATOM 2643 N N . GLY B 1 40 ? -12.125 -20.219 -27.203 1 76.12 40 GLY B N 1
ATOM 2644 C CA . GLY B 1 40 ? -12.477 -19.797 -25.859 1 76.12 40 GLY B CA 1
ATOM 2645 C C . GLY B 1 40 ? -11.867 -20.656 -24.781 1 76.12 40 GLY B C 1
ATOM 2646 O O . GLY B 1 40 ? -12.266 -20.578 -23.609 1 76.12 40 GLY B O 1
ATOM 2647 N N . SER B 1 41 ? -11.086 -21.578 -25.297 1 82.19 41 SER B N 1
ATOM 2648 C CA . SER B 1 41 ? -10.414 -22.453 -24.344 1 82.19 41 SER B CA 1
ATOM 2649 C C . SER B 1 41 ? -9.484 -21.672 -23.422 1 82.19 41 SER B C 1
ATOM 2651 O O . SER B 1 41 ? -8.867 -20.703 -23.844 1 82.19 41 SER B O 1
ATOM 2653 N N . ASP B 1 42 ? -9.477 -22.062 -22.172 1 87.06 42 ASP B N 1
ATOM 2654 C CA . ASP B 1 42 ? -8.617 -21.438 -21.172 1 87.06 42 ASP B CA 1
ATOM 2655 C C . ASP B 1 42 ? -7.434 -22.328 -20.828 1 87.06 42 ASP B C 1
ATOM 2657 O O . ASP B 1 42 ? -6.883 -22.25 -19.719 1 87.06 42 ASP B O 1
ATOM 2661 N N . ILE B 1 43 ? -7.102 -23.203 -21.828 1 94.5 43 ILE B N 1
ATOM 2662 C CA . ILE B 1 43 ? -5.996 -24.125 -21.578 1 94.5 43 ILE B CA 1
ATOM 2663 C C . ILE B 1 43 ? -4.68 -23.344 -21.562 1 94.5 43 ILE B C 1
ATOM 2665 O O . ILE B 1 43 ? -4.359 -22.625 -22.5 1 94.5 43 ILE B O 1
ATOM 2669 N N . ALA B 1 44 ? -3.959 -23.484 -20.531 1 96.38 44 ALA B N 1
ATOM 2670 C CA . ALA B 1 44 ? -2.682 -22.797 -20.375 1 96.38 44 ALA B CA 1
ATOM 2671 C C . ALA B 1 44 ? -1.529 -23.656 -20.891 1 96.38 44 ALA B C 1
ATOM 2673 O O . ALA B 1 44 ? -1.567 -24.891 -20.797 1 96.38 44 ALA B O 1
ATOM 2674 N N . VAL B 1 45 ? -0.54 -22.984 -21.406 1 97.5 45 VAL B N 1
ATOM 2675 C CA . VAL B 1 45 ? 0.613 -23.656 -21.984 1 97.5 45 VAL B CA 1
ATOM 2676 C C . VAL B 1 45 ? 1.833 -23.469 -21.078 1 97.5 45 VAL B C 1
ATOM 2678 O O . VAL B 1 45 ? 2.24 -22.344 -20.812 1 97.5 45 VAL B O 1
ATOM 2681 N N . ILE B 1 46 ? 2.426 -24.609 -20.656 1 98.25 46 ILE B N 1
ATOM 2682 C CA . ILE B 1 46 ? 3.607 -24.609 -19.797 1 98.25 46 ILE B CA 1
ATOM 2683 C C . ILE B 1 46 ? 4.836 -25 -20.609 1 98.25 46 ILE B C 1
ATOM 2685 O O . ILE B 1 46 ? 4.84 -26.031 -21.281 1 98.25 46 ILE B O 1
ATOM 2689 N N . ALA B 1 47 ? 5.844 -24.188 -20.562 1 98.44 47 ALA B N 1
ATOM 2690 C CA . ALA B 1 47 ? 7.09 -24.5 -21.25 1 98.44 47 ALA B CA 1
ATOM 2691 C C . ALA B 1 47 ? 8.016 -25.328 -20.359 1 98.44 47 ALA B C 1
ATOM 2693 O O . ALA B 1 47 ? 8.367 -24.891 -19.266 1 98.44 47 ALA B O 1
ATOM 2694 N N . LYS B 1 48 ? 8.398 -26.484 -20.828 1 97.81 48 LYS B N 1
ATOM 2695 C CA . LYS B 1 48 ? 9.43 -27.25 -20.109 1 97.81 48 LYS B CA 1
ATOM 2696 C C . LYS B 1 48 ? 10.82 -26.719 -20.453 1 97.81 48 LYS B C 1
ATOM 2698 O O . LYS B 1 48 ? 11.219 -26.703 -21.625 1 97.81 48 LYS B O 1
ATOM 2703 N N . ILE B 1 49 ? 11.453 -26.172 -19.453 1 97.88 49 ILE B N 1
ATOM 2704 C CA . ILE B 1 49 ? 12.828 -25.719 -19.594 1 97.88 49 ILE B CA 1
ATOM 2705 C C . ILE B 1 49 ? 13.789 -26.875 -19.312 1 97.88 49 ILE B C 1
ATOM 2707 O O . ILE B 1 49 ? 14.047 -27.203 -18.156 1 97.88 49 ILE B O 1
ATOM 2711 N N . GLU B 1 50 ? 14.352 -27.438 -20.359 1 95.75 50 GLU B N 1
ATOM 2712 C CA . GLU B 1 50 ? 15.062 -28.703 -20.156 1 95.75 50 GLU B CA 1
ATOM 2713 C C . GLU B 1 50 ? 16.266 -28.812 -21.094 1 95.75 50 GLU B C 1
ATOM 2715 O O . GLU B 1 50 ? 16.891 -29.875 -21.188 1 95.75 50 GLU B O 1
ATOM 2720 N N . SER B 1 51 ? 16.609 -27.734 -21.812 1 93.94 51 SER B N 1
ATOM 2721 C CA . SER B 1 51 ? 17.734 -27.766 -22.75 1 93.94 51 SER B CA 1
ATOM 2722 C C . SER B 1 51 ? 18.531 -26.469 -22.703 1 93.94 51 SER B C 1
ATOM 2724 O O . SER B 1 51 ? 18.062 -25.469 -22.156 1 93.94 51 SER B O 1
ATOM 2726 N N . ILE B 1 52 ? 19.734 -26.531 -23.281 1 94.56 52 ILE B N 1
ATOM 2727 C CA . ILE B 1 52 ? 20.578 -25.344 -23.375 1 94.56 52 ILE B CA 1
ATOM 2728 C C . ILE B 1 52 ? 19.906 -24.297 -24.25 1 94.56 52 ILE B C 1
ATOM 2730 O O . ILE B 1 52 ? 20.016 -23.094 -24 1 94.56 52 ILE B O 1
ATOM 2734 N N . ASP B 1 53 ? 19.234 -24.766 -25.234 1 94.06 53 ASP B N 1
ATOM 2735 C CA . ASP B 1 53 ? 18.516 -23.844 -26.125 1 94.06 53 ASP B CA 1
ATOM 2736 C C . ASP B 1 53 ? 17.453 -23.062 -25.359 1 94.06 53 ASP B C 1
ATOM 2738 O O . ASP B 1 53 ? 17.297 -21.859 -25.578 1 94.06 53 ASP B O 1
ATOM 2742 N N . SER B 1 54 ? 16.75 -23.703 -24.516 1 96.12 54 SER B N 1
ATOM 2743 C CA . SER B 1 54 ? 15.742 -23.016 -23.719 1 96.12 54 SER B CA 1
ATOM 2744 C C . SER B 1 54 ? 16.375 -21.969 -22.812 1 96.12 54 SER B C 1
ATOM 2746 O O . SER B 1 54 ? 15.781 -20.906 -22.578 1 96.12 54 SER B O 1
ATOM 2748 N N . LEU B 1 55 ? 17.531 -22.25 -22.328 1 96.75 55 LEU B N 1
ATOM 2749 C CA . LEU B 1 55 ? 18.219 -21.328 -21.438 1 96.75 55 LEU B CA 1
ATOM 2750 C C . LEU B 1 55 ? 18.672 -20.078 -22.188 1 96.75 55 LEU B C 1
ATOM 2752 O O . LEU B 1 55 ? 18.609 -18.969 -21.656 1 96.75 55 LEU B O 1
ATOM 2756 N N . THR B 1 56 ? 19.094 -20.281 -23.406 1 96.56 56 THR B N 1
ATOM 2757 C CA . THR B 1 56 ? 19.562 -19.172 -24.234 1 96.56 56 THR B CA 1
ATOM 2758 C C . THR B 1 56 ? 18.406 -18.219 -24.531 1 96.56 56 THR B C 1
ATOM 2760 O O . THR B 1 56 ? 18.609 -17 -24.578 1 96.56 56 THR B O 1
ATOM 2763 N N . ASN B 1 57 ? 17.234 -18.766 -24.75 1 97.75 57 ASN B N 1
ATOM 2764 C CA . ASN B 1 57 ? 16.047 -17.969 -25.078 1 97.75 57 ASN B CA 1
ATOM 2765 C C . ASN B 1 57 ? 15.055 -17.938 -23.922 1 97.75 57 ASN B C 1
ATOM 2767 O O . ASN B 1 57 ? 13.844 -17.859 -24.141 1 97.75 57 ASN B O 1
ATOM 2771 N N . LEU B 1 58 ? 15.547 -17.969 -22.734 1 98.12 58 LEU B N 1
ATOM 2772 C CA . LEU B 1 58 ? 14.75 -18.25 -21.547 1 98.12 58 LEU B CA 1
ATOM 2773 C C . LEU B 1 58 ? 13.656 -17.203 -21.391 1 98.12 58 LEU B C 1
ATOM 2775 O O . LEU B 1 58 ? 12.477 -17.547 -21.281 1 98.12 58 LEU B O 1
ATOM 2779 N N . GLU B 1 59 ? 13.992 -15.922 -21.375 1 97.75 59 GLU B N 1
ATOM 2780 C CA . GLU B 1 59 ? 13.039 -14.859 -21.078 1 97.75 59 GLU B CA 1
ATOM 2781 C C . GLU B 1 59 ? 11.914 -14.82 -22.109 1 97.75 59 GLU B C 1
ATOM 2783 O O . GLU B 1 59 ? 10.742 -14.703 -21.75 1 97.75 59 GLU B O 1
ATOM 2788 N N . GLU B 1 60 ? 12.242 -14.859 -23.391 1 98.06 60 GLU B N 1
ATOM 2789 C CA . GLU B 1 60 ? 11.195 -14.797 -24.406 1 98.06 60 GLU B CA 1
ATOM 2790 C C . GLU B 1 60 ? 10.266 -16 -24.312 1 98.06 60 GLU B C 1
ATOM 2792 O O . GLU B 1 60 ? 9.062 -15.891 -24.562 1 98.06 60 GLU B O 1
ATOM 2797 N N . ILE B 1 61 ? 10.836 -17.188 -23.969 1 98.5 61 ILE B N 1
ATOM 2798 C CA . ILE B 1 61 ? 10.031 -18.406 -23.828 1 98.5 61 ILE B CA 1
ATOM 2799 C C . ILE B 1 61 ? 9.055 -18.234 -22.672 1 98.5 61 ILE B C 1
ATOM 2801 O O . ILE B 1 61 ? 7.859 -18.516 -22.812 1 98.5 61 ILE B O 1
ATOM 2805 N N . ILE B 1 62 ? 9.531 -17.734 -21.578 1 98.12 62 ILE B N 1
ATOM 2806 C CA . ILE B 1 62 ? 8.688 -17.562 -20.391 1 98.12 62 ILE B CA 1
ATOM 2807 C C . ILE B 1 62 ? 7.617 -16.516 -20.672 1 98.12 62 ILE B C 1
ATOM 2809 O O . ILE B 1 62 ? 6.449 -16.703 -20.312 1 98.12 62 ILE B O 1
ATOM 2813 N N . ARG B 1 63 ? 7.938 -15.461 -21.328 1 97.25 63 ARG B N 1
ATOM 2814 C CA . ARG B 1 63 ? 6.973 -14.422 -21.656 1 97.25 63 ARG B CA 1
ATOM 2815 C C . ARG B 1 63 ? 5.855 -14.961 -22.547 1 97.25 63 ARG B C 1
ATOM 2817 O O . ARG B 1 63 ? 4.695 -14.578 -22.391 1 97.25 63 ARG B O 1
ATOM 2824 N N . ALA B 1 64 ? 6.23 -15.828 -23.406 1 97.69 64 ALA B N 1
ATOM 2825 C CA . ALA B 1 64 ? 5.258 -16.375 -24.344 1 97.69 64 ALA B CA 1
ATOM 2826 C C . ALA B 1 64 ? 4.391 -17.438 -23.688 1 97.69 64 ALA B C 1
ATOM 2828 O O . ALA B 1 64 ? 3.279 -17.719 -24.141 1 97.69 64 ALA B O 1
ATOM 2829 N N . SER B 1 65 ? 4.848 -18.062 -22.641 1 98.25 65 SER B N 1
ATOM 2830 C CA . SER B 1 65 ? 4.176 -19.188 -21.969 1 98.25 65 SER B CA 1
ATOM 2831 C C . SER B 1 65 ? 3.242 -18.688 -20.875 1 98.25 65 SER B C 1
ATOM 2833 O O . SER B 1 65 ? 3.232 -17.5 -20.547 1 98.25 65 SER B O 1
ATOM 2835 N N . ASP B 1 66 ? 2.424 -19.578 -20.406 1 97.5 66 ASP B N 1
ATOM 2836 C CA . ASP B 1 66 ? 1.572 -19.266 -19.25 1 97.5 66 ASP B CA 1
ATOM 2837 C C . ASP B 1 66 ? 2.221 -19.734 -17.953 1 97.5 66 ASP B C 1
ATOM 2839 O O . ASP B 1 66 ? 1.705 -19.469 -16.859 1 97.5 66 ASP B O 1
ATOM 2843 N N . GLY B 1 67 ? 3.314 -20.359 -18.062 1 98.06 67 GLY B N 1
ATOM 2844 C CA . GLY B 1 67 ? 4.145 -20.844 -16.984 1 98.06 67 GLY B CA 1
ATOM 2845 C C . GLY B 1 67 ? 5.324 -21.672 -17.453 1 98.06 67 GLY B C 1
ATOM 2846 O O . GLY B 1 67 ? 5.512 -21.859 -18.656 1 98.06 67 GLY B O 1
ATOM 2847 N N . ALA B 1 68 ? 6.113 -22.125 -16.516 1 98.56 68 ALA B N 1
ATOM 2848 C CA . ALA B 1 68 ? 7.297 -22.906 -16.859 1 98.56 68 ALA B CA 1
ATOM 2849 C C . ALA B 1 68 ? 7.445 -24.125 -15.945 1 98.56 68 ALA B C 1
ATOM 2851 O O . ALA B 1 68 ? 6.789 -24.203 -14.906 1 98.56 68 ALA B O 1
ATOM 2852 N N . MET B 1 69 ? 8.172 -25.031 -16.469 1 98.44 69 MET B N 1
ATOM 2853 C CA . MET B 1 69 ? 8.57 -26.203 -15.688 1 98.44 69 MET B CA 1
ATOM 2854 C C . MET B 1 69 ? 10.07 -26.453 -15.805 1 98.44 69 MET B C 1
ATOM 2856 O O . MET B 1 69 ? 10.594 -26.609 -16.906 1 98.44 69 MET B O 1
ATOM 2860 N N . VAL B 1 70 ? 10.734 -26.375 -14.711 1 97.94 70 VAL B N 1
ATOM 2861 C CA . VAL B 1 70 ? 12.148 -26.734 -14.68 1 97.94 70 VAL B CA 1
ATOM 2862 C C . VAL B 1 70 ? 12.297 -28.25 -14.672 1 97.94 70 VAL B C 1
ATOM 2864 O O . VAL B 1 70 ? 12.109 -28.906 -13.641 1 97.94 70 VAL B O 1
ATOM 2867 N N . ALA B 1 71 ? 12.633 -28.766 -15.812 1 96.31 71 ALA B N 1
ATOM 2868 C CA . ALA B 1 71 ? 12.859 -30.203 -15.922 1 96.31 71 ALA B CA 1
ATOM 2869 C C . ALA B 1 71 ? 14.328 -30.547 -15.664 1 96.31 71 ALA B C 1
ATOM 2871 O O . ALA B 1 71 ? 15.117 -30.672 -16.609 1 96.31 71 ALA B O 1
ATOM 2872 N N . ARG B 1 72 ? 14.609 -30.797 -14.43 1 94.25 72 ARG B N 1
ATOM 2873 C CA . ARG B 1 72 ? 16 -30.891 -14 1 94.25 72 ARG B CA 1
ATOM 2874 C C . ARG B 1 72 ? 16.688 -32.094 -14.609 1 94.25 72 ARG B C 1
ATOM 2876 O O . ARG B 1 72 ? 17.875 -32.062 -14.922 1 94.25 72 ARG B O 1
ATOM 2883 N N . GLY B 1 73 ? 15.953 -33.219 -14.711 1 91.75 73 GLY B N 1
ATOM 2884 C CA . GLY B 1 73 ? 16.562 -34.406 -15.297 1 91.75 73 GLY B CA 1
ATOM 2885 C C . GLY B 1 73 ? 17.141 -34.188 -16.672 1 91.75 73 GLY B C 1
ATOM 2886 O O . GLY B 1 73 ? 18.328 -34.375 -16.891 1 91.75 73 GLY B O 1
ATOM 2887 N N . ASP B 1 74 ? 16.359 -33.688 -17.531 1 93.31 74 ASP B N 1
ATOM 2888 C CA . ASP B 1 74 ? 16.781 -33.375 -18.891 1 93.31 74 ASP B CA 1
ATOM 2889 C C . ASP B 1 74 ? 17.797 -32.25 -18.922 1 93.31 74 ASP B C 1
ATOM 2891 O O . ASP B 1 74 ? 18.766 -32.281 -19.672 1 93.31 74 ASP B O 1
ATOM 2895 N N . LEU B 1 75 ? 17.578 -31.266 -18.141 1 94 75 LEU B N 1
ATOM 2896 C CA . LEU B 1 75 ? 18.484 -30.125 -18.078 1 94 75 LEU B CA 1
ATOM 2897 C C . LEU B 1 75 ? 19.875 -30.547 -17.609 1 94 75 LEU B C 1
ATOM 2899 O O . LEU B 1 75 ? 20.875 -30.094 -18.156 1 94 75 LEU B O 1
ATOM 2903 N N . GLY B 1 76 ? 19.891 -31.453 -16.641 1 92.19 76 GLY B N 1
ATOM 2904 C CA . GLY B 1 76 ? 21.141 -31.938 -16.078 1 92.19 76 GLY B CA 1
ATOM 2905 C C . GLY B 1 76 ? 21.953 -32.75 -17.047 1 92.19 76 GLY B C 1
ATOM 2906 O O . GLY B 1 76 ? 23.156 -32.938 -16.875 1 92.19 76 GLY B O 1
ATOM 2907 N N . ALA B 1 77 ? 21.297 -33.281 -18.031 1 92.25 77 ALA B N 1
ATOM 2908 C CA . ALA B 1 77 ? 22 -34.031 -19.062 1 92.25 77 ALA B CA 1
ATOM 2909 C C . ALA B 1 77 ? 22.672 -33.094 -20.062 1 92.25 77 ALA B C 1
ATOM 2911 O O . ALA B 1 77 ? 23.562 -33.5 -20.812 1 92.25 77 ALA B O 1
ATOM 2912 N N . GLN B 1 78 ? 22.344 -31.828 -20 1 92.81 78 GLN B N 1
ATOM 2913 C CA . GLN B 1 78 ? 22.797 -30.891 -21.031 1 92.81 78 GLN B CA 1
ATOM 2914 C C . GLN B 1 78 ? 23.797 -29.891 -20.453 1 92.81 78 GLN B C 1
ATOM 2916 O O . GLN B 1 78 ? 24.562 -29.266 -21.188 1 92.81 78 GLN B O 1
ATOM 2921 N N . ILE B 1 79 ? 23.766 -29.734 -19.141 1 92.81 79 ILE B N 1
ATOM 2922 C CA . ILE B 1 79 ? 24.672 -28.797 -18.484 1 92.81 79 ILE B CA 1
ATOM 2923 C C . ILE B 1 79 ? 25.391 -29.484 -17.328 1 92.81 79 ILE B C 1
ATOM 2925 O O . ILE B 1 79 ? 24.969 -30.547 -16.875 1 92.81 79 ILE B O 1
ATOM 2929 N N . PRO B 1 80 ? 26.547 -28.844 -16.891 1 94 80 PRO B N 1
ATOM 2930 C CA . PRO B 1 80 ? 27.172 -29.422 -15.695 1 94 80 PRO B CA 1
ATOM 2931 C C . PRO B 1 80 ? 26.234 -29.5 -14.5 1 94 80 PRO B C 1
ATOM 2933 O O . PRO B 1 80 ? 25.484 -28.547 -14.234 1 94 80 PRO B O 1
ATOM 2936 N N . LEU B 1 81 ? 26.266 -30.656 -13.852 1 91.44 81 LEU B N 1
ATOM 2937 C CA . LEU B 1 81 ? 25.312 -30.984 -12.797 1 91.44 81 LEU B CA 1
ATOM 2938 C C . LEU B 1 81 ? 25.344 -29.938 -11.695 1 91.44 81 LEU B C 1
ATOM 2940 O O . LEU B 1 81 ? 24.312 -29.609 -11.109 1 91.44 81 LEU B O 1
ATOM 2944 N N . GLU B 1 82 ? 26.484 -29.391 -11.398 1 93.25 82 GLU B N 1
ATOM 2945 C CA . GLU B 1 82 ? 26.641 -28.453 -10.297 1 93.25 82 GLU B CA 1
ATOM 2946 C C . GLU B 1 82 ? 26 -27.109 -10.609 1 93.25 82 GLU B C 1
ATOM 2948 O O . GLU B 1 82 ? 25.797 -26.281 -9.719 1 93.25 82 GLU B O 1
ATOM 2953 N N . GLN B 1 83 ? 25.609 -26.875 -11.859 1 95 83 GLN B N 1
ATOM 2954 C CA . GLN B 1 83 ? 25 -25.609 -12.258 1 95 83 GLN B CA 1
ATOM 2955 C C . GLN B 1 83 ? 23.469 -25.688 -12.18 1 95 83 GLN B C 1
ATOM 2957 O O . GLN B 1 83 ? 22.797 -24.672 -12.211 1 95 83 GLN B O 1
ATOM 2962 N N . VAL B 1 84 ? 22.969 -26.891 -12.055 1 94.19 84 VAL B N 1
ATOM 2963 C CA . VAL B 1 84 ? 21.531 -27.125 -12.156 1 94.19 84 VAL B CA 1
ATOM 2964 C C . VAL B 1 84 ? 20.812 -26.344 -11.055 1 94.19 84 VAL B C 1
ATOM 2966 O O . VAL B 1 84 ? 19.844 -25.625 -11.328 1 94.19 84 VAL B O 1
ATOM 2969 N N . PRO B 1 85 ? 21.359 -26.344 -9.781 1 93.5 85 PRO B N 1
ATOM 2970 C CA . PRO B 1 85 ? 20.641 -25.594 -8.742 1 93.5 85 PRO B CA 1
ATOM 2971 C C . PRO B 1 85 ? 20.609 -24.094 -9 1 93.5 85 PRO B C 1
ATOM 2973 O O . PRO B 1 85 ? 19.594 -23.438 -8.773 1 93.5 85 PRO B O 1
ATOM 2976 N N . SER B 1 86 ? 21.656 -23.578 -9.469 1 95.5 86 SER B N 1
ATOM 2977 C CA . SER B 1 86 ? 21.734 -22.156 -9.75 1 95.5 86 SER B CA 1
ATOM 2978 C C . SER B 1 86 ? 20.828 -21.766 -10.914 1 95.5 86 SER B C 1
ATOM 2980 O O . SER B 1 86 ? 20.188 -20.719 -10.883 1 95.5 86 SER B O 1
ATOM 2982 N N . ILE B 1 87 ? 20.797 -22.562 -11.898 1 96.69 87 ILE B N 1
ATOM 2983 C CA . ILE B 1 87 ? 19.953 -22.297 -13.055 1 96.69 87 ILE B CA 1
ATOM 2984 C C . ILE B 1 87 ? 18.484 -22.391 -12.648 1 96.69 87 ILE B C 1
ATOM 2986 O O . ILE B 1 87 ? 17.656 -21.578 -13.07 1 96.69 87 ILE B O 1
ATOM 2990 N N . GLN B 1 88 ? 18.172 -23.406 -11.852 1 97 88 GLN B N 1
ATOM 2991 C CA . GLN B 1 88 ? 16.828 -23.5 -11.305 1 97 88 GLN B CA 1
ATOM 2992 C C . GLN B 1 88 ? 16.422 -22.203 -10.602 1 97 88 GLN B C 1
ATOM 2994 O O . GLN B 1 88 ? 15.344 -21.672 -10.852 1 97 88 GLN B O 1
ATOM 2999 N N . GLN B 1 89 ? 17.297 -21.703 -9.773 1 96.88 89 GLN B N 1
ATOM 3000 C CA . GLN B 1 89 ? 17.031 -20.469 -9.047 1 96.88 89 GLN B CA 1
ATOM 3001 C C . GLN B 1 89 ? 16.766 -19.312 -10.008 1 96.88 89 GLN B C 1
ATOM 3003 O O . GLN B 1 89 ? 15.852 -18.516 -9.805 1 96.88 89 GLN B O 1
ATO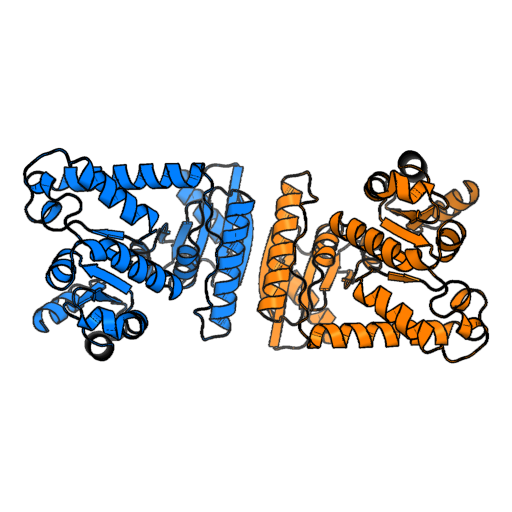M 3008 N N . LYS B 1 90 ? 17.547 -19.219 -11 1 96.88 90 LYS B N 1
ATOM 3009 C CA . LYS B 1 90 ? 17.406 -18.172 -12.008 1 96.88 90 LYS B CA 1
ATOM 3010 C C . LYS B 1 90 ? 16.047 -18.266 -12.703 1 96.88 90 LYS B C 1
ATOM 3012 O O . LYS B 1 90 ? 15.383 -17.25 -12.898 1 96.88 90 LYS B O 1
ATOM 3017 N N . ILE B 1 91 ? 15.641 -19.438 -13.047 1 97.75 91 ILE B N 1
ATOM 3018 C CA . ILE B 1 91 ? 14.383 -19.656 -13.75 1 97.75 91 ILE B CA 1
ATOM 3019 C C . ILE B 1 91 ? 13.219 -19.281 -12.828 1 97.75 91 ILE B C 1
ATOM 3021 O O . ILE B 1 91 ? 12.297 -18.578 -13.234 1 97.75 91 ILE B O 1
ATOM 3025 N N . VAL B 1 92 ? 13.289 -19.734 -11.609 1 97.31 92 VAL B N 1
ATOM 3026 C CA . VAL B 1 92 ? 12.227 -19.484 -10.641 1 97.31 92 VAL B CA 1
ATOM 3027 C C . VAL B 1 92 ? 12.094 -17.984 -10.414 1 97.31 92 VAL B C 1
ATOM 3029 O O . VAL B 1 92 ? 10.984 -17.438 -10.422 1 97.31 92 VAL B O 1
ATOM 3032 N N . LYS B 1 93 ? 13.195 -17.328 -10.289 1 95.5 93 LYS B N 1
ATOM 3033 C CA . LYS B 1 93 ? 13.195 -15.883 -10.07 1 95.5 93 LYS B CA 1
ATOM 3034 C C . LYS B 1 93 ? 12.602 -15.148 -11.273 1 95.5 93 LYS B C 1
ATOM 3036 O O . LYS B 1 93 ? 11.781 -14.242 -11.109 1 95.5 93 LYS B O 1
ATOM 3041 N N . LEU B 1 94 ? 13.023 -15.547 -12.414 1 96.5 94 LEU B N 1
ATOM 3042 C CA . LEU B 1 94 ? 12.531 -14.898 -13.625 1 96.5 94 LEU B CA 1
ATOM 3043 C C . LEU B 1 94 ? 11.031 -15.102 -13.781 1 96.5 94 LEU B C 1
ATOM 3045 O O . LEU B 1 94 ? 10.305 -14.164 -14.133 1 96.5 94 LEU B O 1
ATOM 3049 N N . CYS B 1 95 ? 10.578 -16.266 -13.539 1 97.5 95 CYS B N 1
ATOM 3050 C CA . CYS B 1 95 ? 9.156 -16.562 -13.625 1 97.5 95 CYS B CA 1
ATOM 3051 C C . CYS B 1 95 ? 8.359 -15.703 -12.648 1 97.5 95 CYS B C 1
ATOM 3053 O O . CYS B 1 95 ? 7.324 -15.141 -13 1 97.5 95 CYS B O 1
ATOM 3055 N N . ARG B 1 96 ? 8.836 -15.594 -11.461 1 95.81 96 ARG B N 1
ATOM 3056 C CA . ARG B 1 96 ? 8.164 -14.766 -10.461 1 95.81 96 ARG B CA 1
ATOM 3057 C C . ARG B 1 96 ? 8.125 -13.305 -10.906 1 95.81 96 ARG B C 1
ATOM 3059 O O . ARG B 1 96 ? 7.082 -12.648 -10.82 1 95.81 96 ARG B O 1
ATOM 3066 N N . GLN B 1 97 ? 9.242 -12.859 -11.406 1 94.5 97 GLN B N 1
ATOM 3067 C CA . GLN B 1 97 ? 9.32 -11.484 -11.883 1 94.5 97 GLN B CA 1
ATOM 3068 C C . GLN B 1 97 ? 8.297 -11.219 -12.984 1 94.5 97 GLN B C 1
ATOM 3070 O O . GLN B 1 97 ? 7.699 -10.141 -13.039 1 94.5 97 GLN B O 1
ATOM 3075 N N . LEU B 1 98 ? 8.062 -12.219 -13.781 1 95.44 98 LEU B N 1
ATOM 3076 C CA . LEU B 1 98 ? 7.191 -12.055 -14.945 1 95.44 98 LEU B CA 1
ATOM 3077 C C . LEU B 1 98 ? 5.77 -12.508 -14.617 1 95.44 98 LEU B C 1
ATOM 3079 O O . LEU B 1 98 ? 4.914 -12.555 -15.508 1 95.44 98 LEU B O 1
ATOM 3083 N N . ASN B 1 99 ? 5.543 -12.859 -13.422 1 96.19 99 ASN B N 1
ATOM 3084 C CA . ASN B 1 99 ? 4.234 -13.305 -12.953 1 96.19 99 ASN B CA 1
ATOM 3085 C C . ASN B 1 99 ? 3.766 -14.547 -13.703 1 96.19 99 ASN B C 1
ATOM 3087 O O . ASN B 1 99 ? 2.637 -14.594 -14.195 1 96.19 99 ASN B O 1
ATOM 3091 N N . LYS B 1 100 ? 4.695 -15.508 -13.805 1 97.12 100 LYS B N 1
ATOM 3092 C CA . LYS B 1 100 ? 4.434 -16.812 -14.391 1 97.12 100 LYS B CA 1
ATOM 3093 C C . LYS B 1 100 ? 4.684 -17.938 -13.383 1 97.12 100 LYS B C 1
ATOM 3095 O O . LYS B 1 100 ? 5.727 -17.953 -12.727 1 97.12 100 LYS B O 1
ATOM 3100 N N . PRO B 1 101 ? 3.67 -18.781 -13.227 1 98.06 101 PRO B N 1
ATOM 3101 C CA . PRO B 1 101 ? 3.947 -19.891 -12.32 1 98.06 101 PRO B CA 1
ATOM 3102 C C . PRO B 1 101 ? 5.07 -20.797 -12.82 1 98.06 101 PRO B C 1
ATOM 3104 O O . PRO B 1 101 ? 5.273 -20.922 -14.031 1 98.06 101 PRO B O 1
ATOM 3107 N N . VAL B 1 102 ? 5.77 -21.391 -11.867 1 98.56 102 VAL B N 1
ATOM 3108 C CA . VAL B 1 102 ? 6.891 -22.25 -12.227 1 98.56 102 VAL B CA 1
ATOM 3109 C C . VAL B 1 102 ? 6.848 -23.531 -11.391 1 98.56 102 VAL B C 1
ATOM 3111 O O . VAL B 1 102 ? 6.66 -23.469 -10.172 1 98.56 102 VAL B O 1
ATOM 3114 N N . ILE B 1 103 ? 7.008 -24.641 -12.078 1 98.25 103 ILE B N 1
ATOM 3115 C CA . ILE B 1 103 ? 7.043 -25.969 -11.461 1 98.25 103 ILE B CA 1
ATOM 3116 C C . ILE B 1 103 ? 8.477 -26.5 -11.461 1 98.25 103 ILE B C 1
ATOM 3118 O O . ILE B 1 103 ? 9.164 -26.453 -12.484 1 98.25 103 ILE B O 1
ATOM 3122 N N . VAL B 1 104 ? 8.914 -26.906 -10.344 1 98 104 VAL B N 1
ATOM 3123 C CA . VAL B 1 104 ? 10.18 -27.625 -10.297 1 98 104 VAL B CA 1
ATOM 3124 C C . VAL B 1 104 ? 9.906 -29.125 -10.367 1 98 104 VAL B C 1
ATOM 3126 O O . VAL B 1 104 ? 9.273 -29.703 -9.469 1 98 104 VAL B O 1
ATOM 3129 N N . ALA B 1 105 ? 10.336 -29.672 -11.461 1 95.56 105 ALA B N 1
ATOM 3130 C CA . ALA B 1 105 ? 10.117 -31.094 -11.711 1 95.56 105 ALA B CA 1
ATOM 3131 C C . ALA B 1 105 ? 11.438 -31.844 -11.766 1 95.56 105 ALA B C 1
ATOM 3133 O O . ALA B 1 105 ? 12.32 -31.516 -12.555 1 95.56 105 ALA B O 1
ATOM 3134 N N . SER B 1 106 ? 11.633 -32.75 -10.836 1 86.12 106 SER B N 1
ATOM 3135 C CA . SER B 1 106 ? 12.859 -33.531 -10.773 1 86.12 106 SER B CA 1
ATOM 3136 C C . SER B 1 106 ? 12.641 -34.812 -9.961 1 86.12 106 SER B C 1
ATOM 3138 O O . SER B 1 106 ? 11.539 -35.062 -9.484 1 86.12 106 SER B O 1
ATOM 3140 N N . GLN B 1 107 ? 13.75 -35.594 -9.922 1 86.31 107 GLN B N 1
ATOM 3141 C CA . GLN B 1 107 ? 13.812 -36.719 -9 1 86.31 107 GLN B CA 1
ATOM 3142 C C . GLN B 1 107 ? 14.023 -36.25 -7.562 1 86.31 107 GLN B C 1
ATOM 3144 O O . GLN B 1 107 ? 15.047 -36.562 -6.949 1 86.31 107 GLN B O 1
ATOM 3149 N N . LEU B 1 108 ? 12.977 -35.594 -7.062 1 92.75 108 LEU B N 1
ATOM 3150 C CA . LEU B 1 108 ? 13.055 -34.969 -5.738 1 92.75 108 LEU B CA 1
ATOM 3151 C C . LEU B 1 108 ? 13.164 -36.062 -4.652 1 92.75 108 LEU B C 1
ATOM 3153 O O . LEU B 1 108 ? 13.883 -35.875 -3.668 1 92.75 108 LEU B O 1
ATOM 3157 N N . LEU B 1 109 ? 12.445 -37.094 -4.934 1 96 109 LEU B N 1
ATOM 3158 C CA . LEU B 1 109 ? 12.445 -38.219 -3.998 1 96 109 LEU B CA 1
ATOM 3159 C C . LEU B 1 109 ? 12.656 -39.531 -4.73 1 96 109 LEU B C 1
ATOM 3161 O O . LEU B 1 109 ? 11.898 -40.5 -4.539 1 96 109 LEU B O 1
ATOM 3165 N N . GLU B 1 110 ? 13.695 -39.531 -5.477 1 94.5 110 GLU B N 1
ATOM 3166 C CA . GLU B 1 110 ? 13.953 -40.688 -6.355 1 94.5 110 GLU B CA 1
ATOM 3167 C C . GLU B 1 110 ? 14.102 -41.969 -5.555 1 94.5 110 GLU B C 1
ATOM 3169 O O . GLU B 1 110 ? 13.656 -43.031 -5.996 1 94.5 110 GLU B O 1
ATOM 3174 N N . SER B 1 111 ? 14.727 -41.906 -4.391 1 95.88 111 SER B N 1
ATOM 3175 C CA . SER B 1 111 ? 14.953 -43.094 -3.562 1 95.88 111 SER B CA 1
ATOM 3176 C C . SER B 1 111 ? 13.633 -43.75 -3.178 1 95.88 111 SER B C 1
ATOM 3178 O O . SER B 1 111 ? 13.586 -44.969 -2.953 1 95.88 111 SER B O 1
ATOM 3180 N N . MET B 1 112 ? 12.594 -43.031 -3.201 1 95.75 112 MET B N 1
ATOM 3181 C CA . MET B 1 112 ? 11.32 -43.531 -2.719 1 95.75 112 MET B CA 1
ATOM 3182 C C . MET B 1 112 ? 10.602 -44.344 -3.809 1 95.75 112 MET B C 1
ATOM 3184 O O . MET B 1 112 ? 9.5 -44.844 -3.592 1 95.75 112 MET B O 1
ATOM 3188 N N . ILE B 1 113 ? 11.164 -44.344 -4.965 1 95.38 113 ILE B N 1
ATOM 3189 C CA . ILE B 1 113 ? 10.703 -45.312 -5.949 1 95.38 113 ILE B CA 1
ATOM 3190 C C . ILE B 1 113 ? 10.828 -46.719 -5.383 1 95.38 113 ILE B C 1
ATOM 3192 O O . ILE B 1 113 ? 9.977 -47.594 -5.625 1 95.38 113 ILE B O 1
ATOM 3196 N N . GLU B 1 114 ? 11.914 -46.906 -4.609 1 96.69 114 GLU B N 1
ATOM 3197 C CA . GLU B 1 114 ? 12.242 -48.25 -4.121 1 96.69 114 GLU B CA 1
ATOM 3198 C C . GLU B 1 114 ? 12.102 -48.344 -2.604 1 96.69 114 GLU B C 1
ATOM 3200 O O . GLU B 1 114 ? 11.859 -49.406 -2.057 1 96.69 114 GLU B O 1
ATOM 3205 N N . TYR B 1 115 ? 12.344 -47.25 -1.934 1 96.19 115 TYR B N 1
ATOM 3206 C CA . TYR B 1 115 ? 12.367 -47.25 -0.475 1 96.19 115 TYR B CA 1
ATOM 3207 C C . TYR B 1 115 ? 11.25 -46.406 0.087 1 96.19 115 TYR B C 1
ATOM 3209 O O . TYR B 1 115 ? 10.805 -45.438 -0.56 1 96.19 115 TYR B O 1
ATOM 3217 N N . PRO B 1 116 ? 10.828 -46.625 1.261 1 95.5 116 PRO B N 1
ATOM 3218 C CA . PRO B 1 116 ? 9.703 -45.875 1.84 1 95.5 116 PRO B CA 1
ATOM 3219 C C . PRO B 1 116 ? 10.117 -44.562 2.48 1 95.5 116 PRO B C 1
ATOM 3221 O O . PRO B 1 116 ? 9.266 -43.75 2.846 1 95.5 116 PRO B O 1
ATOM 3224 N N . ILE B 1 117 ? 11.43 -44.344 2.625 1 96.06 117 ILE B N 1
ATOM 3225 C CA . ILE B 1 117 ? 11.938 -43.125 3.266 1 96.06 117 ILE B CA 1
ATOM 3226 C C . ILE B 1 117 ? 12.945 -42.469 2.35 1 96.06 117 ILE B C 1
ATOM 3228 O O . ILE B 1 117 ? 13.789 -43.125 1.744 1 96.06 117 ILE B O 1
ATOM 3232 N N . PRO B 1 118 ? 12.797 -41.156 2.217 1 96.62 118 PRO B N 1
ATOM 3233 C CA . PRO B 1 118 ? 13.773 -40.438 1.377 1 96.62 118 PRO B CA 1
ATOM 3234 C C . PRO B 1 118 ? 15.133 -40.281 2.061 1 96.62 118 PRO B C 1
ATOM 3236 O O . PRO B 1 118 ? 15.242 -40.469 3.275 1 96.62 118 PRO B O 1
ATOM 3239 N N . THR B 1 119 ? 16.125 -39.938 1.32 1 96.56 119 THR B N 1
ATOM 3240 C CA . THR B 1 119 ? 17.438 -39.625 1.878 1 96.56 119 THR B CA 1
ATOM 3241 C C . THR B 1 119 ? 17.469 -38.219 2.426 1 96.56 119 THR B C 1
ATOM 3243 O O . THR B 1 119 ? 16.609 -37.406 2.104 1 96.56 119 THR B O 1
ATOM 3246 N N . ARG B 1 120 ? 18.5 -37.938 3.262 1 95.44 120 ARG B N 1
ATOM 3247 C CA . ARG B 1 120 ? 18.719 -36.594 3.762 1 95.44 120 ARG B CA 1
ATOM 3248 C C . ARG B 1 120 ? 19 -35.625 2.619 1 95.44 120 ARG B C 1
ATOM 3250 O O . ARG B 1 120 ? 18.562 -34.469 2.654 1 95.44 120 ARG B O 1
ATOM 3257 N N . ALA B 1 121 ? 19.688 -36.031 1.645 1 95.69 121 ALA B N 1
ATOM 3258 C CA . ALA B 1 121 ? 20.016 -35.188 0.488 1 95.69 121 ALA B CA 1
ATOM 3259 C C . ALA B 1 121 ? 18.75 -34.812 -0.285 1 95.69 121 ALA B C 1
ATOM 3261 O O . ALA B 1 121 ? 18.625 -33.656 -0.747 1 95.69 121 ALA B O 1
ATOM 3262 N N . GLU B 1 122 ? 17.875 -35.75 -0.409 1 96.19 122 GLU B N 1
ATOM 3263 C CA . GLU B 1 122 ? 16.625 -35.5 -1.109 1 96.19 122 GLU B CA 1
ATOM 3264 C C . GLU B 1 122 ? 15.766 -34.469 -0.352 1 96.19 122 GLU B C 1
ATOM 3266 O O . GLU B 1 122 ? 15.164 -33.594 -0.958 1 96.19 122 GLU B O 1
ATOM 3271 N N . VAL B 1 123 ? 15.727 -34.594 0.931 1 95.81 123 VAL B N 1
ATOM 3272 C CA . VAL B 1 123 ? 14.992 -33.656 1.754 1 95.81 123 VAL B CA 1
ATOM 3273 C C . VAL B 1 123 ? 15.617 -32.281 1.626 1 95.81 123 VAL B C 1
ATOM 3275 O O . VAL B 1 123 ? 14.906 -31.266 1.539 1 95.81 123 VAL B O 1
ATOM 3278 N N . ALA B 1 124 ? 16.922 -32.188 1.599 1 95.31 124 ALA B N 1
ATOM 3279 C CA . ALA B 1 124 ? 17.625 -30.922 1.401 1 95.31 124 ALA B CA 1
ATOM 3280 C C . ALA B 1 124 ? 17.297 -30.312 0.041 1 95.31 124 ALA B C 1
ATOM 3282 O O . ALA B 1 124 ? 17.172 -29.094 -0.086 1 95.31 124 ALA B O 1
ATOM 3283 N N . ASP B 1 125 ? 17.188 -31.125 -0.925 1 95.44 125 ASP B N 1
ATOM 3284 C CA . ASP B 1 125 ? 16.828 -30.672 -2.266 1 95.44 125 ASP B CA 1
ATOM 3285 C C . ASP B 1 125 ? 15.43 -30.078 -2.287 1 95.44 125 ASP B C 1
ATOM 3287 O O . ASP B 1 125 ? 15.219 -29 -2.857 1 95.44 125 ASP B O 1
ATOM 3291 N N . VAL B 1 126 ? 14.516 -30.75 -1.663 1 96 126 VAL B N 1
ATOM 3292 C CA . VAL B 1 126 ? 13.164 -30.234 -1.534 1 96 126 VAL B CA 1
ATOM 3293 C C . VAL B 1 126 ? 13.188 -28.891 -0.812 1 96 126 VAL B C 1
ATOM 3295 O O . VAL B 1 126 ? 12.539 -27.938 -1.238 1 96 126 VAL B O 1
ATOM 3298 N N . SER B 1 127 ? 13.969 -28.812 0.207 1 94.12 127 SER B N 1
ATOM 3299 C CA . SER B 1 127 ? 14.102 -27.578 0.982 1 94.12 127 SER B CA 1
ATOM 3300 C C . SER B 1 127 ? 14.57 -26.422 0.107 1 94.12 127 SER B C 1
ATOM 3302 O O . SER B 1 127 ? 14.062 -25.297 0.224 1 94.12 127 SER B O 1
ATOM 3304 N N . GLU B 1 128 ? 15.461 -26.703 -0.721 1 93.69 128 GLU B N 1
ATOM 3305 C CA . GLU B 1 128 ? 15.992 -25.672 -1.606 1 93.69 128 GLU B CA 1
ATOM 3306 C C . GLU B 1 128 ? 14.922 -25.156 -2.564 1 93.69 128 GLU B C 1
ATOM 3308 O O . GLU B 1 128 ? 14.797 -23.938 -2.77 1 93.69 128 GLU B O 1
ATOM 3313 N N . ALA B 1 129 ? 14.172 -26.047 -3.15 1 95.12 129 ALA B N 1
ATOM 3314 C CA . ALA B 1 129 ? 13.109 -25.656 -4.074 1 95.12 129 ALA B CA 1
ATOM 3315 C C . ALA B 1 129 ? 12.047 -24.812 -3.365 1 95.12 129 ALA B C 1
ATOM 3317 O O . ALA B 1 129 ? 11.531 -23.844 -3.936 1 95.12 129 ALA B O 1
ATOM 3318 N N . VAL B 1 130 ? 11.742 -25.141 -2.117 1 94 130 VAL B N 1
ATOM 3319 C CA . VAL B 1 130 ? 10.766 -24.406 -1.32 1 94 130 VAL B CA 1
ATOM 3320 C C . VAL B 1 130 ? 11.328 -23.016 -0.977 1 94 130 VAL B C 1
ATOM 3322 O O . VAL B 1 130 ? 10.617 -22.016 -1.073 1 94 130 VAL B O 1
ATOM 3325 N N . HIS B 1 131 ? 12.617 -22.969 -0.712 1 90.81 131 HIS B N 1
ATOM 3326 C CA . HIS B 1 131 ? 13.281 -21.703 -0.392 1 90.81 131 HIS B CA 1
ATOM 3327 C C . HIS B 1 131 ? 13.297 -20.766 -1.596 1 90.81 131 HIS B C 1
ATOM 3329 O O . HIS B 1 131 ? 13.211 -19.547 -1.44 1 90.81 131 HIS B O 1
ATOM 3335 N N . GLN B 1 132 ? 13.359 -21.391 -2.682 1 92.38 132 GLN B N 1
ATOM 3336 C CA . GLN B 1 132 ? 13.352 -20.594 -3.91 1 92.38 132 GLN B CA 1
ATOM 3337 C C . GLN B 1 132 ? 11.945 -20.125 -4.258 1 92.38 132 GLN B C 1
ATOM 3339 O O . GLN B 1 132 ? 11.758 -19.328 -5.176 1 92.38 132 GLN B O 1
ATOM 3344 N N . ARG B 1 133 ? 10.922 -20.609 -3.525 1 91.88 133 ARG B N 1
ATOM 3345 C CA . ARG B 1 133 ? 9.523 -20.188 -3.6 1 91.88 133 ARG B CA 1
ATOM 3346 C C . ARG B 1 133 ? 8.914 -20.562 -4.945 1 91.88 133 ARG B C 1
ATOM 3348 O O . ARG B 1 133 ? 8.219 -19.75 -5.566 1 91.88 133 ARG B O 1
ATOM 3355 N N . ALA B 1 134 ? 9.273 -21.719 -5.41 1 96.25 134 ALA B N 1
ATOM 3356 C CA . ALA B 1 134 ? 8.617 -22.266 -6.594 1 96.25 134 ALA B CA 1
ATOM 3357 C C . ALA B 1 134 ? 7.117 -22.422 -6.367 1 96.25 134 ALA B C 1
ATOM 3359 O O . ALA B 1 134 ? 6.672 -22.609 -5.234 1 96.25 134 ALA B O 1
ATOM 3360 N N . ASP B 1 135 ? 6.348 -22.328 -7.41 1 97.31 135 ASP B N 1
ATOM 3361 C CA . ASP B 1 135 ? 4.895 -22.422 -7.285 1 97.31 135 ASP B CA 1
ATOM 3362 C C . ASP B 1 135 ? 4.449 -23.844 -7 1 97.31 135 ASP B C 1
ATOM 3364 O O . ASP B 1 135 ? 3.439 -24.062 -6.324 1 97.31 135 ASP B O 1
ATOM 3368 N N . ALA B 1 136 ? 5.184 -24.781 -7.586 1 96.94 136 ALA B N 1
ATOM 3369 C CA . ALA B 1 136 ? 4.836 -26.188 -7.383 1 96.94 136 ALA B CA 1
ATOM 3370 C C . ALA B 1 136 ? 6.07 -27.078 -7.492 1 96.94 136 ALA B C 1
ATOM 3372 O O . ALA B 1 136 ? 7.051 -26.719 -8.148 1 96.94 136 ALA B O 1
ATOM 3373 N N . LEU B 1 137 ? 5.992 -28.172 -6.82 1 97.19 137 LEU B N 1
ATOM 3374 C CA . LEU B 1 137 ? 6.957 -29.266 -6.93 1 97.19 137 LEU B CA 1
ATOM 3375 C C . LEU B 1 137 ? 6.305 -30.516 -7.516 1 97.19 137 LEU B C 1
ATOM 3377 O O . LEU B 1 137 ? 5.172 -30.844 -7.164 1 97.19 137 LEU B O 1
ATOM 3381 N N . MET B 1 138 ? 7.012 -31.078 -8.391 1 96.62 138 MET B N 1
ATOM 3382 C CA . MET B 1 138 ? 6.414 -32.219 -9.086 1 96.62 138 MET B CA 1
ATOM 3383 C C . MET B 1 138 ? 7.305 -33.438 -8.984 1 96.62 138 MET B C 1
ATOM 3385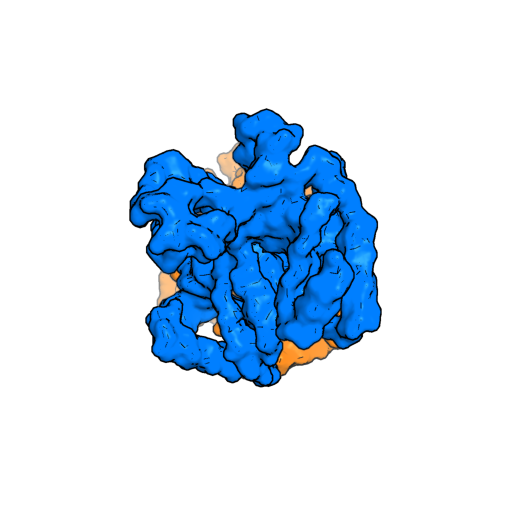 O O . MET B 1 138 ? 8.508 -33.375 -9.25 1 96.62 138 MET B O 1
ATOM 3389 N N . LEU B 1 139 ? 6.637 -34.531 -8.594 1 95.19 139 LEU B N 1
ATOM 3390 C CA . LEU B 1 139 ? 7.301 -35.844 -8.586 1 95.19 139 LEU B CA 1
ATOM 3391 C C . LEU B 1 139 ? 7.293 -36.469 -9.977 1 95.19 139 LEU B C 1
ATOM 3393 O O . LEU B 1 139 ? 6.465 -36.094 -10.82 1 95.19 139 LEU B O 1
ATOM 3397 N N . SER B 1 140 ? 8.273 -37.312 -10.242 1 91.94 140 SER B N 1
ATOM 3398 C CA . SER B 1 140 ? 8.367 -38 -11.523 1 91.94 140 SER B CA 1
ATOM 3399 C C . SER B 1 140 ? 8.172 -39.5 -11.344 1 91.94 140 SER B C 1
ATOM 3401 O O . SER B 1 140 ? 7.047 -39.969 -11.148 1 91.94 140 SER B O 1
ATOM 3403 N N . GLY B 1 141 ? 9.266 -40.25 -11.258 1 91.62 141 GLY B N 1
ATOM 3404 C CA . GLY B 1 141 ? 9.203 -41.688 -11.148 1 91.62 141 GLY B CA 1
ATOM 3405 C C . GLY B 1 141 ? 8.578 -42.188 -9.852 1 91.62 141 GLY B C 1
ATOM 3406 O O . GLY B 1 141 ? 7.969 -43.25 -9.805 1 91.62 141 GLY B O 1
ATOM 3407 N N . GLU B 1 142 ? 8.625 -41.438 -8.781 1 93.38 142 GLU B N 1
ATOM 3408 C CA . GLU B 1 142 ? 8.109 -41.781 -7.469 1 93.38 142 GLU B CA 1
ATOM 3409 C C . GLU B 1 142 ? 6.605 -42.031 -7.508 1 93.38 142 GLU B C 1
ATOM 3411 O O . GLU B 1 142 ? 6.109 -43 -6.938 1 93.38 142 GLU B O 1
ATOM 3416 N N . SER B 1 143 ? 5.879 -41.156 -8.219 1 90.88 143 SER B N 1
ATOM 3417 C CA . SER B 1 143 ? 4.426 -41.25 -8.266 1 90.88 143 SER B CA 1
ATOM 3418 C C . SER B 1 143 ? 3.969 -42.125 -9.445 1 90.88 143 SER B C 1
ATOM 3420 O O . SER B 1 143 ? 2.93 -42.781 -9.375 1 90.88 143 SER B O 1
ATOM 3422 N N . ALA B 1 144 ? 4.75 -42.156 -10.516 1 89.75 144 ALA B N 1
ATOM 3423 C CA . ALA B 1 144 ? 4.344 -42.844 -11.742 1 89.75 144 ALA B CA 1
ATOM 3424 C C . ALA B 1 144 ? 4.555 -44.344 -11.625 1 89.75 144 ALA B C 1
ATOM 3426 O O . ALA B 1 144 ? 3.705 -45.156 -12.047 1 89.75 144 ALA B O 1
ATOM 3427 N N . MET B 1 145 ? 5.695 -44.75 -11.031 1 91.06 145 MET B N 1
ATOM 3428 C CA . MET B 1 145 ? 6.035 -46.156 -11.062 1 91.06 145 MET B CA 1
ATOM 3429 C C . MET B 1 145 ? 6.656 -46.594 -9.742 1 91.06 145 MET B C 1
ATOM 3431 O O . MET B 1 145 ? 7.176 -47.719 -9.633 1 91.06 145 MET B O 1
ATOM 3435 N N . GLY B 1 146 ? 6.625 -45.781 -8.75 1 91.75 146 GLY B N 1
ATOM 3436 C CA . GLY B 1 146 ? 7.273 -46.094 -7.492 1 91.75 146 GLY B CA 1
ATOM 3437 C C . GLY B 1 146 ? 6.473 -47.062 -6.641 1 91.75 146 GLY B C 1
ATOM 3438 O O . GLY B 1 146 ? 5.27 -47.25 -6.852 1 91.75 146 GLY B O 1
ATOM 3439 N N . ARG B 1 147 ? 7.102 -47.719 -5.723 1 96.19 147 ARG B N 1
ATOM 3440 C CA . ARG B 1 147 ? 6.488 -48.656 -4.805 1 96.19 147 ARG B CA 1
ATOM 3441 C C . ARG B 1 147 ? 5.629 -47.938 -3.764 1 96.19 147 ARG B C 1
ATOM 3443 O O . ARG B 1 147 ? 4.715 -48.531 -3.189 1 96.19 147 ARG B O 1
ATOM 3450 N N . TYR B 1 148 ? 5.918 -46.688 -3.578 1 96 148 TYR B N 1
ATOM 3451 C CA . TYR B 1 148 ? 5.258 -45.938 -2.51 1 96 148 TYR B CA 1
ATOM 3452 C C . TYR B 1 148 ? 4.758 -44.594 -3.014 1 96 148 TYR B C 1
ATOM 3454 O O . TYR B 1 148 ? 5.082 -43.531 -2.438 1 96 148 TYR B O 1
ATOM 3462 N N . PRO B 1 149 ? 3.953 -44.5 -4.012 1 95.25 149 PRO B N 1
ATOM 3463 C CA . PRO B 1 149 ? 3.559 -43.25 -4.625 1 95.25 149 PRO B CA 1
ATOM 3464 C C . PRO B 1 149 ? 2.822 -42.312 -3.654 1 95.25 149 PRO B C 1
ATOM 3466 O O . PRO B 1 149 ? 3.119 -41.125 -3.584 1 95.25 149 PRO B O 1
ATOM 3469 N N . ASP B 1 150 ? 1.855 -42.844 -2.857 1 96.38 150 ASP B N 1
ATOM 3470 C CA . ASP B 1 150 ? 1.103 -42.031 -1.905 1 96.38 150 ASP B CA 1
ATOM 3471 C C . ASP B 1 150 ? 2.012 -41.5 -0.805 1 96.38 150 ASP B C 1
ATOM 3473 O O . ASP B 1 150 ? 1.907 -40.344 -0.426 1 96.38 150 ASP B O 1
ATOM 3477 N N . LYS B 1 151 ? 2.861 -42.344 -0.372 1 96.56 151 LYS B N 1
ATOM 3478 C CA . LYS B 1 151 ? 3.771 -41.969 0.699 1 96.56 151 LYS B CA 1
ATOM 3479 C C . LYS B 1 151 ? 4.738 -40.875 0.228 1 96.56 151 LYS B C 1
ATOM 3481 O O . LYS B 1 151 ? 5.062 -39.969 0.981 1 96.56 151 LYS B O 1
ATOM 3486 N N . ALA B 1 152 ? 5.223 -41.062 -0.983 1 96.31 152 ALA B N 1
ATOM 3487 C CA . ALA B 1 152 ? 6.121 -40.062 -1.537 1 96.31 152 ALA B CA 1
ATOM 3488 C C . ALA B 1 152 ? 5.457 -38.688 -1.559 1 96.31 152 ALA B C 1
ATOM 3490 O O . ALA B 1 152 ? 6.078 -37.688 -1.205 1 96.31 152 ALA B O 1
ATOM 3491 N N . LEU B 1 153 ? 4.219 -38.656 -1.98 1 96.25 153 LEU B N 1
ATOM 3492 C CA . LEU B 1 153 ? 3.477 -37.406 -2.023 1 96.25 153 LEU B CA 1
ATOM 3493 C C . LEU B 1 153 ? 3.277 -36.844 -0.621 1 96.25 153 LEU B C 1
ATOM 3495 O O . LEU B 1 153 ? 3.381 -35.625 -0.412 1 96.25 153 LEU B O 1
ATOM 3499 N N . ILE B 1 154 ? 2.998 -37.625 0.325 1 96.56 154 ILE B N 1
ATOM 3500 C CA . ILE B 1 154 ? 2.799 -37.188 1.71 1 96.56 154 ILE B CA 1
ATOM 3501 C C . ILE B 1 154 ? 4.09 -36.594 2.262 1 96.56 154 ILE B C 1
ATOM 3503 O O . ILE B 1 154 ? 4.07 -35.562 2.92 1 96.56 154 ILE B O 1
ATOM 3507 N N . VAL B 1 155 ? 5.18 -37.312 1.942 1 95.69 155 VAL B N 1
ATOM 3508 C CA . VAL B 1 155 ? 6.477 -36.844 2.406 1 95.69 155 VAL B CA 1
ATOM 3509 C C . VAL B 1 155 ? 6.773 -35.469 1.784 1 95.69 155 VAL B C 1
ATOM 3511 O O . VAL B 1 155 ? 7.137 -34.531 2.488 1 95.69 155 VAL B O 1
ATOM 3514 N N . LEU B 1 156 ? 6.59 -35.375 0.49 1 97.12 156 LEU B N 1
ATOM 3515 C CA . LEU B 1 156 ? 6.84 -34.125 -0.189 1 97.12 156 LEU B CA 1
ATOM 3516 C C . LEU B 1 156 ? 6 -33 0.424 1 97.12 156 LEU B C 1
ATOM 3518 O O . LEU B 1 156 ? 6.52 -31.922 0.72 1 97.12 156 LEU B O 1
ATOM 3522 N N . SER B 1 157 ? 4.762 -33.25 0.63 1 95.81 157 SER B N 1
ATOM 3523 C CA . SER B 1 157 ? 3.836 -32.281 1.18 1 95.81 157 SER B CA 1
ATOM 3524 C C . SER B 1 157 ? 4.219 -31.891 2.605 1 95.81 157 SER B C 1
ATOM 3526 O O . SER B 1 157 ? 4.32 -30.703 2.93 1 95.81 157 SER B O 1
ATOM 3528 N N . SER B 1 158 ? 4.484 -32.844 3.408 1 95.81 158 SER B N 1
ATOM 3529 C CA . SER B 1 158 ? 4.785 -32.594 4.816 1 95.81 158 SER B CA 1
ATOM 3530 C C . SER B 1 158 ? 6.09 -31.812 4.977 1 95.81 158 SER B C 1
ATOM 3532 O O . SER B 1 158 ? 6.156 -30.859 5.75 1 95.81 158 SER B O 1
ATOM 3534 N N . VAL B 1 159 ? 7.062 -32.281 4.215 1 94.81 159 VAL B N 1
ATOM 3535 C CA . VAL B 1 159 ? 8.359 -31.625 4.281 1 94.81 159 VAL B CA 1
ATOM 3536 C C . VAL B 1 159 ? 8.234 -30.172 3.807 1 94.81 159 VAL B C 1
ATOM 3538 O O . VAL B 1 159 ? 8.727 -29.25 4.457 1 94.81 159 VAL B O 1
ATOM 3541 N N . SER B 1 160 ? 7.543 -29.953 2.715 1 95.44 160 SER B N 1
ATOM 3542 C CA . SER B 1 160 ? 7.367 -28.625 2.15 1 95.44 160 SER B CA 1
ATOM 3543 C C . SER B 1 160 ? 6.641 -27.703 3.125 1 95.44 160 SER B C 1
ATOM 3545 O O . SER B 1 160 ? 7.066 -26.562 3.352 1 95.44 160 SER B O 1
ATOM 3547 N N . LEU B 1 161 ? 5.605 -28.219 3.754 1 93 161 LEU B N 1
ATOM 3548 C CA . LEU B 1 161 ? 4.789 -27.438 4.672 1 93 161 LEU B CA 1
ATOM 3549 C C . LEU B 1 161 ? 5.586 -27.047 5.914 1 93 161 LEU B C 1
ATOM 3551 O O . LEU B 1 161 ? 5.477 -25.922 6.406 1 93 161 LEU B O 1
ATOM 3555 N N . ARG B 1 162 ? 6.375 -27.906 6.402 1 93.19 162 ARG B N 1
ATOM 3556 C CA . ARG B 1 162 ? 7.18 -27.641 7.59 1 93.19 162 ARG B CA 1
ATOM 3557 C C . ARG B 1 162 ? 8.242 -26.594 7.305 1 93.19 162 ARG B C 1
ATOM 3559 O O . ARG B 1 162 ? 8.484 -25.703 8.125 1 93.19 162 ARG B O 1
ATOM 3566 N N . ILE B 1 163 ? 8.781 -26.734 6.184 1 91.38 163 ILE B N 1
ATOM 3567 C CA . ILE B 1 163 ? 9.812 -25.781 5.801 1 91.38 163 ILE B CA 1
ATOM 3568 C C . ILE B 1 163 ? 9.195 -24.391 5.652 1 91.38 163 ILE B C 1
ATOM 3570 O O . ILE B 1 163 ? 9.75 -23.406 6.141 1 91.38 163 ILE B O 1
ATOM 3574 N N . GLU B 1 164 ? 8.117 -24.297 4.992 1 88.88 164 GLU B N 1
ATOM 3575 C CA . GLU B 1 164 ? 7.426 -23.016 4.801 1 88.88 164 GLU B CA 1
ATOM 3576 C C . GLU B 1 164 ? 7.039 -22.391 6.141 1 88.88 164 GLU B C 1
ATOM 3578 O O . GLU B 1 164 ? 7.16 -21.188 6.328 1 88.88 164 GLU B O 1
ATOM 3583 N N . ARG B 1 165 ? 6.594 -23.203 7.035 1 87.94 165 ARG B N 1
ATOM 3584 C CA . ARG B 1 165 ? 6.207 -22.734 8.359 1 87.94 165 ARG B CA 1
ATOM 3585 C C . ARG B 1 165 ? 7.402 -22.141 9.094 1 87.94 165 ARG B C 1
ATOM 3587 O O . ARG B 1 165 ? 7.293 -21.078 9.703 1 87.94 165 ARG B O 1
ATOM 3594 N N . TRP B 1 166 ? 8.453 -22.812 8.992 1 87.31 166 TRP B N 1
ATOM 3595 C CA . TRP B 1 166 ? 9.672 -22.328 9.633 1 87.31 166 TRP B CA 1
ATOM 3596 C C . TRP B 1 166 ? 10.094 -20.984 9.047 1 87.31 166 TRP B C 1
ATOM 3598 O O . TRP B 1 166 ? 10.539 -20.094 9.766 1 87.31 166 TRP B O 1
ATOM 3608 N N . TRP B 1 167 ? 9.922 -20.891 7.844 1 82.56 167 TRP B N 1
ATOM 3609 C CA . TRP B 1 167 ? 10.32 -19.672 7.145 1 82.56 167 TRP B CA 1
ATOM 3610 C C . TRP B 1 167 ? 9.43 -18.5 7.539 1 82.56 167 TRP B C 1
ATOM 3612 O O . TRP B 1 167 ? 9.898 -17.375 7.684 1 82.56 167 TRP B O 1
ATOM 3622 N N . ARG B 1 168 ? 8.172 -18.688 7.668 1 79.75 168 ARG B N 1
ATOM 3623 C CA . ARG B 1 168 ? 7.223 -17.656 8.086 1 79.75 168 ARG B CA 1
ATOM 3624 C C . ARG B 1 168 ? 7.469 -17.234 9.531 1 79.75 168 ARG B C 1
ATOM 3626 O O . ARG B 1 168 ? 7.391 -16.047 9.852 1 79.75 168 ARG B O 1
ATOM 3633 N N . GLU B 1 169 ? 7.766 -18.188 10.32 1 83.38 169 GLU B N 1
ATOM 3634 C CA . GLU B 1 169 ? 8 -17.922 11.734 1 83.38 169 GLU B CA 1
ATOM 3635 C C . GLU B 1 169 ? 9.258 -17.062 11.938 1 83.38 169 GLU B C 1
ATOM 3637 O O . GLU B 1 169 ? 9.305 -16.219 12.836 1 83.38 169 GLU B O 1
ATOM 3642 N N . GLU B 1 170 ? 10.141 -17.266 11.039 1 81.25 170 GLU B N 1
ATOM 3643 C CA . GLU B 1 170 ? 11.391 -16.5 11.133 1 81.25 170 GLU B CA 1
ATOM 3644 C C . GLU B 1 170 ? 11.266 -15.148 10.445 1 81.25 170 GLU B C 1
ATOM 3646 O O . GLU B 1 170 ? 12.211 -14.359 10.445 1 81.25 170 GLU B O 1
ATOM 3651 N N . LYS B 1 171 ? 10.125 -14.758 9.961 1 76.25 171 LYS B N 1
ATOM 3652 C CA . LYS B 1 171 ? 9.805 -13.492 9.312 1 76.25 171 LYS B CA 1
ATOM 3653 C C . LYS B 1 171 ? 10.852 -13.133 8.266 1 76.25 171 LYS B C 1
ATOM 3655 O O . LYS B 1 171 ? 11.328 -12 8.211 1 76.25 171 LYS B O 1
ATOM 3660 N N . HIS B 1 172 ? 11.305 -14.047 7.707 1 67.56 172 HIS B N 1
ATOM 3661 C CA . HIS B 1 172 ? 12.234 -13.844 6.598 1 67.56 172 HIS B CA 1
ATOM 3662 C C . HIS B 1 172 ? 11.516 -13.234 5.395 1 67.56 172 HIS B C 1
ATOM 3664 O O . HIS B 1 172 ? 11.242 -13.922 4.414 1 67.56 172 HIS B O 1
ATOM 3670 N N . HIS B 1 173 ? 11.156 -11.898 5.703 1 66.25 173 HIS B N 1
ATOM 3671 C CA . HIS B 1 173 ? 10.477 -11.242 4.598 1 66.25 173 HIS B CA 1
ATOM 3672 C C . HIS B 1 173 ? 11.469 -10.805 3.521 1 66.25 173 HIS B C 1
ATOM 3674 O O . HIS B 1 173 ? 12.547 -10.281 3.834 1 66.25 173 HIS B O 1
ATOM 3680 N N . GLU B 1 174 ? 11.234 -11.422 2.33 1 64.94 174 GLU B N 1
ATOM 3681 C CA . GLU B 1 174 ? 12.023 -10.852 1.242 1 64.94 174 GLU B CA 1
ATOM 3682 C C . GLU B 1 174 ? 11.477 -9.492 0.813 1 64.94 174 GLU B C 1
ATOM 3684 O O . GLU B 1 174 ? 10.266 -9.297 0.765 1 64.94 174 GLU B O 1
ATOM 3689 N N . PRO B 1 175 ? 12.508 -8.562 0.721 1 64.56 175 PRO B N 1
ATOM 3690 C CA . PRO B 1 175 ? 12.016 -7.297 0.168 1 64.56 175 PRO B CA 1
ATOM 3691 C C . PRO B 1 175 ? 11.344 -7.469 -1.192 1 64.56 175 PRO B C 1
ATOM 3693 O O . PRO B 1 175 ? 11.805 -8.258 -2.018 1 64.56 175 PRO B O 1
ATOM 3696 N N . LEU B 1 176 ? 10.164 -7.078 -1.267 1 66.56 176 LEU B N 1
ATOM 3697 C CA . LEU B 1 176 ? 9.414 -7.156 -2.516 1 66.56 176 LEU B CA 1
ATOM 3698 C C . LEU B 1 176 ? 9.953 -6.16 -3.537 1 66.56 176 LEU B C 1
ATOM 3700 O O . LEU B 1 176 ? 9.648 -4.969 -3.469 1 66.56 176 LEU B O 1
ATOM 3704 N N . GLU B 1 177 ? 11.016 -6.508 -4.176 1 77.25 177 GLU B N 1
ATOM 3705 C CA . GLU B 1 177 ? 11.469 -5.699 -5.301 1 77.25 177 GLU B CA 1
ATOM 3706 C C . GLU B 1 177 ? 11.07 -6.336 -6.633 1 77.25 177 GLU B C 1
ATOM 3708 O O . GLU B 1 177 ? 11.844 -7.094 -7.219 1 77.25 177 GLU B O 1
ATOM 3713 N N . LEU B 1 178 ? 9.789 -6.137 -6.949 1 80.44 178 LEU B N 1
ATOM 3714 C CA . LEU B 1 178 ? 9.312 -6.73 -8.195 1 80.44 178 LEU B CA 1
ATOM 3715 C C . LEU B 1 178 ? 9.148 -5.664 -9.273 1 80.44 178 LEU B C 1
ATOM 3717 O O . LEU B 1 178 ? 8.602 -4.59 -9.016 1 80.44 178 LEU B O 1
ATOM 3721 N N . GLU B 1 179 ? 9.766 -5.992 -10.336 1 83.62 179 GLU B N 1
ATOM 3722 C CA . GLU B 1 179 ? 9.562 -5.109 -11.484 1 83.62 179 GLU B CA 1
ATOM 3723 C C . GLU B 1 179 ? 8.117 -5.168 -11.977 1 83.62 179 GLU B C 1
ATOM 3725 O O . GLU B 1 179 ? 7.457 -6.199 -11.844 1 83.62 179 GLU B O 1
ATOM 3730 N N . ASP B 1 180 ? 7.738 -4.039 -12.516 1 86.56 180 ASP B N 1
ATOM 3731 C CA . ASP B 1 180 ? 6.383 -3.977 -13.055 1 86.56 180 ASP B CA 1
ATOM 3732 C C . ASP B 1 180 ? 6.215 -4.938 -14.234 1 86.56 180 ASP B C 1
ATOM 3734 O O . ASP B 1 180 ? 7.105 -5.047 -15.086 1 86.56 180 ASP B O 1
ATOM 3738 N N . VAL B 1 181 ? 5.152 -5.617 -14.219 1 86.81 181 VAL B N 1
ATOM 3739 C CA . VAL B 1 181 ? 4.918 -6.57 -15.305 1 86.81 181 VAL B CA 1
ATOM 3740 C C . VAL B 1 181 ? 3.775 -6.074 -16.188 1 86.81 181 VAL B C 1
ATOM 3742 O O . VAL B 1 181 ? 3.607 -6.543 -17.312 1 86.81 181 VAL B O 1
ATOM 3745 N N . SER B 1 182 ? 3.041 -5.129 -15.68 1 77.56 182 SER B N 1
ATOM 3746 C CA . SER B 1 182 ? 1.808 -4.754 -16.359 1 77.56 182 SER B CA 1
ATOM 3747 C C . SER B 1 182 ? 2.074 -3.727 -17.453 1 77.56 182 SER B C 1
ATOM 3749 O O . SER B 1 182 ? 2.875 -2.807 -17.281 1 77.56 182 SER B O 1
ATOM 3751 N N . SER B 1 183 ? 1.438 -4.066 -18.562 1 77 183 SER B N 1
ATOM 3752 C CA . SER B 1 183 ? 1.566 -3.143 -19.688 1 77 183 SER B CA 1
ATOM 3753 C C . SER B 1 183 ? 0.41 -2.148 -19.719 1 77 183 SER B C 1
ATOM 3755 O O . SER B 1 183 ? 0.584 -1 -20.125 1 77 183 SER B O 1
ATOM 3757 N N . SER B 1 184 ? -0.707 -2.543 -19.172 1 83.06 184 SER B N 1
ATOM 3758 C CA . SER B 1 184 ? -1.865 -1.655 -19.188 1 83.06 184 SER B CA 1
ATOM 3759 C C . SER B 1 184 ? -1.994 -0.889 -17.875 1 83.06 184 SER B C 1
ATOM 3761 O O . SER B 1 184 ? -1.46 -1.312 -16.844 1 83.06 184 SER B O 1
ATOM 3763 N N . PHE B 1 185 ? -2.664 0.153 -18.047 1 84.75 185 PHE B N 1
ATOM 3764 C CA . PHE B 1 185 ? -2.855 1.01 -16.891 1 84.75 185 PHE B CA 1
ATOM 3765 C C . PHE B 1 185 ? -3.713 0.313 -15.836 1 84.75 185 PHE B C 1
ATOM 3767 O O . PHE B 1 185 ? -3.426 0.393 -14.641 1 84.75 185 PHE B O 1
ATOM 3774 N N . SER B 1 186 ? -4.734 -0.376 -16.25 1 83.94 186 SER B N 1
ATOM 3775 C CA . SER B 1 186 ? -5.594 -1.111 -15.328 1 83.94 186 SER B CA 1
ATOM 3776 C C . SER B 1 186 ? -4.82 -2.201 -14.594 1 83.94 186 SER B C 1
ATOM 3778 O O . SER B 1 186 ? -5.031 -2.426 -13.398 1 83.94 186 SER B O 1
ATOM 3780 N N . ASP B 1 187 ? -3.934 -2.779 -15.305 1 88.06 187 ASP B N 1
ATOM 3781 C CA . ASP B 1 187 ? -3.121 -3.828 -14.695 1 88.06 187 ASP B CA 1
ATOM 3782 C C . ASP B 1 187 ? -2.121 -3.24 -13.703 1 88.06 187 ASP B C 1
ATOM 3784 O O . ASP B 1 187 ? -1.798 -3.869 -12.688 1 88.06 187 ASP B O 1
ATOM 3788 N N . LYS B 1 188 ? -1.726 -2.07 -14.055 1 92.31 188 LYS B N 1
ATOM 3789 C CA . LYS B 1 188 ? -0.817 -1.402 -13.125 1 92.31 188 LYS B CA 1
ATOM 3790 C C . LYS B 1 188 ? -1.505 -1.108 -11.797 1 92.31 188 LYS B C 1
ATOM 3792 O O . LYS B 1 188 ? -0.896 -1.243 -10.734 1 92.31 188 LYS B O 1
ATOM 3797 N N . ILE B 1 189 ? -2.725 -0.728 -11.891 1 93.94 189 ILE B N 1
ATOM 3798 C CA . ILE B 1 189 ? -3.498 -0.459 -10.68 1 93.94 189 ILE B CA 1
ATOM 3799 C C . ILE B 1 189 ? -3.617 -1.735 -9.852 1 93.94 189 ILE B C 1
ATOM 3801 O O . ILE B 1 189 ? -3.328 -1.732 -8.648 1 93.94 189 ILE B O 1
ATOM 3805 N N . SER B 1 190 ? -3.975 -2.824 -10.531 1 94.19 190 SER B N 1
ATOM 3806 C CA . SER B 1 190 ? -4.117 -4.102 -9.844 1 94.19 190 SER B CA 1
ATOM 3807 C C . SER B 1 190 ? -2.801 -4.535 -9.195 1 94.19 190 SER B C 1
ATOM 3809 O O . SER B 1 190 ? -2.791 -5.039 -8.078 1 94.19 190 SER B O 1
ATOM 3811 N N . GLU B 1 191 ? -1.795 -4.324 -9.938 1 94.56 191 GLU B N 1
ATOM 3812 C CA . GLU B 1 191 ? -0.472 -4.684 -9.438 1 94.56 191 GLU B CA 1
ATOM 3813 C C . GLU B 1 191 ? -0.134 -3.906 -8.164 1 94.56 191 GLU B C 1
ATOM 3815 O O . GLU B 1 191 ? 0.314 -4.492 -7.176 1 94.56 191 GLU B O 1
ATOM 3820 N N . GLU B 1 192 ? -0.375 -2.623 -8.18 1 94.25 192 GLU B N 1
ATOM 3821 C CA . GLU B 1 192 ? -0.065 -1.786 -7.027 1 94.25 192 GLU B CA 1
ATOM 3822 C C . GLU B 1 192 ? -0.945 -2.145 -5.832 1 94.25 192 GLU B C 1
ATOM 3824 O O . GLU B 1 192 ? -0.489 -2.115 -4.688 1 94.25 192 GLU B O 1
ATOM 3829 N N . ILE B 1 193 ? -2.135 -2.436 -6.117 1 95.81 193 ILE B N 1
ATOM 3830 C CA . ILE B 1 193 ? -3.055 -2.863 -5.066 1 95.81 193 ILE B CA 1
ATOM 3831 C C . ILE B 1 193 ? -2.521 -4.129 -4.398 1 95.81 193 ILE B C 1
ATOM 3833 O O . ILE B 1 193 ? -2.465 -4.211 -3.17 1 95.81 193 ILE B O 1
ATOM 3837 N N . CYS B 1 194 ? -2.113 -5.051 -5.188 1 96.25 194 CYS B N 1
ATOM 3838 C CA . CYS B 1 194 ? -1.627 -6.32 -4.66 1 96.25 194 CYS B CA 1
ATOM 3839 C C . CYS B 1 194 ? -0.324 -6.129 -3.893 1 96.25 194 CYS B C 1
ATOM 3841 O O . CYS B 1 194 ? -0.131 -6.723 -2.832 1 96.25 194 CYS B O 1
ATOM 3843 N N . ILE B 1 195 ? 0.542 -5.336 -4.441 1 94.75 195 ILE B N 1
ATOM 3844 C CA . ILE B 1 195 ? 1.804 -5.051 -3.764 1 94.75 195 ILE B CA 1
ATOM 3845 C C . ILE B 1 195 ? 1.527 -4.414 -2.404 1 94.75 195 ILE B C 1
ATOM 3847 O O . ILE B 1 195 ? 2.086 -4.836 -1.389 1 94.75 195 ILE B O 1
ATOM 3851 N N . SER B 1 196 ? 0.651 -3.436 -2.393 1 94.94 196 SER B N 1
ATOM 3852 C CA . SER B 1 196 ? 0.298 -2.738 -1.16 1 94.94 196 SER B CA 1
ATOM 3853 C C . SER B 1 196 ? -0.341 -3.688 -0.151 1 94.94 196 SER B C 1
ATOM 3855 O O . SER B 1 196 ? -0.004 -3.66 1.034 1 94.94 196 SER B O 1
ATOM 3857 N N . ALA B 1 197 ? -1.205 -4.504 -0.626 1 96.62 197 ALA B N 1
ATOM 3858 C CA . ALA B 1 197 ? -1.89 -5.453 0.25 1 96.62 197 ALA B CA 1
ATOM 3859 C C . ALA B 1 197 ? -0.903 -6.438 0.874 1 96.62 197 ALA B C 1
ATOM 3861 O O . ALA B 1 197 ? -0.992 -6.742 2.064 1 96.62 197 ALA B O 1
ATOM 3862 N N . ALA B 1 198 ? 0.002 -6.941 0.075 1 95.5 198 ALA B N 1
ATOM 3863 C CA . ALA B 1 198 ? 0.981 -7.906 0.57 1 95.5 198 ALA B CA 1
ATOM 3864 C C . ALA B 1 198 ? 1.888 -7.277 1.623 1 95.5 198 ALA B C 1
ATOM 3866 O O . ALA B 1 198 ? 2.158 -7.883 2.662 1 95.5 198 ALA B O 1
ATOM 3867 N N . LYS B 1 199 ? 2.354 -6.082 1.349 1 93.44 199 LYS B N 1
ATOM 3868 C CA . LYS B 1 199 ? 3.193 -5.375 2.314 1 93.44 199 LYS B CA 1
ATOM 3869 C C . LYS B 1 199 ? 2.441 -5.125 3.617 1 93.44 199 LYS B C 1
ATOM 3871 O O . LYS B 1 199 ? 2.982 -5.348 4.703 1 93.44 199 LYS B O 1
ATOM 3876 N N . MET B 1 200 ? 1.231 -4.664 3.473 1 94.69 200 MET B N 1
ATOM 3877 C CA . MET B 1 200 ? 0.398 -4.41 4.645 1 94.69 200 MET B CA 1
ATOM 3878 C C . MET B 1 200 ? 0.148 -5.695 5.426 1 94.69 200 MET B C 1
ATOM 3880 O O . MET B 1 200 ? 0.177 -5.695 6.656 1 94.69 200 MET B O 1
ATOM 3884 N N . ALA B 1 201 ? -0.085 -6.746 4.695 1 95.75 201 ALA B N 1
ATOM 3885 C CA . ALA B 1 201 ? -0.331 -8.039 5.328 1 95.75 201 ALA B CA 1
ATOM 3886 C C . ALA B 1 201 ? 0.855 -8.469 6.188 1 95.75 201 ALA B C 1
ATOM 3888 O O . ALA B 1 201 ? 0.678 -8.922 7.32 1 95.75 201 ALA B O 1
ATOM 3889 N N . ASN B 1 202 ? 2.008 -8.336 5.66 1 93.19 202 ASN B N 1
ATOM 3890 C CA . ASN B 1 202 ? 3.209 -8.719 6.395 1 93.19 202 ASN B CA 1
ATOM 3891 C C . ASN B 1 202 ? 3.447 -7.805 7.594 1 93.19 202 ASN B C 1
ATOM 3893 O O . ASN B 1 202 ? 3.764 -8.281 8.688 1 93.19 202 ASN B O 1
ATOM 3897 N N . LYS B 1 203 ? 3.268 -6.5 7.355 1 91.69 203 LYS B N 1
ATOM 3898 C CA . LYS B 1 203 ? 3.51 -5.531 8.422 1 91.69 203 LYS B CA 1
ATOM 3899 C C . LYS B 1 203 ? 2.531 -5.73 9.578 1 91.69 203 LYS B C 1
ATOM 3901 O O . LYS B 1 203 ? 2.92 -5.66 10.742 1 91.69 203 LYS B O 1
ATOM 3906 N N . LEU B 1 204 ? 1.292 -5.988 9.234 1 93.75 204 LEU B N 1
ATOM 3907 C CA . LEU B 1 204 ? 0.247 -6.113 10.242 1 93.75 204 LEU B CA 1
ATOM 3908 C C . LEU B 1 204 ? 0.122 -7.559 10.719 1 93.75 204 LEU B C 1
ATOM 3910 O O . LEU B 1 204 ? -0.646 -7.848 11.641 1 93.75 204 LEU B O 1
ATOM 3914 N N . GLU B 1 205 ? 0.843 -8.484 10.055 1 92.5 205 GLU B N 1
ATOM 3915 C CA . GLU B 1 205 ? 0.785 -9.906 10.375 1 92.5 205 GLU B CA 1
ATOM 3916 C C . GLU B 1 205 ? -0.652 -10.422 10.359 1 92.5 205 GLU B C 1
ATOM 3918 O O . GLU B 1 205 ? -1.105 -11.047 11.312 1 92.5 205 GLU B O 1
ATOM 3923 N N . VAL B 1 206 ? -1.302 -10.156 9.281 1 95.88 206 VAL B N 1
ATOM 3924 C CA . VAL B 1 206 ? -2.703 -10.547 9.188 1 95.88 206 VAL B CA 1
ATOM 3925 C C . VAL B 1 206 ? -2.807 -12.07 9.078 1 95.88 206 VAL B C 1
ATOM 3927 O O . VAL B 1 206 ? -1.826 -12.742 8.75 1 95.88 206 VAL B O 1
ATOM 3930 N N . ASP B 1 207 ? -4.008 -12.555 9.344 1 96.69 207 ASP B N 1
ATOM 3931 C CA . ASP B 1 207 ? -4.223 -14 9.383 1 96.69 207 ASP B CA 1
ATOM 3932 C C . ASP B 1 207 ? -4.434 -14.555 7.98 1 96.69 207 ASP B C 1
ATOM 3934 O O . ASP B 1 207 ? -4.105 -15.719 7.711 1 96.69 207 ASP B O 1
ATOM 3938 N N . ALA B 1 208 ? -4.992 -13.727 7.145 1 97.69 208 ALA B N 1
ATOM 3939 C CA . ALA B 1 208 ? -5.246 -14.195 5.781 1 97.69 208 ALA B CA 1
ATOM 3940 C C . ALA B 1 208 ? -5.535 -13.023 4.848 1 97.69 208 ALA B C 1
ATOM 3942 O O . ALA B 1 208 ? -5.887 -11.93 5.297 1 97.69 208 ALA B O 1
ATOM 3943 N N . VAL B 1 209 ? -5.352 -13.25 3.613 1 98.19 209 VAL B N 1
ATOM 3944 C CA . VAL B 1 209 ? -5.762 -12.32 2.568 1 98.19 209 VAL B CA 1
ATOM 3945 C C . VAL B 1 209 ? -6.832 -12.961 1.69 1 98.19 209 VAL B C 1
ATOM 3947 O O . VAL B 1 209 ? -6.699 -14.125 1.292 1 98.19 209 VAL B O 1
ATOM 3950 N N . PHE B 1 210 ? -7.895 -12.234 1.504 1 98.44 210 PHE B N 1
ATOM 3951 C CA . PHE B 1 210 ? -8.961 -12.633 0.589 1 98.44 210 PHE B CA 1
ATOM 3952 C C . PHE B 1 210 ? -8.836 -11.891 -0.737 1 98.44 210 PHE B C 1
ATOM 3954 O O . PHE B 1 210 ? -8.68 -10.664 -0.758 1 98.44 210 PHE B O 1
ATOM 3961 N N . VAL B 1 211 ? -8.898 -12.617 -1.771 1 98.12 211 VAL B N 1
ATOM 3962 C CA . VAL B 1 211 ? -8.898 -11.945 -3.066 1 98.12 211 VAL B CA 1
ATOM 3963 C C . VAL B 1 211 ? -10.078 -12.438 -3.904 1 98.12 211 VAL B C 1
ATOM 3965 O O . VAL B 1 211 ? -10.227 -13.641 -4.125 1 98.12 211 VAL B O 1
ATOM 3968 N N . TYR B 1 212 ? -10.961 -11.531 -4.246 1 97 212 TYR B N 1
ATOM 3969 C CA . TYR B 1 212 ? -12.055 -11.797 -5.176 1 97 212 TYR B CA 1
ATOM 3970 C C . TYR B 1 212 ? -11.641 -11.484 -6.609 1 97 212 TYR B C 1
ATOM 3972 O O . TYR B 1 212 ? -11.391 -10.32 -6.949 1 97 212 TYR B O 1
ATOM 3980 N N . THR B 1 213 ? -11.586 -12.57 -7.41 1 95.56 213 THR B N 1
ATOM 3981 C CA . THR B 1 213 ? -11 -12.438 -8.734 1 95.56 213 THR B CA 1
ATOM 3982 C C . THR B 1 213 ? -11.883 -13.094 -9.789 1 95.56 213 THR B C 1
ATOM 3984 O O . THR B 1 213 ? -12.289 -14.25 -9.633 1 95.56 213 THR B O 1
ATOM 3987 N N . LYS B 1 214 ? -12.203 -12.359 -10.859 1 91.5 214 LYS B N 1
ATOM 3988 C CA . LYS B 1 214 ? -13.016 -12.914 -11.93 1 91.5 214 LYS B CA 1
ATOM 3989 C C . LYS B 1 214 ? -12.18 -13.781 -12.875 1 91.5 214 LYS B C 1
ATOM 3991 O O . LYS B 1 214 ? -12.492 -14.953 -13.094 1 91.5 214 LYS B O 1
ATOM 3996 N N . GLY B 1 215 ? -11.109 -13.289 -13.336 1 92.19 215 GLY B N 1
ATOM 3997 C CA . GLY B 1 215 ? -10.273 -13.992 -14.297 1 92.19 215 GLY B CA 1
ATOM 3998 C C . GLY B 1 215 ? -9.008 -14.562 -13.688 1 92.19 215 GLY B C 1
ATOM 3999 O O . GLY B 1 215 ? -8.195 -15.172 -14.383 1 92.19 215 GLY B O 1
ATOM 4000 N N . GLY B 1 216 ? -8.812 -14.391 -12.461 1 95.31 216 GLY B N 1
ATOM 4001 C CA . GLY B 1 216 ? -7.676 -14.961 -11.766 1 95.31 216 GLY B CA 1
ATOM 4002 C C . GLY B 1 216 ? -6.461 -14.055 -11.758 1 95.31 216 GLY B C 1
ATOM 4003 O O . GLY B 1 216 ? -5.477 -14.328 -11.07 1 95.31 216 GLY B O 1
ATOM 4004 N N . HIS B 1 217 ? -6.547 -12.984 -12.477 1 94.06 217 HIS B N 1
ATOM 4005 C CA . HIS B 1 217 ? -5.379 -12.133 -12.664 1 94.06 217 HIS B CA 1
ATOM 4006 C C . HIS B 1 217 ? -4.922 -11.516 -11.344 1 94.06 217 HIS B C 1
ATOM 4008 O O . HIS B 1 217 ? -3.738 -11.578 -11.008 1 94.06 217 HIS B O 1
ATOM 4014 N N . MET B 1 218 ? -5.812 -10.93 -10.57 1 95.5 218 MET B N 1
ATOM 4015 C CA . MET B 1 218 ? -5.438 -10.312 -9.297 1 95.5 218 MET B CA 1
ATOM 4016 C C . MET B 1 218 ? -4.875 -11.352 -8.336 1 95.5 218 MET B C 1
ATOM 4018 O O . MET B 1 218 ? -3.918 -11.078 -7.605 1 95.5 218 MET B O 1
ATOM 4022 N N . ALA B 1 219 ? -5.473 -12.508 -8.383 1 97.56 219 ALA B N 1
ATOM 4023 C CA . ALA B 1 219 ? -4.949 -13.586 -7.539 1 97.56 219 ALA B CA 1
ATOM 4024 C C . ALA B 1 219 ? -3.514 -13.93 -7.918 1 97.56 219 ALA B C 1
ATOM 4026 O O . ALA B 1 219 ? -2.67 -14.148 -7.043 1 97.56 219 ALA B O 1
ATOM 4027 N N . SER B 1 220 ? -3.266 -13.961 -9.172 1 96.56 220 SER B N 1
ATOM 4028 C CA . SER B 1 220 ? -1.924 -14.266 -9.656 1 96.56 220 SER B CA 1
ATOM 4029 C C . SER B 1 220 ? -0.922 -13.203 -9.219 1 96.56 220 SER B C 1
ATOM 4031 O O . SER B 1 220 ? 0.19 -13.531 -8.797 1 96.56 220 SER B O 1
ATOM 4033 N N . LEU B 1 221 ? -1.342 -11.953 -9.297 1 96 221 LEU B N 1
ATOM 4034 C CA . LEU B 1 221 ? -0.487 -10.852 -8.875 1 96 221 LEU B CA 1
ATOM 4035 C C . LEU B 1 221 ? -0.186 -10.945 -7.379 1 96 221 LEU B C 1
ATOM 4037 O O . LEU B 1 221 ? 0.946 -10.703 -6.953 1 96 221 LEU B O 1
ATOM 4041 N N . LEU B 1 222 ? -1.196 -11.258 -6.66 1 96.5 222 LEU B N 1
ATOM 4042 C CA . LEU B 1 222 ? -1.012 -11.383 -5.219 1 96.5 222 LEU B CA 1
ATOM 4043 C C . LEU B 1 222 ? -0.095 -12.555 -4.887 1 96.5 222 LEU B C 1
ATOM 4045 O O . LEU B 1 222 ? 0.767 -12.445 -4.012 1 96.5 222 LEU B O 1
ATOM 4049 N N . SER B 1 223 ? -0.272 -13.664 -5.539 1 96.94 223 SER B N 1
ATOM 4050 C CA . SER B 1 223 ? 0.597 -14.828 -5.387 1 96.94 223 SER B CA 1
ATOM 4051 C C . SER B 1 223 ? 2.057 -14.469 -5.637 1 96.94 223 SER B C 1
ATOM 4053 O O . SER B 1 223 ? 2.941 -14.875 -4.887 1 96.94 223 SER B O 1
ATOM 4055 N N . ARG B 1 224 ? 2.236 -13.719 -6.645 1 95.62 224 ARG B N 1
ATOM 4056 C CA . ARG B 1 224 ? 3.566 -13.258 -7.031 1 95.62 224 ARG B CA 1
ATOM 4057 C C . ARG B 1 224 ? 4.246 -12.523 -5.879 1 95.62 224 ARG B C 1
ATOM 4059 O O . ARG B 1 224 ? 5.465 -12.594 -5.719 1 95.62 224 ARG B O 1
ATOM 4066 N N . CYS B 1 225 ? 3.467 -11.859 -5.066 1 94.5 225 CYS B N 1
ATOM 4067 C CA . CYS B 1 225 ? 4 -11.055 -3.975 1 94.5 225 CYS B CA 1
ATOM 4068 C C . CYS B 1 225 ? 4.441 -11.93 -2.811 1 94.5 225 CYS B C 1
ATOM 4070 O O . CYS B 1 225 ? 5.238 -11.508 -1.972 1 94.5 225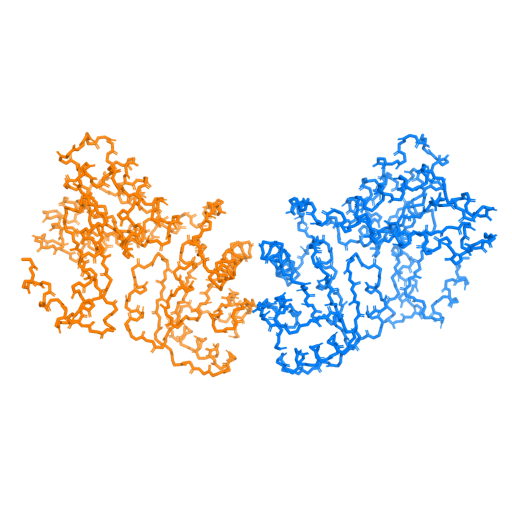 CYS B O 1
ATOM 4072 N N . ARG B 1 226 ? 3.936 -13.117 -2.682 1 93.06 226 ARG B N 1
ATOM 4073 C CA . ARG B 1 226 ? 4.297 -14.141 -1.706 1 93.06 226 ARG B CA 1
ATOM 4074 C C . ARG B 1 226 ? 4.16 -13.609 -0.282 1 93.06 226 ARG B C 1
ATOM 4076 O O . ARG B 1 226 ? 5.105 -13.688 0.507 1 93.06 226 ARG B O 1
ATOM 4083 N N . PRO B 1 227 ? 2.98 -13.07 0.098 1 92.88 227 PRO B N 1
ATOM 4084 C CA . PRO B 1 227 ? 2.799 -12.703 1.504 1 92.88 227 PRO B CA 1
ATOM 4085 C C . PRO B 1 227 ? 2.924 -13.898 2.447 1 92.88 227 PRO B C 1
ATOM 4087 O O . PRO B 1 227 ? 2.766 -15.047 2.021 1 92.88 227 PRO B O 1
ATOM 4090 N N . ASP B 1 228 ? 3.162 -13.68 3.701 1 91.25 228 ASP B N 1
ATOM 4091 C CA . ASP B 1 228 ? 3.395 -14.742 4.68 1 91.25 228 ASP B CA 1
ATOM 4092 C C . ASP B 1 228 ? 2.1 -15.477 5.004 1 91.25 228 ASP B C 1
ATOM 4094 O O . ASP B 1 228 ? 2.109 -16.688 5.219 1 91.25 228 ASP B O 1
ATOM 4098 N N . CYS B 1 229 ? 1.034 -14.75 5.02 1 92.56 229 CYS B N 1
ATOM 4099 C CA . CYS B 1 229 ? -0.246 -15.352 5.379 1 92.56 229 CYS B CA 1
ATOM 4100 C C . CYS B 1 229 ? -0.857 -16.078 4.191 1 92.56 229 CYS B C 1
ATOM 4102 O O . CYS B 1 229 ? -0.449 -15.867 3.049 1 92.56 229 CYS B O 1
ATOM 4104 N N . PRO B 1 230 ? -1.784 -17.047 4.453 1 94.38 230 PRO B N 1
ATOM 4105 C CA . PRO B 1 230 ? -2.467 -17.719 3.346 1 94.38 230 PRO B CA 1
ATOM 4106 C C . PRO B 1 230 ? -3.301 -16.766 2.496 1 94.38 230 PRO B C 1
ATOM 4108 O O . PRO B 1 230 ? -3.803 -15.758 3.004 1 94.38 230 PRO B O 1
ATOM 4111 N N . ILE B 1 231 ? -3.398 -17.094 1.254 1 97.62 231 ILE B N 1
ATOM 4112 C CA . ILE B 1 231 ? -4.227 -16.328 0.318 1 97.62 231 ILE B CA 1
ATOM 4113 C C . ILE B 1 231 ? -5.434 -17.172 -0.096 1 97.62 231 ILE B C 1
ATOM 4115 O O . ILE B 1 231 ? -5.281 -18.219 -0.73 1 97.62 231 ILE B O 1
ATOM 4119 N N . PHE B 1 232 ? -6.586 -16.75 0.262 1 98.44 232 PHE B N 1
ATOM 4120 C CA . PHE B 1 232 ? -7.812 -17.391 -0.214 1 98.44 232 PHE B CA 1
ATOM 4121 C C . PHE B 1 232 ? -8.352 -16.656 -1.441 1 98.44 232 PHE B C 1
ATOM 4123 O O . PHE B 1 232 ? -8.68 -15.477 -1.373 1 98.44 232 PHE B O 1
ATOM 4130 N N . ALA B 1 233 ? -8.406 -17.359 -2.529 1 98.31 233 ALA B N 1
ATOM 4131 C CA . ALA B 1 233 ? -8.891 -16.766 -3.775 1 98.31 233 ALA B CA 1
ATOM 4132 C C . ALA B 1 233 ? -10.305 -17.234 -4.09 1 98.31 233 ALA B C 1
ATOM 4134 O O . ALA B 1 233 ? -10.594 -18.422 -4.062 1 98.31 233 ALA B O 1
ATOM 4135 N N . PHE B 1 234 ? -11.156 -16.312 -4.359 1 97.88 234 PHE B N 1
ATOM 4136 C CA . PHE B 1 234 ? -12.547 -16.609 -4.664 1 97.88 234 PHE B CA 1
ATOM 4137 C C . PHE B 1 234 ? -12.891 -16.219 -6.094 1 97.88 234 PHE B C 1
ATOM 4139 O O . PHE B 1 234 ? -12.555 -15.117 -6.535 1 97.88 234 PHE B O 1
ATOM 4146 N N . THR B 1 235 ? -13.516 -17.094 -6.809 1 96.88 235 THR B N 1
ATOM 4147 C CA . THR B 1 235 ? -13.93 -16.875 -8.195 1 96.88 235 THR B CA 1
ATOM 4148 C C . THR B 1 235 ? -15.258 -17.578 -8.477 1 96.88 235 THR B C 1
ATOM 4150 O O . THR B 1 235 ? -15.633 -18.516 -7.766 1 96.88 235 THR B O 1
ATOM 4153 N N . ASN B 1 236 ? -15.938 -17.062 -9.484 1 95.12 236 ASN B N 1
ATOM 4154 C CA . ASN B 1 236 ? -17.188 -17.703 -9.875 1 95.12 236 ASN B CA 1
ATOM 4155 C C . ASN B 1 236 ? -16.969 -18.719 -11 1 95.12 236 ASN B C 1
ATOM 4157 O O . ASN B 1 236 ? -17.922 -19.344 -11.461 1 95.12 236 ASN B O 1
ATOM 4161 N N . SER B 1 237 ? -15.805 -18.953 -11.453 1 94.62 237 SER B N 1
ATOM 4162 C CA . SER B 1 237 ? -15.461 -19.844 -12.562 1 94.62 237 SER B CA 1
ATOM 4163 C C . SER B 1 237 ? -14.734 -21.078 -12.078 1 94.62 237 SER B C 1
ATOM 4165 O O . SER B 1 237 ? -13.719 -20.984 -11.383 1 94.62 237 SER B O 1
ATOM 4167 N N . THR B 1 238 ? -15.203 -22.203 -12.523 1 94.25 238 THR B N 1
ATOM 4168 C CA . THR B 1 238 ? -14.57 -23.469 -12.172 1 94.25 238 THR B CA 1
ATOM 4169 C C . THR B 1 238 ? -13.188 -23.578 -12.82 1 94.25 238 THR B C 1
ATOM 4171 O O . THR B 1 238 ? -12.242 -24.047 -12.195 1 94.25 238 THR B O 1
ATOM 4174 N N . SER B 1 239 ? -13.156 -23.141 -14.016 1 93.69 239 SER B N 1
ATOM 4175 C CA . SER B 1 239 ? -11.891 -23.219 -14.742 1 93.69 239 SER B CA 1
ATOM 4176 C C . SER B 1 239 ? -10.82 -22.359 -14.094 1 93.69 239 SER B C 1
ATOM 4178 O O . SER B 1 239 ? -9.68 -22.781 -13.922 1 93.69 239 SER B O 1
ATOM 4180 N N . VAL B 1 240 ? -11.242 -21.172 -13.664 1 95.19 240 VAL B N 1
ATOM 4181 C CA . VAL B 1 240 ? -10.297 -20.266 -13.008 1 95.19 240 VAL B CA 1
ATOM 4182 C C . VAL B 1 240 ? -9.859 -20.875 -11.672 1 95.19 240 VAL B C 1
ATOM 4184 O O . VAL B 1 240 ? -8.672 -20.859 -11.344 1 95.19 240 VAL B O 1
ATOM 4187 N N . ARG B 1 241 ? -10.805 -21.422 -10.984 1 96.5 241 ARG B N 1
ATOM 4188 C CA . ARG B 1 241 ? -10.492 -22.047 -9.703 1 96.5 241 ARG B CA 1
ATOM 4189 C C . ARG B 1 241 ? -9.438 -23.141 -9.859 1 96.5 241 ARG B C 1
ATOM 4191 O O . ARG B 1 241 ? -8.477 -23.188 -9.086 1 96.5 241 ARG B O 1
ATOM 4198 N N . ARG B 1 242 ? -9.578 -23.938 -10.844 1 96 242 ARG B N 1
ATOM 4199 C CA . ARG B 1 242 ? -8.656 -25.047 -11.078 1 96 242 ARG B CA 1
ATOM 4200 C C . ARG B 1 242 ? -7.266 -24.531 -11.445 1 96 242 ARG B C 1
ATOM 4202 O O . ARG B 1 242 ? -6.266 -25.016 -10.906 1 96 242 ARG B O 1
ATOM 4209 N N . ARG B 1 243 ? -7.203 -23.562 -12.266 1 95.56 243 ARG B N 1
ATOM 4210 C CA . ARG B 1 243 ? -5.922 -23.047 -12.742 1 95.56 243 ARG B CA 1
ATOM 4211 C C . ARG B 1 243 ? -5.156 -22.359 -11.617 1 95.56 243 ARG B C 1
ATOM 4213 O O . ARG B 1 243 ? -3.928 -22.422 -11.57 1 95.56 243 ARG B O 1
ATOM 4220 N N . LEU B 1 244 ? -5.898 -21.766 -10.695 1 97 244 LEU B N 1
ATOM 4221 C CA . LEU B 1 244 ? -5.273 -21.031 -9.609 1 97 244 LEU B CA 1
ATOM 4222 C C . LEU B 1 244 ? -4.555 -21.969 -8.648 1 97 244 LEU B C 1
ATOM 4224 O O . LEU B 1 244 ? -3.715 -21.531 -7.859 1 97 244 LEU B O 1
ATOM 4228 N N . ASN B 1 245 ? -4.789 -23.266 -8.789 1 95.62 245 ASN B N 1
ATOM 4229 C CA . ASN B 1 245 ? -4.156 -24.25 -7.906 1 95.62 245 ASN B CA 1
ATOM 4230 C C . ASN B 1 245 ? -2.65 -24.328 -8.148 1 95.62 245 ASN B C 1
ATOM 4232 O O . ASN B 1 245 ? -1.903 -24.797 -7.285 1 95.62 245 ASN B O 1
ATOM 4236 N N . LEU B 1 246 ? -2.268 -23.828 -9.289 1 96.94 246 LEU B N 1
ATOM 4237 C CA . LEU B 1 246 ? -0.853 -23.906 -9.633 1 96.94 246 LEU B CA 1
ATOM 4238 C C . LEU B 1 246 ? -0.075 -22.734 -9.055 1 96.94 246 LEU B C 1
ATOM 4240 O O . LEU B 1 246 ? 1.157 -22.766 -9.008 1 96.94 246 LEU B O 1
ATOM 4244 N N . GLN B 1 247 ? -0.773 -21.719 -8.562 1 97 247 GLN B N 1
ATOM 4245 C CA . GLN B 1 247 ? -0.116 -20.5 -8.109 1 97 247 GLN B CA 1
ATOM 4246 C C . GLN B 1 247 ? 0.31 -20.625 -6.645 1 97 247 GLN B C 1
ATOM 4248 O O . GLN B 1 247 ? -0.424 -21.172 -5.82 1 97 247 GLN B O 1
ATOM 4253 N N . TRP B 1 248 ? 1.429 -20.062 -6.344 1 95.62 248 TRP B N 1
ATOM 4254 C CA . TRP B 1 248 ? 2.041 -20.141 -5.02 1 95.62 248 TRP B CA 1
ATOM 4255 C C . TRP B 1 248 ? 1.095 -19.594 -3.955 1 95.62 248 TRP B C 1
ATOM 4257 O O . TRP B 1 248 ? 0.552 -18.484 -4.102 1 95.62 248 TRP B O 1
ATOM 4267 N N . GLY B 1 249 ? 0.796 -20.375 -2.998 1 93.25 249 GLY B N 1
ATOM 4268 C CA . GLY B 1 249 ? 0.179 -19.891 -1.773 1 93.25 249 GLY B CA 1
ATOM 4269 C C . GLY B 1 249 ? -1.321 -19.703 -1.896 1 93.25 249 GLY B C 1
ATOM 4270 O O . GLY B 1 249 ? -1.992 -19.359 -0.918 1 93.25 249 GLY B O 1
ATOM 4271 N N . LEU B 1 250 ? -1.871 -19.969 -3.02 1 97 250 LEU B N 1
ATOM 4272 C CA . LEU B 1 250 ? -3.297 -19.734 -3.229 1 97 250 LEU B CA 1
ATOM 4273 C C . LEU B 1 250 ? -4.109 -20.953 -2.801 1 97 250 LEU B C 1
ATOM 4275 O O . LEU B 1 250 ? -3.703 -22.094 -3.037 1 97 250 LEU B O 1
ATOM 4279 N N . ILE B 1 251 ? -5.152 -20.688 -2.148 1 97.19 251 ILE B N 1
ATOM 4280 C CA . ILE B 1 251 ? -6.215 -21.656 -1.888 1 97.19 251 ILE B CA 1
ATOM 4281 C C . ILE B 1 251 ? -7.508 -21.188 -2.549 1 97.19 251 ILE B C 1
ATOM 4283 O O . ILE B 1 251 ? -8.234 -20.359 -1.99 1 97.19 251 ILE B O 1
ATOM 4287 N N . PRO B 1 252 ? -7.816 -21.75 -3.699 1 97.69 252 PRO B N 1
ATOM 4288 C CA . PRO B 1 252 ? -8.945 -21.234 -4.48 1 97.69 252 PRO B CA 1
ATOM 4289 C C . PRO B 1 252 ? -10.273 -21.859 -4.074 1 97.69 252 PRO B C 1
ATOM 4291 O O . PRO B 1 252 ? -10.328 -23.047 -3.729 1 97.69 252 PRO B O 1
ATOM 4294 N N . PHE B 1 253 ? -11.336 -21.062 -4.125 1 97.44 253 PHE B N 1
ATOM 4295 C CA . PHE B 1 253 ? -12.703 -21.484 -3.861 1 97.44 253 PHE B CA 1
ATOM 4296 C C . PHE B 1 253 ? -13.641 -20.953 -4.941 1 97.44 253 PHE B C 1
ATOM 4298 O O . PHE B 1 253 ? -13.414 -19.875 -5.5 1 97.44 253 PHE B O 1
ATOM 4305 N N . ARG B 1 254 ? -14.641 -21.766 -5.148 1 95.5 254 ARG B N 1
ATOM 4306 C CA . ARG B 1 254 ? -15.734 -21.266 -5.969 1 95.5 254 ARG B CA 1
ATOM 4307 C C . ARG B 1 254 ? -16.766 -20.547 -5.109 1 95.5 254 ARG B C 1
ATOM 4309 O O . ARG B 1 254 ? -17.188 -21.062 -4.066 1 95.5 254 ARG B O 1
ATOM 4316 N N . LEU B 1 255 ? -17.109 -19.359 -5.469 1 93.5 255 LEU B N 1
ATOM 4317 C CA . LEU B 1 255 ? -18.078 -18.531 -4.781 1 93.5 255 LEU B CA 1
ATOM 4318 C C . LEU B 1 255 ? -18.938 -17.75 -5.781 1 93.5 255 LEU B C 1
ATOM 4320 O O . LEU B 1 255 ? -18.406 -17.172 -6.734 1 93.5 255 LEU B O 1
ATOM 4324 N N . THR B 1 256 ? -20.219 -17.781 -5.59 1 92.19 256 THR B N 1
ATOM 4325 C CA . THR B 1 256 ? -21.094 -16.953 -6.414 1 92.19 256 THR B CA 1
ATOM 4326 C C . THR B 1 256 ? -21.016 -15.492 -5.969 1 92.19 256 THR B C 1
ATOM 4328 O O . THR B 1 256 ? -21.266 -15.18 -4.801 1 92.19 256 THR B O 1
ATOM 4331 N N . PHE B 1 257 ? -20.672 -14.656 -6.941 1 89.94 257 PHE B N 1
ATOM 4332 C CA . PHE B 1 257 ? -20.5 -13.242 -6.609 1 89.94 257 PHE B CA 1
ATOM 4333 C C . PHE B 1 257 ? -21.844 -12.523 -6.609 1 89.94 257 PHE B C 1
ATOM 4335 O O . PHE B 1 257 ? -22.688 -12.781 -7.465 1 89.94 257 PHE B O 1
ATOM 4342 N N . SER B 1 258 ? -22.016 -11.711 -5.598 1 86.94 258 SER B N 1
ATOM 4343 C CA . SER B 1 258 ? -23.062 -10.703 -5.602 1 86.94 258 SER B CA 1
ATOM 4344 C C . SER B 1 258 ? -22.5 -9.312 -5.891 1 86.94 258 SER B C 1
ATOM 4346 O O . SER B 1 258 ? -21.281 -9.117 -5.863 1 86.94 258 SER B O 1
ATOM 4348 N N . ASP B 1 259 ? -23.375 -8.367 -6.199 1 81.25 259 ASP B N 1
ATOM 4349 C CA . ASP B 1 259 ? -22.938 -7 -6.477 1 81.25 259 ASP B CA 1
ATOM 4350 C C . ASP B 1 259 ? -22.516 -6.289 -5.188 1 81.25 259 ASP B C 1
ATOM 4352 O O . ASP B 1 259 ? -21.844 -5.262 -5.234 1 81.25 259 ASP B O 1
ATOM 4356 N N . ASP B 1 260 ? -22.875 -6.805 -4.156 1 82 260 ASP B N 1
ATOM 4357 C CA . ASP B 1 260 ? -22.609 -6.219 -2.848 1 82 260 ASP B CA 1
ATOM 4358 C C . ASP B 1 260 ? -21.422 -6.91 -2.176 1 82 260 ASP B C 1
ATOM 4360 O O . ASP B 1 260 ? -21.484 -8.102 -1.871 1 82 260 ASP B O 1
ATOM 4364 N N . MET B 1 261 ? -20.391 -6.152 -1.927 1 83.31 261 MET B N 1
ATOM 4365 C CA . MET B 1 261 ? -19.172 -6.695 -1.323 1 83.31 261 MET B CA 1
ATOM 4366 C C . MET B 1 261 ? -19.469 -7.258 0.064 1 83.31 261 MET B C 1
ATOM 4368 O O . MET B 1 261 ? -18.859 -8.25 0.474 1 83.31 261 MET B O 1
ATOM 4372 N N . GLU B 1 262 ? -20.297 -6.641 0.782 1 86.75 262 GLU B N 1
ATOM 4373 C CA . GLU B 1 262 ? -20.641 -7.109 2.123 1 86.75 262 GLU B CA 1
ATOM 4374 C C . GLU B 1 262 ? -21.25 -8.508 2.086 1 86.75 262 GLU B C 1
ATOM 4376 O O . GLU B 1 262 ? -20.922 -9.359 2.918 1 86.75 262 GLU B O 1
ATOM 4381 N N . SER B 1 263 ? -22.062 -8.734 1.11 1 90.81 263 SER B N 1
ATOM 4382 C CA . SER B 1 263 ? -22.656 -10.055 0.937 1 90.81 263 SER B CA 1
ATOM 4383 C C . SER B 1 263 ? -21.594 -11.102 0.607 1 90.81 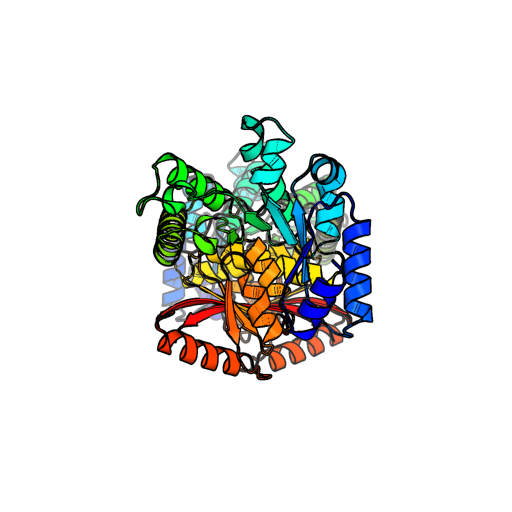263 SER B C 1
ATOM 4385 O O . SER B 1 263 ? -21.625 -12.203 1.147 1 90.81 263 SER B O 1
ATOM 4387 N N . ASN B 1 264 ? -20.719 -10.734 -0.241 1 92.69 264 ASN B N 1
ATOM 4388 C CA . ASN B 1 264 ? -19.641 -11.648 -0.594 1 92.69 264 ASN B CA 1
ATOM 4389 C C . ASN B 1 264 ? -18.781 -11.992 0.616 1 92.69 264 ASN B C 1
ATOM 4391 O O . ASN B 1 264 ? -18.422 -13.156 0.828 1 92.69 264 ASN B O 1
ATOM 4395 N N . LEU B 1 265 ? -18.516 -10.992 1.397 1 94.31 265 LEU B N 1
ATOM 4396 C CA . LEU B 1 265 ? -17.703 -11.188 2.592 1 94.31 265 LEU B CA 1
ATOM 4397 C C . LEU B 1 265 ? -18.406 -12.117 3.576 1 94.31 265 LEU B C 1
ATOM 4399 O O . LEU B 1 265 ? -17.781 -13.039 4.117 1 94.31 265 LEU B O 1
ATOM 4403 N N . ASN B 1 266 ? -19.641 -11.898 3.766 1 95 266 ASN B N 1
ATOM 4404 C CA . ASN B 1 266 ? -20.391 -12.734 4.703 1 95 266 ASN B CA 1
ATOM 4405 C C . ASN B 1 266 ? -20.391 -14.195 4.27 1 95 266 ASN B C 1
ATOM 4407 O O . ASN B 1 266 ? -20.203 -15.094 5.094 1 95 266 ASN B O 1
ATOM 4411 N N . ARG B 1 267 ? -20.578 -14.438 3.023 1 95.44 267 ARG B N 1
ATOM 4412 C CA . ARG B 1 267 ? -20.531 -15.797 2.5 1 95.44 267 ARG B CA 1
ATOM 4413 C C . ARG B 1 267 ? -19.156 -16.422 2.703 1 95.44 267 ARG B C 1
ATOM 4415 O O . ARG B 1 267 ? -19.047 -17.594 3.055 1 95.44 267 ARG B O 1
ATOM 4422 N N . THR B 1 268 ? -18.172 -15.625 2.475 1 96.81 268 THR B N 1
ATOM 4423 C CA . THR B 1 268 ? -16.797 -16.078 2.625 1 96.81 268 THR B CA 1
ATOM 4424 C C . THR B 1 268 ? -16.516 -16.438 4.078 1 96.81 268 THR B C 1
ATOM 4426 O O . THR B 1 268 ? -15.945 -17.5 4.355 1 96.81 268 THR B O 1
ATOM 4429 N N . PHE B 1 269 ? -16.938 -15.625 4.996 1 97.25 269 PHE B N 1
ATOM 4430 C CA . PHE B 1 269 ? -16.719 -15.898 6.41 1 97.25 269 PHE B CA 1
ATOM 4431 C C . PHE B 1 269 ? -17.406 -17.203 6.82 1 97.25 269 PHE B C 1
ATOM 4433 O O . PHE B 1 269 ? -16.797 -18.047 7.48 1 97.25 269 PHE B O 1
ATOM 4440 N N . SER B 1 270 ? -18.641 -17.312 6.371 1 96.31 270 SER B N 1
ATOM 4441 C CA . SER B 1 270 ? -19.375 -18.516 6.703 1 96.31 270 SER B CA 1
ATOM 4442 C C . SER B 1 270 ? -18.672 -19.766 6.168 1 96.31 270 SER B C 1
ATOM 4444 O O . SER B 1 270 ? -18.5 -20.734 6.895 1 96.31 270 SER B O 1
ATOM 4446 N N . LEU B 1 271 ? -18.297 -19.703 4.953 1 96.12 271 LEU B N 1
ATOM 4447 C CA . LEU B 1 271 ? -17.656 -20.828 4.281 1 96.12 271 LEU B CA 1
ATOM 4448 C C . LEU B 1 271 ? -16.344 -21.203 4.977 1 96.12 271 LEU B C 1
ATOM 4450 O O . LEU B 1 271 ? -16.141 -22.375 5.328 1 96.12 271 LEU B O 1
ATOM 4454 N N . LEU B 1 272 ? -15.469 -20.266 5.215 1 97.56 272 LEU B N 1
ATOM 4455 C CA . LEU B 1 272 ? -14.141 -20.531 5.738 1 97.56 272 LEU B CA 1
ATOM 4456 C C . LEU B 1 272 ? -14.203 -20.922 7.211 1 97.56 272 LEU B C 1
ATOM 4458 O O . LEU B 1 272 ? -13.406 -21.734 7.672 1 97.56 272 LEU B O 1
ATOM 4462 N N . LYS B 1 273 ? -15.102 -20.328 7.961 1 97.06 273 LYS B N 1
ATOM 4463 C CA . LYS B 1 273 ? -15.289 -20.734 9.352 1 97.06 273 LYS B CA 1
ATOM 4464 C C . LYS B 1 273 ? -15.758 -22.188 9.438 1 97.06 273 LYS B C 1
ATOM 4466 O O . LYS B 1 273 ? -15.258 -22.953 10.258 1 97.06 273 LYS B O 1
ATOM 4471 N N . ALA B 1 274 ? -16.75 -22.5 8.586 1 96.5 274 ALA B N 1
ATOM 4472 C CA . ALA B 1 274 ? -17.266 -23.859 8.562 1 96.5 274 ALA B CA 1
ATOM 4473 C C . ALA B 1 274 ? -16.156 -24.875 8.289 1 96.5 274 ALA B C 1
ATOM 4475 O O . ALA B 1 274 ? -16.203 -26 8.789 1 96.5 274 ALA B O 1
ATOM 4476 N N . ARG B 1 275 ? -15.156 -24.5 7.582 1 96.19 275 ARG B N 1
ATOM 4477 C CA . ARG B 1 275 ? -14.062 -25.391 7.207 1 96.19 275 ARG B CA 1
ATOM 4478 C C . ARG B 1 275 ? -12.906 -25.281 8.195 1 96.19 275 ARG B C 1
ATOM 4480 O O . ARG B 1 275 ? -11.867 -25.922 8.016 1 96.19 275 ARG B O 1
ATOM 4487 N N . GLY B 1 276 ? -13.047 -24.375 9.133 1 96.25 276 GLY B N 1
ATOM 4488 C CA . GLY B 1 276 ? -12.039 -24.203 10.164 1 96.25 276 GLY B CA 1
ATOM 4489 C C . GLY B 1 276 ? -10.797 -23.484 9.664 1 96.25 276 GLY B C 1
ATOM 4490 O O . GLY B 1 276 ? -9.711 -23.656 10.227 1 96.25 276 GLY B O 1
ATOM 4491 N N . MET B 1 277 ? -10.93 -22.703 8.625 1 96.5 277 MET B N 1
ATOM 4492 C CA . MET B 1 277 ? -9.773 -22.062 8 1 96.5 277 MET B CA 1
ATOM 4493 C C . MET B 1 277 ? -9.562 -20.656 8.555 1 96.5 277 MET B C 1
ATOM 4495 O O . MET B 1 277 ? -8.484 -20.078 8.406 1 96.5 277 MET B O 1
ATOM 4499 N N . ILE B 1 278 ? -10.625 -20.094 9.164 1 96.94 278 ILE B N 1
ATOM 4500 C CA . ILE B 1 278 ? -10.516 -18.812 9.875 1 96.94 278 ILE B CA 1
ATOM 4501 C C . ILE B 1 278 ? -11.383 -18.859 11.133 1 96.94 278 ILE B C 1
ATOM 4503 O O . ILE B 1 278 ? -12.242 -19.734 11.273 1 96.94 278 ILE B O 1
ATOM 4507 N N . LYS B 1 279 ? -11.133 -17.953 12.008 1 97.62 279 LYS B N 1
ATOM 4508 C CA . LYS B 1 279 ? -11.922 -17.828 13.227 1 97.62 279 LYS B CA 1
ATOM 4509 C C . LYS B 1 279 ? -12.281 -16.375 13.508 1 97.62 279 LYS B C 1
ATOM 4511 O O . LYS B 1 279 ? -11.633 -15.461 12.992 1 97.62 279 LYS B O 1
ATOM 4516 N N . SER B 1 280 ? -13.359 -16.219 14.352 1 97.38 280 SER B N 1
ATOM 4517 C CA . SER B 1 280 ? -13.758 -14.867 14.758 1 97.38 280 SER B CA 1
ATOM 4518 C C . SER B 1 280 ? -12.602 -14.133 15.43 1 97.38 280 SER B C 1
ATOM 4520 O O . SER B 1 280 ? -11.891 -14.711 16.266 1 97.38 280 SER B O 1
ATOM 4522 N N . GLY B 1 281 ? -12.375 -12.883 15.016 1 97.06 281 GLY B N 1
ATOM 4523 C CA . GLY B 1 281 ? -11.297 -12.086 15.594 1 97.06 281 GLY B CA 1
ATOM 4524 C C . GLY B 1 281 ? -10.062 -12.039 14.719 1 97.06 281 GLY B C 1
ATOM 4525 O O . GLY B 1 281 ? -9.195 -11.18 14.906 1 97.06 281 GLY B O 1
ATOM 4526 N N . ASP B 1 282 ? -9.953 -12.984 13.758 1 97.69 282 ASP B N 1
ATOM 4527 C CA . ASP B 1 282 ? -8.828 -12.953 12.828 1 97.69 282 ASP B CA 1
ATOM 4528 C C . ASP B 1 282 ? -8.797 -11.641 12.047 1 97.69 282 ASP B C 1
ATOM 4530 O O . ASP B 1 282 ? -9.852 -11.094 11.703 1 97.69 282 ASP B O 1
ATOM 4534 N N . LEU B 1 283 ? -7.648 -11.094 11.844 1 97.5 283 LEU B N 1
ATOM 4535 C CA . LEU B 1 283 ? -7.465 -9.922 10.992 1 97.5 283 LEU B CA 1
ATOM 4536 C C . LEU B 1 283 ? -7.211 -10.336 9.547 1 97.5 283 LEU B C 1
ATOM 4538 O O . LEU B 1 283 ? -6.297 -11.125 9.273 1 97.5 283 LEU B O 1
ATOM 4542 N N . VAL B 1 284 ? -8.047 -9.789 8.625 1 98.12 284 VAL B N 1
ATOM 4543 C CA . VAL B 1 284 ? -7.898 -10.188 7.23 1 98.12 284 VAL B CA 1
ATOM 4544 C C . VAL B 1 284 ? -7.871 -8.945 6.34 1 98.12 284 VAL B C 1
ATOM 4546 O O . VAL B 1 284 ? -8.32 -7.871 6.746 1 98.12 284 VAL B O 1
ATOM 4549 N N . ILE B 1 285 ? -7.293 -9.078 5.246 1 98.19 285 ILE B N 1
ATOM 4550 C CA . ILE B 1 285 ? -7.324 -8.078 4.18 1 98.19 285 ILE B CA 1
ATOM 4551 C C . ILE B 1 285 ? -8.094 -8.633 2.982 1 98.19 285 ILE B C 1
ATOM 4553 O O . ILE B 1 285 ? -7.852 -9.758 2.545 1 98.19 285 ILE B O 1
ATOM 4557 N N . ALA B 1 286 ? -9.031 -7.898 2.477 1 97.69 286 ALA B N 1
ATOM 4558 C CA . ALA B 1 286 ? -9.828 -8.32 1.325 1 97.69 286 ALA B CA 1
ATOM 4559 C C . ALA B 1 286 ? -9.555 -7.43 0.115 1 97.69 286 ALA B C 1
ATOM 4561 O O . ALA B 1 286 ? -9.586 -6.203 0.218 1 97.69 286 ALA B O 1
ATOM 4562 N N . LEU B 1 287 ? -9.242 -8.078 -0.937 1 96.88 287 LEU B N 1
ATOM 4563 C CA . LEU B 1 287 ? -9.047 -7.402 -2.215 1 96.88 287 LEU B CA 1
ATOM 4564 C C . LEU B 1 287 ? -10.148 -7.766 -3.199 1 96.88 287 LEU B C 1
ATOM 4566 O O . LEU B 1 287 ? -10.625 -8.906 -3.217 1 96.88 287 LEU B O 1
ATOM 4570 N N . SER B 1 288 ? -10.477 -6.816 -4.008 1 92.31 288 SER B N 1
ATOM 4571 C CA . SER B 1 288 ? -11.484 -7.066 -5.039 1 92.31 288 SER B CA 1
ATOM 4572 C C . SER B 1 288 ? -11.047 -6.496 -6.383 1 92.31 288 SER B C 1
ATOM 4574 O O . SER B 1 288 ? -10.766 -5.301 -6.496 1 92.31 288 SER B O 1
ATOM 4576 N N . ASP B 1 289 ? -11.055 -7.383 -7.391 1 88.12 289 ASP B N 1
ATOM 4577 C CA . ASP B 1 289 ? -10.758 -6.984 -8.758 1 88.12 289 ASP B CA 1
ATOM 4578 C C . ASP B 1 289 ? -11.812 -6.02 -9.297 1 88.12 289 ASP B C 1
ATOM 4580 O O . ASP B 1 289 ? -11.484 -5.039 -9.969 1 88.12 289 ASP B O 1
ATOM 4584 N N . MET B 1 290 ? -12.992 -6.289 -9.031 1 83.44 290 MET B N 1
ATOM 4585 C CA . MET B 1 290 ? -14.109 -5.512 -9.555 1 83.44 290 MET B CA 1
ATOM 4586 C C . MET B 1 290 ? -14.117 -4.105 -8.969 1 83.44 290 MET B C 1
ATOM 4588 O O . MET B 1 290 ? -14.367 -3.133 -9.68 1 83.44 290 MET B O 1
ATOM 4592 N N . LEU B 1 291 ? -13.766 -3.961 -7.73 1 85.88 291 LEU B N 1
ATOM 4593 C CA . LEU B 1 291 ? -13.852 -2.678 -7.043 1 85.88 291 LEU B CA 1
ATOM 4594 C C . LEU B 1 291 ? -12.492 -1.993 -6.992 1 85.88 291 LEU B C 1
ATOM 4596 O O . LEU B 1 291 ? -12.398 -0.803 -6.68 1 85.88 291 LEU B O 1
ATOM 4600 N N . GLN B 1 292 ? -11.43 -2.721 -7.344 1 91.19 292 GLN B N 1
ATOM 4601 C CA . GLN B 1 292 ? -10.078 -2.205 -7.199 1 91.19 292 GLN B CA 1
ATOM 4602 C C . GLN B 1 292 ? -9.859 -1.596 -5.82 1 91.19 292 GLN B C 1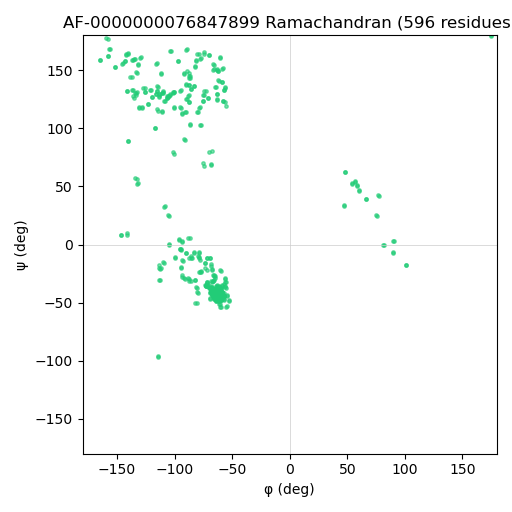
ATOM 4604 O O . GLN B 1 292 ? -9.531 -0.413 -5.699 1 91.19 292 GLN B O 1
ATOM 4609 N N . SER B 1 293 ? -9.984 -2.479 -4.793 1 93.81 293 SER B N 1
ATOM 4610 C CA . SER B 1 293 ? -9.992 -1.967 -3.426 1 93.81 293 SER B CA 1
ATOM 4611 C C . SER B 1 293 ? -9.258 -2.91 -2.479 1 93.81 293 SER B C 1
ATOM 4613 O O . SER B 1 293 ? -9.023 -4.074 -2.811 1 93.81 293 SER B O 1
ATOM 4615 N N . ILE B 1 294 ? -8.836 -2.367 -1.425 1 96.38 294 ILE B N 1
ATOM 4616 C CA . ILE B 1 294 ? -8.281 -3.053 -0.262 1 96.38 294 ILE B CA 1
ATOM 4617 C C . ILE B 1 294 ? -9.125 -2.734 0.973 1 96.38 294 ILE B C 1
ATOM 4619 O O . ILE B 1 294 ? -9.469 -1.575 1.214 1 96.38 294 ILE B O 1
ATOM 4623 N N . GLN B 1 295 ? -9.477 -3.734 1.751 1 95.81 295 GLN B N 1
ATOM 4624 C CA . GLN B 1 295 ? -10.164 -3.512 3.018 1 95.81 295 GLN B CA 1
ATOM 4625 C C . GLN B 1 295 ? -9.555 -4.355 4.133 1 95.81 295 GLN B C 1
ATOM 4627 O O . GLN B 1 295 ? -9.266 -5.539 3.934 1 95.81 295 GLN B O 1
ATOM 4632 N N . VAL B 1 296 ? -9.266 -3.762 5.18 1 96.75 296 VAL B N 1
ATOM 4633 C CA . VAL B 1 296 ? -8.766 -4.461 6.359 1 96.75 296 VAL B CA 1
ATOM 4634 C C . VAL B 1 296 ? -9.898 -4.629 7.371 1 96.75 296 VAL B C 1
ATOM 4636 O O . VAL B 1 296 ? -10.617 -3.67 7.676 1 96.75 296 VAL B O 1
ATOM 4639 N N . MET B 1 297 ? -10.094 -5.793 7.898 1 95.25 297 MET B N 1
ATOM 4640 C CA . MET B 1 297 ? -11.195 -5.973 8.844 1 95.25 297 MET B CA 1
ATOM 4641 C C . MET B 1 297 ? -10.953 -7.184 9.734 1 95.25 297 MET B C 1
ATOM 4643 O O . MET B 1 297 ? -10.148 -8.055 9.398 1 95.25 297 MET B O 1
ATOM 4647 N N . ASN B 1 298 ? -11.648 -7.23 10.797 1 95.75 298 ASN B N 1
ATOM 4648 C CA . ASN B 1 298 ? -11.703 -8.414 11.641 1 95.75 298 ASN B CA 1
ATOM 4649 C C . ASN B 1 298 ? -12.828 -9.352 11.227 1 95.75 298 ASN B C 1
ATOM 4651 O O . ASN B 1 298 ? -13.922 -8.898 10.883 1 95.75 298 ASN B O 1
ATOM 4655 N N . VAL B 1 299 ? -12.492 -10.57 11.227 1 96.62 299 VAL B N 1
ATOM 4656 C CA . VAL B 1 299 ? -13.539 -11.562 11.023 1 96.62 299 VAL B CA 1
ATOM 4657 C C . VAL B 1 299 ? -14.547 -11.492 12.164 1 96.62 299 VAL B C 1
ATOM 4659 O O . VAL B 1 299 ? -14.172 -11.477 13.336 1 96.62 299 VAL B O 1
ATOM 4662 N N . PRO B 1 300 ? -15.852 -11.406 11.82 1 95.06 300 PRO B N 1
ATOM 4663 C CA . PRO B 1 300 ? -16.859 -11.266 12.875 1 95.06 300 PRO B CA 1
ATOM 4664 C C . PRO B 1 300 ? -17.016 -12.539 13.703 1 95.06 300 PRO B C 1
ATOM 4666 O O . PRO B 1 300 ? -16.734 -13.641 13.219 1 95.06 300 PRO B O 1
#